Protein 2XWL (pdb70)

B-factor: mean 23.05, std 12.05, range [9.1, 86.95]

CATH classification: 3.90.550.10

Radius of gyration: 23.46 Å; Cα contacts (8 Å, |Δi|>4): 1027; chains: 2; bounding box: 56×47×67 Å

Sequence (443 aa):
ATVAVVPAAGSGERLRAGRPKAFVTLGGTPLLEHALSSGLRASGVIDRIVIAVPPALTDESKLVFGGEDSVIVSSGGVVDRTESVALALEAAGDAEFVLVHDAARALTPPALIARVVAALKEGHSAVVPGLAPADTIKAVDANGAVLGTPERAGLRAVQTPQGFHADVLRRAYARATAGGVTDDASLVEQLGTPVQIVDGDPLAFKITTPLDLVLAEAVLAHHHATVAVVPAAGSGERLRAGRPKAFVTLGGTPLLEHALSGLRASGVIDRIVIAVPPALTDESKLVFGGEDSVIVSGGVVDRTESVALALEAAGDAEFVLVHDAARALTPPALIARVVAALKEGHSAVVPGLAPADTIKAVDANGAVLGTPERAGLRAVQTPQGFHADVLRRAYARATAGGVTDDASLVEQLGTPVQIVDGDPLAFKITTPLDLVLAEAVLAHHHH

Organism: Mycolicibacterium smegmatis (strain ATCC 700084 / mc(2)155) (NCBI:txid246196)

Foldseek 3Di:
DEEEEEEQAAALVQAPPRGRQQQDDAVHHGLLVLQVVQQVVLVPHQAYEYAYAQVCQVVCCVVQNDDRYHYDHADPDSLRRSVRSLVVRPDDQKYWYAYSQLRQFHSVQVNVQVVVVVVPAFKEWEWDQDPDFDFDADPVGHTPGGPDSVPDTDTFDRIMGRSVLLNVLSVPDDPDPDPDSVVSSVVVVRDHHYDHGDPSSDGQRHNVSSVVSSVVVVVVD/DEEEEEEQADQQVQQVPRGRQQQDDFPRGGLLVLQVVLQVVLVLHQAYEYEYAPVCQVVCCVVPNDPRYHYDHADPASLRRRVRSLVVRPDHQKYWYAYSQLRQFHSVQVNQQSVVVVVPQFKEWEWDQDPDFDFDADPVRHGPDGPDSVPDTDTADRIMGRSVLLNVLSVPDDPPDDDDSVVSSCVVPRDYYYDHGDPSSDGQRYNVSSVVSNVVVVVVPD

Structure (mmCIF, N/CA/C/O backbone):
data_2XWL
#
_entry.id   2XWL
#
_cell.length_a   45.330
_cell.length_b   72.980
_cell.length_c   117.180
_cell.angle_alpha   90.00
_cell.angle_beta   90.00
_cell.angle_gamma   90.00
#
_symmetry.space_group_name_H-M   'P 21 21 21'
#
loop_
_entity.id
_entity.type
_entity.pdbx_description
1 polymer '2-C-METHYL-D-ERYTHRITOL 4-PHOSPHATE CYTIDYLYLTRANSFERASE'
2 non-polymer 'MAGNESIUM ION'
3 non-polymer "CYTIDINE-5'-TRIPHOSPHATE"
4 water water
#
loop_
_atom_site.group_PDB
_atom_site.id
_atom_site.type_symbol
_atom_site.label_atom_id
_atom_site.label_alt_id
_atom_site.label_comp_id
_atom_site.label_asym_id
_atom_site.label_entity_id
_atom_site.label_seq_id
_atom_site.pdbx_PDB_ins_code
_atom_site.Cartn_x
_atom_site.Cartn_y
_atom_site.Cartn_z
_atom_site.occupancy
_atom_site.B_iso_or_equiv
_atom_site.auth_seq_id
_atom_site.auth_comp_id
_atom_site.auth_asym_id
_atom_site.auth_atom_id
_atom_site.pdbx_PDB_model_num
ATOM 1 N N . ALA A 1 2 ? -0.746 20.775 -4.322 1.00 20.34 2 ALA A N 1
ATOM 2 C CA . ALA A 1 2 ? -0.524 19.350 -3.979 1.00 16.49 2 ALA A CA 1
ATOM 3 C C . ALA A 1 2 ? -0.105 19.264 -2.528 1.00 15.82 2 ALA A C 1
ATOM 4 O O . ALA A 1 2 ? 0.370 20.241 -1.947 1.00 15.24 2 ALA A O 1
ATOM 6 N N . THR A 1 3 ? -0.265 18.072 -1.971 1.00 14.78 3 THR A N 1
ATOM 7 C CA . THR A 1 3 ? -0.014 17.828 -0.562 1.00 13.83 3 THR A CA 1
ATOM 8 C C . THR A 1 3 ? 0.802 16.579 -0.411 1.00 12.51 3 THR A C 1
ATOM 9 O O . THR A 1 3 ? 0.463 15.551 -0.972 1.00 13.01 3 THR A O 1
ATOM 13 N N . VAL A 1 4 ? 1.874 16.685 0.372 1.00 10.78 4 VAL A N 1
ATOM 14 C CA . VAL A 1 4 ? 2.667 15.510 0.757 1.00 10.53 4 VAL A CA 1
ATOM 15 C C . VAL A 1 4 ? 2.440 15.222 2.244 1.00 10.04 4 VAL A C 1
ATOM 16 O O . VAL A 1 4 ? 2.430 16.140 3.065 1.00 9.94 4 VAL A O 1
ATOM 20 N N . ALA A 1 5 ? 2.246 13.949 2.580 1.00 9.95 5 ALA A N 1
ATOM 21 C CA . ALA A 1 5 ? 2.154 13.545 3.975 1.00 10.44 5 ALA A CA 1
ATOM 22 C C . ALA A 1 5 ? 3.479 12.957 4.405 1.00 10.62 5 ALA A C 1
ATOM 23 O O . ALA A 1 5 ? 3.997 12.055 3.750 1.00 12.65 5 ALA A O 1
ATOM 25 N N . VAL A 1 6 ? 4.015 13.462 5.511 1.00 11.11 6 VAL A N 1
ATOM 26 C CA . VAL A 1 6 ? 5.180 12.874 6.180 1.00 11.40 6 VAL A CA 1
ATOM 27 C C . VAL A 1 6 ? 4.653 12.077 7.358 1.00 11.20 6 VAL A C 1
ATOM 28 O O . VAL A 1 6 ? 3.915 12.608 8.193 1.00 11.60 6 VAL A O 1
ATOM 32 N N . VAL A 1 7 ? 5.015 10.801 7.404 1.00 10.84 7 VAL A N 1
ATOM 33 C CA . VAL A 1 7 ? 4.520 9.863 8.426 1.00 11.20 7 VAL A CA 1
ATOM 34 C C . VAL A 1 7 ? 5.680 9.349 9.272 1.00 11.14 7 VAL A C 1
ATOM 35 O O . VAL A 1 7 ? 6.433 8.459 8.839 1.00 10.81 7 VAL A O 1
ATOM 39 N N . PRO A 1 8 ? 5.856 9.918 10.476 1.00 11.11 8 PRO A N 1
ATOM 40 C CA . PRO A 1 8 ? 6.866 9.380 11.382 1.00 11.97 8 PRO A CA 1
ATOM 41 C C . PRO A 1 8 ? 6.393 8.019 11.896 1.00 12.12 8 PRO A C 1
ATOM 42 O O . PRO A 1 8 ? 5.323 7.917 12.528 1.00 12.43 8 PRO A O 1
ATOM 46 N N . ALA A 1 9 ? 7.139 6.978 11.549 1.00 11.54 9 ALA A N 1
ATOM 47 C CA . ALA A 1 9 ? 6.771 5.615 11.947 1.00 11.65 9 ALA A CA 1
ATOM 48 C C . ALA A 1 9 ? 8.020 4.894 12.435 1.00 11.59 9 ALA A C 1
ATOM 49 O O . ALA A 1 9 ? 8.097 3.670 12.374 1.00 12.30 9 ALA A O 1
ATOM 51 N N . ALA A 1 10 ? 9.009 5.658 12.910 1.00 11.40 10 ALA A N 1
ATOM 52 C CA . ALA A 1 10 ? 10.328 5.103 13.218 1.00 11.93 10 ALA A CA 1
ATOM 53 C C . ALA A 1 10 ? 10.621 4.861 14.690 1.00 12.60 10 ALA A C 1
ATOM 54 O O . ALA A 1 10 ? 11.752 4.519 15.052 1.00 13.56 10 ALA A O 1
ATOM 56 N N . GLY A 1 11 ? 9.615 5.016 15.542 1.00 12.54 11 GLY A N 1
ATOM 57 C CA . GLY A 1 11 ? 9.799 4.799 16.968 1.00 14.11 11 GLY A CA 1
ATOM 58 C C . GLY A 1 11 ? 9.821 3.333 17.350 1.00 14.71 11 GLY A C 1
ATOM 59 O O . GLY A 1 11 ? 9.426 2.443 16.581 1.00 14.47 11 GLY A O 1
ATOM 60 N N . SER A 1 12 ? 10.271 3.081 18.573 1.00 15.08 12 SER A N 1
ATOM 61 C CA . SER A 1 12 ? 10.451 1.709 19.013 1.00 15.96 12 SER A CA 1
ATOM 62 C C . SER A 1 12 ? 9.230 1.100 19.707 1.00 15.54 12 SER A C 1
ATOM 63 O O . SER A 1 12 ? 9.236 -0.087 19.991 1.00 16.32 12 SER A O 1
ATOM 66 N N . GLY A 1 13 ? 8.200 1.904 19.977 1.00 14.33 13 GLY A N 1
ATOM 67 C CA . GLY A 1 13 ? 6.986 1.396 20.629 1.00 14.58 13 GLY A CA 1
ATOM 68 C C . GLY A 1 13 ? 7.222 0.821 22.017 1.00 14.62 13 GLY A C 1
ATOM 69 O O . GLY A 1 13 ? 6.607 -0.175 22.382 1.00 15.14 13 GLY A O 1
ATOM 70 N N . GLU A 1 14 ? 8.099 1.454 22.796 1.00 15.61 14 GLU A N 1
ATOM 71 C CA . GLU A 1 14 ? 8.430 0.954 24.142 1.00 17.73 14 GLU A CA 1
ATOM 72 C C . GLU A 1 14 ? 7.173 0.774 25.000 1.00 16.99 14 GLU A C 1
ATOM 73 O O . GLU A 1 14 ? 6.982 -0.259 25.660 1.00 18.98 14 GLU A O 1
ATOM 79 N N . ARG A 1 15 ? 6.313 1.783 24.987 1.00 14.65 15 ARG A N 1
ATOM 80 C CA . ARG A 1 15 ? 5.136 1.770 25.849 1.00 14.61 15 ARG A CA 1
ATOM 81 C C . ARG A 1 15 ? 4.055 0.812 25.370 1.00 14.30 15 ARG A C 1
ATOM 82 O O . ARG A 1 15 ? 3.141 0.476 26.138 1.00 13.88 15 ARG A O 1
ATOM 90 N N . LEU A 1 16 ? 4.136 0.354 24.122 1.00 13.34 16 LEU A N 1
ATOM 91 C CA . LEU A 1 16 ? 3.151 -0.596 23.616 1.00 14.05 16 LEU A CA 1
ATOM 92 C C . LEU A 1 16 ? 3.459 -2.040 24.017 1.00 14.97 16 LEU A C 1
ATOM 93 O O . LEU A 1 16 ? 2.576 -2.908 23.953 1.00 14.81 16 LEU A O 1
ATOM 98 N N . ARG A 1 17 ? 4.715 -2.292 24.381 1.00 15.32 17 ARG A N 1
ATOM 99 C CA . ARG A 1 17 ? 5.112 -3.537 25.064 1.00 16.74 17 ARG A CA 1
ATOM 100 C C . ARG A 1 17 ? 4.993 -4.799 24.215 1.00 17.11 17 ARG A C 1
ATOM 101 O O . ARG A 1 17 ? 4.923 -5.904 24.756 1.00 19.97 17 ARG A O 1
ATOM 109 N N . ALA A 1 18 ? 5.015 -4.641 22.892 1.00 14.29 18 ALA A N 1
ATOM 110 C CA . ALA A 1 18 ? 4.794 -5.753 21.967 1.00 13.82 18 ALA A CA 1
ATOM 111 C C . ALA A 1 18 ? 6.076 -6.366 21.395 1.00 13.50 18 ALA A C 1
ATOM 112 O O . ALA A 1 18 ? 6.022 -7.303 20.600 1.00 13.50 18 ALA A O 1
ATOM 114 N N . GLY A 1 19 ? 7.227 -5.812 21.773 1.00 12.65 19 GLY A N 1
ATOM 115 C CA . GLY A 1 19 ? 8.508 -6.387 21.371 1.00 13.27 19 GLY A CA 1
ATOM 116 C C . GLY A 1 19 ? 8.861 -6.143 19.918 1.00 13.13 19 GLY A C 1
ATOM 117 O O . GLY A 1 19 ? 9.678 -6.865 19.341 1.00 14.20 19 GLY A O 1
ATOM 118 N N . ARG A 1 20 ? 8.224 -5.137 19.322 1.00 12.59 20 ARG A N 1
ATOM 119 C CA . ARG A 1 20 ? 8.539 -4.728 17.958 1.00 13.02 20 ARG A CA 1
ATOM 120 C C . ARG A 1 20 ? 8.193 -3.237 17.834 1.00 12.61 20 ARG A C 1
ATOM 121 O O . ARG A 1 20 ? 7.497 -2.697 18.675 1.00 12.62 20 ARG A O 1
ATOM 129 N N . PRO A 1 21 ? 8.702 -2.563 16.789 1.00 12.79 21 PRO A N 1
ATOM 130 C CA . PRO A 1 21 ? 8.344 -1.152 16.634 1.00 12.77 21 PRO A CA 1
ATOM 131 C C . PRO A 1 21 ? 6.840 -1.005 16.460 1.00 12.21 21 PRO A C 1
ATOM 132 O O . PRO A 1 21 ? 6.199 -1.823 15.787 1.00 12.96 21 PRO A O 1
ATOM 136 N N . LYS A 1 22 ? 6.277 0.026 17.091 1.00 13.34 22 LYS A N 1
ATOM 137 C CA . LYS A 1 22 ? 4.821 0.144 17.174 1.00 13.08 22 LYS A CA 1
ATOM 138 C C . LYS A 1 22 ? 4.112 0.216 15.820 1.00 12.71 22 LYS A C 1
ATOM 139 O O . LYS A 1 22 ? 2.996 -0.262 15.674 1.00 13.65 22 LYS A O 1
ATOM 145 N N . ALA A 1 23 ? 4.770 0.783 14.809 1.00 12.45 23 ALA A N 1
ATOM 146 C CA . ALA A 1 23 ? 4.151 0.894 13.499 1.00 13.16 23 ALA A CA 1
ATOM 147 C C . ALA A 1 23 ? 3.787 -0.467 12.887 1.00 12.91 23 ALA A C 1
ATOM 148 O O . ALA A 1 23 ? 2.960 -0.567 11.979 1.00 12.45 23 ALA A O 1
ATOM 150 N N . PHE A 1 24 ? 4.414 -1.529 13.399 1.00 12.99 24 PHE A N 1
ATOM 151 C CA . PHE A 1 24 ? 4.261 -2.858 12.822 1.00 14.09 24 PHE A CA 1
ATOM 152 C C . PHE A 1 24 ? 3.477 -3.810 13.719 1.00 13.23 24 PHE A C 1
ATOM 153 O O . PHE A 1 24 ? 3.331 -4.975 13.400 1.00 14.13 24 PHE A O 1
ATOM 161 N N . VAL A 1 25 ? 2.946 -3.277 14.819 1.00 13.58 25 VAL A N 1
ATOM 162 C CA . VAL A 1 25 ? 1.925 -3.989 15.609 1.00 13.97 25 VAL A CA 1
ATOM 163 C C . VAL A 1 25 ? 0.605 -3.942 14.849 1.00 14.85 25 VAL A C 1
ATOM 164 O O . VAL A 1 25 ? 0.289 -2.924 14.220 1.00 15.83 25 VAL A O 1
ATOM 168 N N . THR A 1 26 ? -0.170 -5.026 14.903 1.00 14.11 26 THR A N 1
ATOM 169 C CA . THR A 1 26 ? -1.406 -5.103 14.133 1.00 15.01 26 THR A CA 1
ATOM 170 C C . THR A 1 26 ? -2.641 -4.647 14.878 1.00 13.94 26 THR A C 1
ATOM 171 O O . THR A 1 26 ? -2.721 -4.705 16.106 1.00 15.12 26 THR A O 1
ATOM 175 N N . LEU A 1 27 ? -3.601 -4.184 14.089 1.00 15.22 27 LEU A N 1
ATOM 176 C CA . LEU A 1 27 ? -4.901 -3.771 14.563 1.00 16.28 27 LEU A CA 1
ATOM 177 C C . LEU A 1 27 ? -5.855 -4.436 13.590 1.00 17.07 27 LEU A C 1
ATOM 178 O O . LEU A 1 27 ? -5.791 -4.200 12.382 1.00 16.07 27 LEU A O 1
ATOM 183 N N . GLY A 1 28 ? -6.711 -5.310 14.110 1.00 17.90 28 GLY A N 1
ATOM 184 C CA . GLY A 1 28 ? -7.561 -6.122 13.247 1.00 18.59 28 GLY A CA 1
ATOM 185 C C . GLY A 1 28 ? -6.766 -6.899 12.209 1.00 18.30 28 GLY A C 1
ATOM 186 O O . GLY A 1 28 ? -7.243 -7.110 11.091 1.00 21.50 28 GLY A O 1
ATOM 187 N N . GLY A 1 29 ? -5.538 -7.281 12.565 1.00 17.49 29 GLY A N 1
ATOM 188 C CA . GLY A 1 29 ? -4.682 -8.092 11.703 1.00 18.42 29 GLY A CA 1
ATOM 189 C C . GLY A 1 29 ? -3.825 -7.336 10.702 1.00 19.81 29 GLY A C 1
ATOM 190 O O . GLY A 1 29 ? -3.082 -7.950 9.946 1.00 20.85 29 GLY A O 1
ATOM 191 N N . THR A 1 30 ? -3.922 -6.005 10.712 1.00 18.57 30 THR A N 1
ATOM 192 C CA . THR A 1 30 ? -3.232 -5.133 9.747 1.00 19.08 30 THR A CA 1
ATOM 193 C C . THR A 1 30 ? -2.316 -4.176 10.525 1.00 16.72 30 THR A C 1
ATOM 194 O O . THR A 1 30 ? -2.762 -3.605 11.507 1.00 15.53 30 THR A O 1
ATOM 198 N N . PRO A 1 31 ? -1.030 -4.007 10.113 1.00 16.06 31 PRO A N 1
ATOM 199 C CA . PRO A 1 31 ? -0.143 -3.152 10.917 1.00 16.23 31 PRO A CA 1
ATOM 200 C C . PRO A 1 31 ? -0.663 -1.731 11.026 1.00 14.50 31 PRO A C 1
ATOM 201 O O . PRO A 1 31 ? -1.304 -1.224 10.075 1.00 14.57 31 PRO A O 1
ATOM 205 N N . LEU A 1 32 ? -0.365 -1.082 12.148 1.00 14.24 32 LEU A N 1
ATOM 206 C CA . LEU A 1 32 ? -0.800 0.297 12.373 1.00 14.85 32 LEU A CA 1
ATOM 207 C C . LEU A 1 32 ? -0.397 1.176 11.214 1.00 13.99 32 LEU A C 1
ATOM 208 O O . LEU A 1 32 ? -1.195 1.995 10.765 1.00 13.09 32 LEU A O 1
ATOM 213 N N . LEU A 1 33 ? 0.823 1.009 10.713 1.00 13.27 33 LEU A N 1
ATOM 214 C CA . LEU A 1 33 ? 1.283 1.827 9.593 1.00 12.93 33 LEU A CA 1
ATOM 215 C C . LEU A 1 33 ? 0.343 1.710 8.407 1.00 12.81 33 LEU A C 1
ATOM 216 O O . LEU A 1 33 ? 0.000 2.713 7.787 1.00 12.92 33 LEU A O 1
ATOM 221 N N . GLU A 1 34 ? -0.087 0.497 8.085 1.00 13.30 34 GLU A N 1
ATOM 222 C CA . GLU A 1 34 ? -0.969 0.319 6.935 1.00 14.48 34 GLU A CA 1
ATOM 223 C C . GLU A 1 34 ? -2.314 1.009 7.150 1.00 13.63 34 GLU A C 1
ATOM 224 O O . GLU A 1 34 ? -2.874 1.568 6.214 1.00 13.79 34 GLU A O 1
ATOM 230 N N . HIS A 1 35 ? -2.832 0.982 8.374 1.00 12.60 35 HIS A N 1
ATOM 231 C CA . HIS A 1 35 ? -4.047 1.734 8.698 1.00 12.39 35 HIS A CA 1
ATOM 232 C C . HIS A 1 35 ? -3.859 3.226 8.460 1.00 12.39 35 HIS A C 1
ATOM 233 O O . HIS A 1 35 ? -4.720 3.887 7.862 1.00 13.42 35 HIS A O 1
ATOM 240 N N . ALA A 1 36 ? -2.732 3.765 8.925 1.00 12.74 36 ALA A N 1
ATOM 241 C CA . ALA A 1 36 ? -2.471 5.193 8.769 1.00 11.94 36 ALA A CA 1
ATOM 242 C C . ALA A 1 36 ? -2.346 5.555 7.293 1.00 12.18 36 ALA A C 1
ATOM 243 O O . ALA A 1 36 ? -2.861 6.588 6.850 1.00 12.59 36 ALA A O 1
ATOM 245 N N . LEU A 1 37 ? -1.664 4.701 6.534 1.00 12.04 37 LEU A N 1
ATOM 246 C CA . LEU A 1 37 ? -1.512 4.937 5.099 1.00 12.98 37 LEU A CA 1
ATOM 247 C C . LEU A 1 37 ? -2.855 4.869 4.394 1.00 13.83 37 LEU A C 1
ATOM 248 O O . LEU A 1 37 ? -3.137 5.694 3.514 1.00 13.52 37 LEU A O 1
ATOM 253 N N A SER A 1 38 ? -3.684 3.901 4.784 0.50 13.64 38 SER A N 1
ATOM 254 N N B SER A 1 38 ? -3.689 3.902 4.782 0.50 13.94 38 SER A N 1
ATOM 255 C CA A SER A 1 38 ? -4.997 3.740 4.173 0.50 14.32 38 SER A CA 1
ATOM 256 C CA B SER A 1 38 ? -4.999 3.738 4.152 0.50 14.76 38 SER A CA 1
ATOM 257 C C A SER A 1 38 ? -5.860 4.972 4.390 0.50 14.37 38 SER A C 1
ATOM 258 C C B SER A 1 38 ? -5.885 4.956 4.398 0.50 14.71 38 SER A C 1
ATOM 259 O O A SER A 1 38 ? -6.537 5.422 3.465 0.50 14.83 38 SER A O 1
ATOM 260 O O B SER A 1 38 ? -6.614 5.376 3.499 0.50 15.42 38 SER A O 1
ATOM 265 N N . GLY A 1 39 ? -5.801 5.549 5.592 1.00 13.84 39 GLY A N 1
ATOM 266 C CA . GLY A 1 39 ? -6.583 6.751 5.905 1.00 13.53 39 GLY A CA 1
ATOM 267 C C . GLY A 1 39 ? -6.141 7.906 5.012 1.00 13.28 39 GLY A C 1
ATOM 268 O O . GLY A 1 39 ? -6.957 8.644 4.444 1.00 13.44 39 GLY A O 1
ATOM 269 N N . LEU A 1 40 ? -4.831 8.048 4.865 1.00 11.99 40 LEU A N 1
ATOM 270 C CA . LEU A 1 40 ? -4.278 9.076 3.996 1.00 12.60 40 LEU A CA 1
ATOM 271 C C . LEU A 1 40 ? -4.715 8.899 2.540 1.00 12.50 40 LEU A C 1
ATOM 272 O O . LEU A 1 40 ? -5.160 9.857 1.905 1.00 12.64 40 LEU A O 1
ATOM 277 N N . ARG A 1 41 ? -4.614 7.677 2.028 1.00 13.79 41 ARG A N 1
ATOM 278 C CA . ARG A 1 41 ? -5.015 7.410 0.639 1.00 14.54 41 ARG A CA 1
ATOM 279 C C . ARG A 1 41 ? -6.531 7.610 0.469 1.00 14.19 41 ARG A C 1
ATOM 280 O O . ARG A 1 41 ? -6.968 8.203 -0.533 1.00 16.18 41 ARG A O 1
ATOM 288 N N . ALA A 1 42 ? -7.324 7.169 1.450 1.00 13.54 42 ALA A N 1
ATOM 289 C CA . ALA A 1 42 ? -8.786 7.283 1.363 1.00 14.22 42 ALA A CA 1
ATOM 290 C C . ALA A 1 42 ? -9.273 8.713 1.409 1.00 14.26 42 ALA A C 1
ATOM 291 O O . ALA A 1 42 ? -10.370 9.008 0.928 1.00 16.29 42 ALA A O 1
ATOM 293 N N . SER A 1 43 ? -8.476 9.619 1.973 1.00 14.11 43 SER A N 1
ATOM 294 C CA . SER A 1 43 ? -8.885 11.005 2.051 1.00 14.01 43 SER A CA 1
ATOM 295 C C . SER A 1 43 ? -9.004 11.634 0.674 1.00 13.79 43 SER A C 1
ATOM 296 O O . SER A 1 43 ? -9.759 12.594 0.502 1.00 15.25 43 SER A O 1
ATOM 299 N N . GLY A 1 44 ? -8.237 11.117 -0.280 1.00 13.37 44 GLY A N 1
ATOM 300 C CA . GLY A 1 44 ? -8.259 11.653 -1.631 1.00 14.18 44 GLY A CA 1
ATOM 301 C C . GLY A 1 44 ? -7.553 12.974 -1.839 1.00 14.23 44 GLY A C 1
ATOM 302 O O . GLY A 1 44 ? -7.605 13.511 -2.948 1.00 16.69 44 GLY A O 1
ATOM 303 N N . VAL A 1 45 ? -6.888 13.498 -0.800 1.00 13.31 45 VAL A N 1
ATOM 304 C CA . VAL A 1 45 ? -6.225 14.819 -0.875 1.00 13.40 45 VAL A CA 1
ATOM 305 C C . VAL A 1 45 ? -4.710 14.760 -0.744 1.00 12.45 45 VAL A C 1
ATOM 306 O O . VAL A 1 45 ? -4.060 15.812 -0.685 1.00 14.66 45 VAL A O 1
ATOM 310 N N . ILE A 1 46 ? -4.165 13.547 -0.713 1.00 11.75 46 ILE A N 1
ATOM 311 C CA . ILE A 1 46 ? -2.722 13.343 -0.529 1.00 12.84 46 ILE A CA 1
ATOM 312 C C . ILE A 1 46 ? -2.087 12.845 -1.813 1.00 13.21 46 ILE A C 1
ATOM 313 O O . ILE A 1 46 ? -2.437 11.789 -2.329 1.00 14.19 46 ILE A O 1
ATOM 318 N N . ASP A 1 47 ? -1.107 13.598 -2.300 1.00 12.87 47 ASP A N 1
ATOM 319 C CA . ASP A 1 47 ? -0.457 13.281 -3.571 1.00 13.46 47 ASP A CA 1
ATOM 320 C C . ASP A 1 47 ? 0.764 12.386 -3.427 1.00 13.91 47 ASP A C 1
ATOM 321 O O . ASP A 1 47 ? 1.148 11.695 -4.367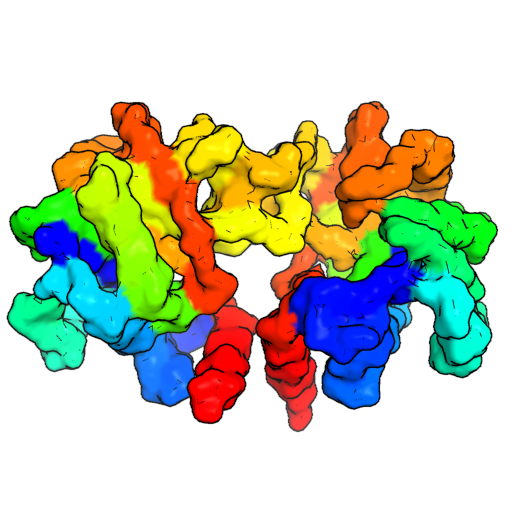 1.00 16.35 47 ASP A O 1
ATOM 326 N N . ARG A 1 48 ? 1.391 12.435 -2.255 1.00 12.94 48 ARG A N 1
ATOM 327 C CA . ARG A 1 48 ? 2.666 11.762 -2.018 1.00 12.85 48 ARG A CA 1
ATOM 328 C C . ARG A 1 48 ? 2.761 11.489 -0.528 1.00 11.19 48 ARG A C 1
ATOM 329 O O . ARG A 1 48 ? 2.330 12.315 0.288 1.00 11.11 48 ARG A O 1
ATOM 337 N N . ILE A 1 49 ? 3.349 10.345 -0.180 1.00 11.09 49 ILE A N 1
ATOM 338 C CA . ILE A 1 49 ? 3.614 10.013 1.217 1.00 11.80 49 ILE A CA 1
ATOM 339 C C . ILE A 1 49 ? 5.092 9.700 1.390 1.00 11.51 49 ILE A C 1
ATOM 340 O O . ILE A 1 49 ? 5.684 9.000 0.566 1.00 11.87 49 ILE A O 1
ATOM 345 N N . VAL A 1 50 ? 5.688 10.228 2.458 1.00 10.83 50 VAL A N 1
ATOM 346 C CA . VAL A 1 50 ? 7.041 9.846 2.894 1.00 10.22 50 VAL A CA 1
ATOM 347 C C . VAL A 1 50 ? 6.951 9.246 4.294 1.00 10.20 50 VAL A C 1
ATOM 348 O O . VAL A 1 50 ? 6.396 9.876 5.210 1.00 10.19 50 VAL A O 1
ATOM 352 N N . ILE A 1 51 ? 7.463 8.027 4.448 1.00 9.91 51 ILE A N 1
ATOM 353 C CA . ILE A 1 51 ? 7.367 7.301 5.710 1.00 10.69 51 ILE A CA 1
ATOM 354 C C . ILE A 1 51 ? 8.764 7.152 6.283 1.00 10.72 51 ILE A C 1
ATOM 355 O O . ILE A 1 51 ? 9.651 6.607 5.599 1.00 11.13 51 ILE A O 1
ATOM 360 N N . ALA A 1 52 ? 8.973 7.604 7.518 1.00 10.33 52 ALA A N 1
ATOM 361 C CA . ALA A 1 52 ? 10.240 7.334 8.219 1.00 10.53 52 ALA A CA 1
ATOM 362 C C . ALA A 1 52 ? 10.079 6.059 9.025 1.00 11.20 52 ALA A C 1
ATOM 363 O O . ALA A 1 52 ? 9.126 5.938 9.805 1.00 11.07 52 ALA A O 1
ATOM 365 N N . VAL A 1 53 ? 10.962 5.093 8.808 1.00 12.26 53 VAL A N 1
ATOM 366 C CA . VAL A 1 53 ? 10.896 3.802 9.520 1.00 12.17 53 VAL A CA 1
ATOM 367 C C . VAL A 1 53 ? 12.155 3.560 10.361 1.00 12.67 53 VAL A C 1
ATOM 368 O O . VAL A 1 53 ? 13.170 4.231 10.164 1.00 12.04 53 VAL A O 1
ATOM 372 N N . PRO A 1 54 ? 12.106 2.617 11.319 1.00 12.29 54 PRO A N 1
ATOM 373 C CA . PRO A 1 54 ? 13.356 2.367 12.049 1.00 13.29 54 PRO A CA 1
ATOM 374 C C . PRO A 1 54 ? 14.468 1.994 11.059 1.00 13.95 54 PRO A C 1
ATOM 375 O O . PRO A 1 54 ? 14.221 1.249 10.115 1.00 13.98 54 PRO A O 1
ATOM 379 N N . PRO A 1 55 ? 15.678 2.545 11.254 1.00 15.04 55 PRO A N 1
ATOM 380 C CA . PRO A 1 55 ? 16.754 2.405 10.268 1.00 15.82 55 PRO A CA 1
ATOM 381 C C . PRO A 1 55 ? 17.053 0.983 9.823 1.00 16.24 55 PRO A C 1
ATOM 382 O O . PRO A 1 55 ? 17.256 0.764 8.626 1.00 16.47 55 PRO A O 1
ATOM 386 N N . ALA A 1 56 ? 17.055 0.028 10.753 1.00 17.10 56 ALA A N 1
ATOM 387 C CA . ALA A 1 56 ? 17.350 -1.355 10.383 1.00 16.63 56 ALA A CA 1
ATOM 388 C C . ALA A 1 56 ? 16.307 -1.943 9.432 1.00 17.69 56 ALA A C 1
ATOM 389 O O . ALA A 1 56 ? 16.582 -2.903 8.717 1.00 17.98 56 ALA A O 1
ATOM 391 N N . LEU A 1 57 ? 15.109 -1.356 9.427 1.00 15.28 57 LEU A N 1
ATOM 392 C CA . LEU A 1 57 ? 13.996 -1.867 8.646 1.00 14.83 57 LEU A CA 1
ATOM 393 C C . LEU A 1 57 ? 13.774 -1.157 7.327 1.00 14.08 57 LEU A C 1
ATOM 394 O O . LEU A 1 57 ? 12.813 -1.453 6.624 1.00 13.98 57 LEU A O 1
ATOM 399 N N . THR A 1 58 ? 14.682 -0.256 6.965 1.00 14.55 58 THR A N 1
ATOM 400 C CA . THR A 1 58 ? 14.514 0.543 5.773 1.00 14.98 58 THR A CA 1
ATOM 401 C C . THR A 1 58 ? 14.421 -0.312 4.513 1.00 15.59 58 THR A C 1
ATOM 402 O O . THR A 1 58 ? 13.497 -0.139 3.731 1.00 15.70 58 THR A O 1
ATOM 406 N N . ASP A 1 59 ? 15.365 -1.230 4.327 1.00 17.23 59 ASP A N 1
ATOM 407 C CA . ASP A 1 59 ? 15.395 -2.024 3.097 1.00 18.80 59 ASP A CA 1
ATOM 408 C C . ASP A 1 59 ? 14.165 -2.919 2.943 1.00 17.69 59 ASP A C 1
ATOM 409 O O . ASP A 1 59 ? 13.542 -2.959 1.874 1.00 19.11 59 ASP A O 1
ATOM 414 N N . GLU A 1 60 ? 13.806 -3.613 4.016 1.00 18.26 60 GLU A N 1
ATOM 415 C CA . GLU A 1 60 ? 12.606 -4.439 4.027 1.00 18.45 60 GLU A CA 1
ATOM 416 C C . GLU A 1 60 ? 11.351 -3.589 3.829 1.00 18.78 60 GLU A C 1
ATOM 417 O O . GLU A 1 60 ? 10.412 -4.013 3.152 1.00 19.82 60 GLU A O 1
ATOM 423 N N . SER A 1 61 ? 11.341 -2.396 4.424 1.00 17.56 61 SER A N 1
ATOM 424 C CA . SER A 1 61 ? 10.174 -1.519 4.318 1.00 17.90 61 SER A CA 1
ATOM 425 C C . SER A 1 61 ? 9.979 -0.981 2.913 1.00 18.46 61 SER A C 1
ATOM 426 O O . SER A 1 61 ? 8.839 -0.801 2.485 1.00 19.45 61 SER A O 1
ATOM 429 N N . LYS A 1 62 ? 11.079 -0.708 2.214 1.00 19.03 62 LYS A N 1
ATOM 430 C CA . LYS A 1 62 ? 11.022 -0.282 0.809 1.00 21.27 62 LYS A CA 1
ATOM 431 C C . LYS A 1 62 ? 10.322 -1.336 -0.040 1.00 24.66 62 LYS A C 1
ATOM 432 O O . LYS A 1 62 ? 9.577 -1.000 -0.962 1.00 25.65 62 LYS A O 1
ATOM 438 N N . LEU A 1 63 ? 10.535 -2.607 0.296 1.00 27.09 63 LEU A N 1
ATOM 439 C CA . LEU A 1 63 ? 9.898 -3.720 -0.421 1.00 29.72 63 LEU A CA 1
ATOM 440 C C . LEU A 1 63 ? 8.413 -3.901 -0.094 1.00 30.86 63 LEU A C 1
ATOM 441 O O . LEU A 1 63 ? 7.616 -4.187 -0.992 1.00 34.48 63 LEU A O 1
ATOM 446 N N . VAL A 1 64 ? 8.045 -3.732 1.176 1.00 29.47 64 VAL A N 1
ATOM 447 C CA . VAL A 1 64 ? 6.675 -3.982 1.648 1.00 29.48 64 VAL A CA 1
ATOM 448 C C . VAL A 1 64 ? 5.737 -2.782 1.439 1.00 30.89 64 VAL A C 1
ATOM 449 O O . VAL A 1 64 ? 4.627 -2.938 0.917 1.00 31.48 64 VAL A O 1
ATOM 453 N N . PHE A 1 65 ? 6.194 -1.593 1.833 1.00 28.64 65 PHE A N 1
ATOM 454 C CA . PHE A 1 65 ? 5.356 -0.384 1.818 1.00 29.13 65 PHE A CA 1
ATOM 455 C C . PHE A 1 65 ? 5.730 0.599 0.706 1.00 27.64 65 PHE A C 1
ATOM 456 O O . PHE A 1 65 ? 5.002 1.562 0.453 1.00 31.53 65 PHE A O 1
ATOM 464 N N . GLY A 1 66 ? 6.864 0.361 0.053 1.00 29.85 66 GLY A N 1
ATOM 465 C CA . GLY A 1 66 ? 7.436 1.313 -0.899 1.00 27.53 66 GLY A CA 1
ATOM 466 C C . GLY A 1 66 ? 6.775 1.360 -2.262 1.00 30.13 66 GLY A C 1
ATOM 467 O O . GLY A 1 66 ? 6.213 0.367 -2.718 1.00 30.48 66 GLY A O 1
ATOM 468 N N . GLY A 1 67 ? 6.859 2.517 -2.912 1.00 29.21 67 GLY A N 1
ATOM 469 C CA . GLY A 1 67 ? 6.273 2.725 -4.231 1.00 29.88 67 GLY A CA 1
ATOM 470 C C . GLY A 1 67 ? 6.506 4.120 -4.770 1.00 30.15 67 GLY A C 1
ATOM 471 O O . GLY A 1 67 ? 7.082 4.974 -4.082 1.00 28.01 67 GLY A O 1
ATOM 472 N N . GLU A 1 68 ? 6.053 4.353 -5.999 1.00 30.22 68 GLU A N 1
ATOM 473 C CA . GLU A 1 68 ? 6.244 5.630 -6.683 1.00 34.07 68 GLU A CA 1
ATOM 474 C C . GLU A 1 68 ? 5.871 6.824 -5.812 1.00 33.13 68 GLU A C 1
ATOM 475 O O . GLU A 1 68 ? 6.703 7.686 -5.550 1.00 34.32 68 GLU A O 1
ATOM 481 N N . ASP A 1 69 ? 4.624 6.880 -5.363 1.00 29.77 69 ASP A N 1
ATOM 482 C CA . ASP A 1 69 ? 4.201 8.022 -4.555 1.00 28.46 69 ASP A CA 1
ATOM 483 C C . ASP A 1 69 ? 4.330 7.757 -3.048 1.00 23.54 69 ASP A C 1
ATOM 484 O O . ASP A 1 69 ? 3.710 8.440 -2.233 1.00 21.28 69 ASP A O 1
ATOM 489 N N . SER A 1 70 ? 5.145 6.765 -2.689 1.00 21.27 70 SER A N 1
ATOM 490 C CA . SER A 1 70 ? 5.182 6.226 -1.334 1.00 19.94 70 SER A CA 1
ATOM 491 C C . SER A 1 70 ? 6.621 5.912 -0.911 1.00 19.67 70 SER A C 1
ATOM 492 O O . SER A 1 70 ? 7.096 4.771 -1.041 1.00 23.41 70 SER A O 1
ATOM 495 N N . VAL A 1 71 ? 7.317 6.921 -0.399 1.00 14.98 71 VAL A N 1
ATOM 496 C CA . VAL A 1 71 ? 8.767 6.851 -0.258 1.00 14.69 71 VAL A CA 1
ATOM 497 C C . VAL A 1 71 ? 9.169 6.514 1.177 1.00 13.51 71 VAL A C 1
ATOM 498 O O . VAL A 1 71 ? 8.680 7.123 2.112 1.00 14.26 71 VAL A O 1
ATOM 502 N N . ILE A 1 72 ? 10.062 5.540 1.331 1.00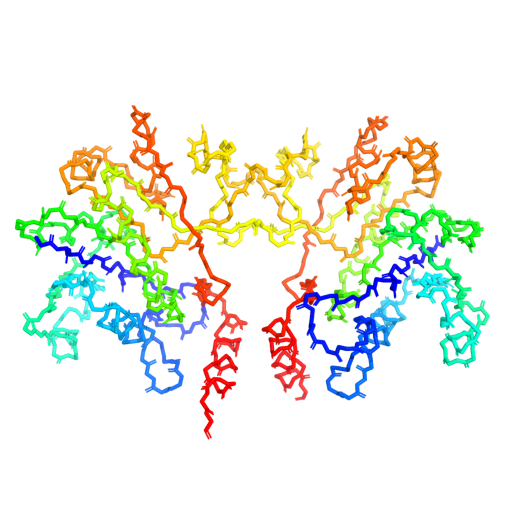 13.08 72 ILE A N 1
ATOM 503 C CA . ILE A 1 72 ? 10.566 5.140 2.639 1.00 13.36 72 ILE A CA 1
ATOM 504 C C . ILE A 1 72 ? 11.903 5.795 2.894 1.00 12.54 72 ILE A C 1
ATOM 505 O O . ILE A 1 72 ? 12.796 5.772 2.018 1.00 13.90 72 ILE A O 1
ATOM 510 N N . VAL A 1 73 ? 12.053 6.388 4.070 1.00 11.83 73 VAL A N 1
ATOM 511 C CA . VAL A 1 73 ? 13.358 6.857 4.529 1.00 12.54 73 VAL A CA 1
ATOM 512 C C . VAL A 1 73 ? 13.688 6.258 5.884 1.00 12.72 73 VAL A C 1
ATOM 513 O O . VAL A 1 73 ? 12.798 5.900 6.664 1.00 11.78 73 VAL A O 1
ATOM 517 N N A SER A 1 74 ? 14.979 6.138 6.165 0.50 12.55 74 SER A N 1
ATOM 518 N N B SER A 1 74 ? 14.979 6.152 6.169 0.50 12.93 74 SER A N 1
ATOM 519 C CA A SER A 1 74 ? 15.431 5.804 7.502 0.50 13.03 74 SER A CA 1
ATOM 520 C CA B SER A 1 74 ? 15.490 5.728 7.467 0.50 13.71 74 SER A CA 1
ATOM 521 C C A SER A 1 74 ? 15.066 6.932 8.430 0.50 13.26 74 SER A C 1
ATOM 522 C C B SER A 1 74 ? 15.258 6.862 8.486 0.50 13.86 74 SER A C 1
ATOM 523 O O A SER A 1 74 ? 15.210 8.113 8.104 0.50 13.05 74 SER A O 1
ATOM 524 O O B SER A 1 74 ? 15.670 7.997 8.256 0.50 14.45 74 SER A O 1
ATOM 529 N N . GLY A 1 75 ? 14.578 6.555 9.596 1.00 14.90 75 GLY A N 1
ATOM 530 C CA . GLY A 1 75 ? 14.212 7.545 10.594 1.00 14.91 75 GLY A CA 1
ATOM 531 C C . GLY A 1 75 ? 15.358 7.926 11.500 1.00 14.25 75 GLY A C 1
ATOM 532 O O . GLY A 1 75 ? 16.500 7.482 11.313 1.00 15.00 75 GLY A O 1
ATOM 533 N N . GLY A 1 76 ? 15.051 8.743 12.495 1.00 14.79 76 GLY A N 1
ATOM 534 C CA . GLY A 1 76 ? 16.084 9.301 13.361 1.00 16.79 76 GLY A CA 1
ATOM 535 C C . GLY A 1 76 ? 15.994 8.854 14.800 1.00 16.69 76 GLY A C 1
ATOM 536 O O . GLY A 1 76 ? 15.173 8.016 15.137 1.00 15.96 76 GLY A O 1
ATOM 537 N N A VAL A 1 77 ? 16.857 9.422 15.638 0.50 17.25 77 VAL A N 1
ATOM 538 N N B VAL A 1 77 ? 16.837 9.426 15.663 0.50 17.46 77 VAL A N 1
ATOM 539 C CA A VAL A 1 77 ? 16.922 9.018 17.038 0.50 18.23 77 VAL A CA 1
ATOM 540 C CA B VAL A 1 77 ? 16.908 9.005 17.077 0.50 18.37 77 VAL A CA 1
ATOM 541 C C A VAL A 1 77 ? 15.631 9.365 17.782 0.50 17.33 77 VAL A C 1
ATOM 542 C C B VAL A 1 77 ? 15.751 9.529 17.940 0.50 17.59 77 VAL A C 1
ATOM 543 O O A VAL A 1 77 ? 15.197 8.609 18.659 0.50 1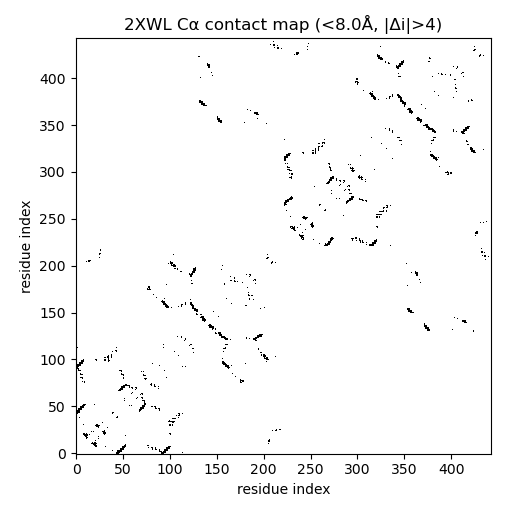7.81 77 VAL A O 1
ATOM 544 O O B VAL A 1 77 ? 15.547 9.095 19.079 0.50 18.21 77 VAL A O 1
ATOM 551 N N . ASP A 1 78 ? 15.009 10.482 17.396 1.00 16.89 78 ASP A N 1
ATOM 552 C CA . ASP A 1 78 ? 13.756 10.930 17.994 1.00 15.76 78 ASP A CA 1
ATOM 553 C C . ASP A 1 78 ? 12.816 11.364 16.877 1.00 15.06 78 ASP A C 1
ATOM 554 O O . ASP A 1 78 ? 13.219 11.390 15.705 1.00 13.94 78 ASP A O 1
ATOM 559 N N . ARG A 1 79 ? 11.580 11.688 17.237 1.00 13.57 79 ARG A N 1
ATOM 560 C CA . ARG A 1 79 ? 10.549 12.028 16.252 1.00 13.11 79 ARG A CA 1
ATOM 561 C C . ARG A 1 79 ? 10.964 13.233 15.423 1.00 13.53 79 ARG A C 1
ATOM 562 O O . ARG A 1 79 ? 10.744 13.245 14.211 1.00 13.08 79 ARG A O 1
ATOM 570 N N . THR A 1 80 ? 11.569 14.227 16.068 1.00 14.04 80 THR A N 1
ATOM 571 C CA . THR A 1 80 ? 11.974 15.443 15.377 1.00 15.14 80 THR A CA 1
ATOM 572 C C . THR A 1 80 ? 12.988 15.134 14.264 1.00 14.10 80 THR A C 1
ATOM 573 O O . THR A 1 80 ? 12.864 15.633 13.124 1.00 14.21 80 THR A O 1
ATOM 577 N N . GLU A 1 81 ? 13.971 14.289 14.572 1.00 13.51 81 GLU A N 1
ATOM 578 C CA . GLU A 1 81 ? 14.924 13.877 13.560 1.00 14.31 81 GLU A CA 1
ATOM 579 C C . GLU A 1 81 ? 14.248 13.079 12.441 1.00 13.04 81 GLU A C 1
ATOM 580 O O . GLU A 1 81 ? 14.554 13.283 11.270 1.00 13.86 81 GLU A O 1
ATOM 586 N N . SER A 1 82 ? 13.332 12.182 12.798 1.00 12.83 82 SER A N 1
ATOM 587 C CA . SER A 1 82 ? 12.607 11.424 11.771 1.00 11.38 82 SER A CA 1
ATOM 588 C C . SER A 1 82 ? 11.841 12.330 10.817 1.00 11.67 82 SER A C 1
ATOM 589 O O . SER A 1 82 ? 11.882 12.112 9.595 1.00 12.02 82 SER A O 1
ATOM 592 N N . VAL A 1 83 ? 11.179 13.354 11.361 1.00 11.81 83 VAL A N 1
ATOM 593 C CA . VAL A 1 83 ? 10.444 14.298 10.506 1.00 11.96 83 VAL A CA 1
ATOM 594 C C . VAL A 1 83 ? 11.421 15.079 9.616 1.00 12.41 83 VAL A C 1
ATOM 595 O O . VAL A 1 83 ? 11.163 15.227 8.423 1.00 13.07 83 VAL A O 1
ATOM 599 N N . ALA A 1 84 ? 12.534 15.553 10.194 1.00 13.22 84 ALA A N 1
ATOM 600 C CA . ALA A 1 84 ? 13.560 16.272 9.416 1.00 13.05 84 ALA A CA 1
ATOM 601 C C . ALA A 1 84 ? 14.087 15.443 8.250 1.00 13.22 84 ALA A C 1
ATOM 602 O O . ALA A 1 84 ? 14.222 15.943 7.129 1.00 14.85 84 ALA A O 1
ATOM 604 N N . LEU A 1 85 ? 14.381 14.169 8.500 1.00 13.03 85 LEU A N 1
ATOM 605 C CA . LEU A 1 85 ? 14.871 13.286 7.440 1.00 12.96 85 LEU A CA 1
ATOM 606 C C . LEU A 1 85 ? 13.825 13.067 6.351 1.00 12.81 85 LEU A C 1
ATOM 607 O O . LEU A 1 85 ? 14.146 13.051 5.165 1.00 13.11 85 LEU A O 1
ATOM 612 N N . ALA A 1 86 ? 12.581 12.860 6.768 1.00 12.46 86 ALA A N 1
ATOM 613 C CA . ALA A 1 86 ? 11.487 12.651 5.844 1.00 11.99 86 ALA A CA 1
ATOM 614 C C . ALA A 1 86 ? 11.243 13.905 4.988 1.00 12.01 86 ALA A C 1
ATOM 615 O O . ALA A 1 86 ? 10.940 13.779 3.801 1.00 11.09 86 ALA A O 1
ATOM 617 N N . LEU A 1 87 ? 11.423 15.091 5.568 1.00 11.64 87 LEU A N 1
ATOM 618 C CA . LEU A 1 87 ? 11.256 16.336 4.806 1.00 12.83 87 LEU A CA 1
ATOM 619 C C . LEU A 1 87 ? 12.214 16.446 3.616 1.00 12.52 87 LEU A C 1
ATOM 620 O O . LEU A 1 87 ? 11.863 17.074 2.606 1.00 14.32 87 LEU A O 1
ATOM 625 N N . GLU A 1 88 ? 13.405 15.843 3.719 1.00 13.59 88 GLU A N 1
ATOM 626 C CA . GLU A 1 88 ? 14.342 15.807 2.581 1.00 14.48 88 GLU A CA 1
ATOM 627 C C . GLU A 1 88 ? 13.717 15.152 1.352 1.00 13.81 88 GLU A C 1
ATOM 628 O O . GLU A 1 88 ? 14.077 15.477 0.213 1.00 14.12 88 GLU A O 1
ATOM 634 N N . ALA A 1 89 ? 12.775 14.230 1.573 1.00 12.60 89 ALA A N 1
ATOM 635 C CA . ALA A 1 89 ? 12.102 13.509 0.483 1.00 12.28 89 ALA A CA 1
ATOM 636 C C . ALA A 1 89 ? 10.731 14.071 0.133 1.00 11.59 89 ALA A C 1
ATOM 637 O O . ALA A 1 89 ? 10.042 13.506 -0.710 1.00 12.56 89 ALA A O 1
ATOM 639 N N . ALA A 1 90 ? 10.345 15.184 0.757 1.00 12.92 90 ALA A N 1
ATOM 640 C CA . ALA A 1 90 ? 8.977 15.698 0.576 1.00 13.44 90 ALA A CA 1
ATOM 641 C C . ALA A 1 90 ? 8.677 16.171 -0.826 1.00 14.57 90 ALA A C 1
ATOM 642 O O . ALA A 1 90 ? 7.524 16.098 -1.262 1.00 15.11 90 ALA A O 1
ATOM 644 N N . GLY A 1 91 ? 9.696 16.639 -1.530 1.00 12.94 91 GLY A N 1
ATOM 645 C CA . GLY A 1 91 ? 9.499 17.127 -2.893 1.00 13.39 91 GLY A CA 1
ATOM 646 C C . GLY A 1 91 ? 8.894 18.521 -2.945 1.00 13.06 91 GLY A C 1
ATOM 647 O O . GLY A 1 91 ? 9.100 19.332 -2.039 1.00 12.79 91 GLY A O 1
ATOM 648 N N . ASP A 1 92 ? 8.163 18.806 -4.026 1.00 14.53 92 ASP A N 1
ATOM 649 C CA . ASP A 1 92 ? 7.696 20.168 -4.294 1.00 15.61 92 ASP A CA 1
ATOM 650 C C . ASP A 1 92 ? 6.261 20.526 -3.865 1.00 15.82 92 ASP A C 1
ATOM 651 O O . ASP A 1 92 ? 5.774 21.609 -4.196 1.00 17.56 92 ASP A O 1
ATOM 656 N N . ALA A 1 93 ? 5.570 19.645 -3.138 1.00 15.84 93 ALA A N 1
ATOM 657 C CA . ALA A 1 93 ? 4.186 19.947 -2.733 1.00 15.30 93 ALA A CA 1
ATOM 658 C C . ALA A 1 93 ? 4.120 21.234 -1.937 1.00 15.24 93 ALA A C 1
ATOM 659 O O . ALA A 1 93 ? 4.992 21.518 -1.120 1.00 16.65 93 ALA A O 1
ATOM 661 N N . GLU A 1 94 ? 3.087 22.022 -2.185 1.00 15.00 94 GLU A N 1
ATOM 662 C CA . GLU A 1 94 ? 2.951 23.288 -1.495 1.00 14.81 94 GLU A CA 1
ATOM 663 C C . GLU A 1 94 ? 2.543 23.102 -0.036 1.00 13.04 94 GLU A C 1
ATOM 664 O O . GLU A 1 94 ? 2.801 23.970 0.786 1.00 13.65 94 GLU A O 1
ATOM 670 N N . PHE A 1 95 ? 1.916 21.963 0.269 1.00 12.35 95 PHE A N 1
ATOM 671 C CA . PHE A 1 95 ? 1.463 21.683 1.630 1.00 12.06 95 PHE A CA 1
ATOM 672 C C . PHE A 1 95 ? 2.087 20.386 2.120 1.00 11.06 95 PHE A C 1
ATOM 673 O O . PHE A 1 95 ? 2.207 19.435 1.359 1.00 11.10 95 PHE A O 1
ATOM 681 N N . VAL A 1 96 ? 2.450 20.375 3.408 1.00 10.70 96 VAL A N 1
ATOM 682 C CA . VAL A 1 96 ? 2.957 19.173 4.062 1.00 11.28 96 VAL A CA 1
ATOM 683 C C . VAL A 1 96 ? 2.098 18.895 5.277 1.00 11.41 96 VAL A C 1
ATOM 684 O O . VAL A 1 96 ? 1.855 19.792 6.083 1.00 11.61 96 VAL A O 1
ATOM 688 N N . LEU A 1 97 ? 1.628 17.655 5.389 1.00 11.50 97 LEU A N 1
ATOM 689 C CA . LEU A 1 97 ? 0.933 17.183 6.583 1.00 11.44 97 LEU A CA 1
ATOM 690 C C . LEU A 1 97 ? 1.846 16.226 7.301 1.00 12.49 97 LEU A C 1
ATOM 691 O O . LEU A 1 97 ? 2.379 15.312 6.679 1.00 14.19 97 LEU A O 1
ATOM 696 N N . VAL A 1 98 ? 2.046 16.438 8.592 1.00 10.56 98 VAL A N 1
ATOM 697 C CA . VAL A 1 98 ? 2.862 15.517 9.401 1.00 10.30 98 VAL A CA 1
ATOM 698 C C . VAL A 1 98 ? 1.887 14.700 10.238 1.00 10.26 98 VAL A C 1
ATOM 699 O O . VAL A 1 98 ? 1.103 15.256 11.012 1.00 11.18 98 VAL A O 1
ATOM 703 N N . HIS A 1 99 ? 1.916 13.392 10.044 1.00 10.22 99 HIS A N 1
ATOM 704 C CA . HIS A 1 99 ? 0.893 12.529 10.604 1.00 10.89 99 HIS A CA 1
ATOM 705 C C . HIS A 1 99 ? 1.507 11.322 11.283 1.00 11.57 99 HIS A C 1
ATOM 706 O O . HIS A 1 99 ? 2.163 10.507 10.640 1.00 11.92 99 HIS A O 1
ATOM 713 N N . ASP A 1 100 ? 1.256 11.189 12.578 1.00 12.32 100 ASP A N 1
ATOM 714 C CA . ASP A 1 100 ? 1.792 10.059 13.327 1.00 13.05 100 ASP A CA 1
ATOM 715 C C . ASP A 1 100 ? 1.180 8.734 12.892 1.00 13.00 100 ASP A C 1
ATOM 716 O O . ASP A 1 100 ? -0.051 8.598 12.886 1.00 13.80 100 ASP A O 1
ATOM 721 N N . ALA A 1 101 ? 2.014 7.745 12.561 1.00 12.06 101 ALA A N 1
ATOM 722 C CA . ALA A 1 101 ? 1.487 6.405 12.256 1.00 12.68 101 ALA A CA 1
ATOM 723 C C . ALA A 1 101 ? 0.648 5.848 13.413 1.00 13.02 101 ALA A C 1
ATOM 724 O O . ALA A 1 101 ? -0.281 5.069 13.186 1.00 14.17 101 ALA A O 1
ATOM 726 N N . ALA A 1 102 ? 0.971 6.266 14.642 1.00 12.77 102 ALA A N 1
ATOM 727 C CA . ALA A 1 102 ? 0.289 5.802 15.838 1.00 13.81 102 ALA A CA 1
ATOM 728 C C . ALA A 1 102 ? -1.175 6.218 15.943 1.00 13.64 102 ALA A C 1
ATOM 729 O O . ALA A 1 102 ? -1.929 5.616 16.698 1.00 13.95 102 ALA A O 1
ATOM 731 N N . ARG A 1 103 ? -1.561 7.257 15.198 1.00 13.16 103 ARG A N 1
ATOM 732 C CA . ARG A 1 103 ? -2.960 7.696 15.166 1.00 12.87 103 ARG A CA 1
ATOM 733 C C . ARG A 1 103 ? -3.643 6.959 14.013 1.00 13.14 103 ARG A C 1
ATOM 734 O O . ARG A 1 103 ? -4.128 7.546 13.040 1.00 13.51 103 ARG A O 1
ATOM 742 N N . ALA A 1 104 ? -3.679 5.638 14.145 1.00 12.76 104 ALA A N 1
ATOM 743 C CA . ALA A 1 104 ? -3.979 4.747 13.032 1.00 13.99 104 ALA A CA 1
ATOM 744 C C . ALA A 1 104 ? -5.416 4.808 12.545 1.00 14.52 104 ALA A C 1
ATOM 745 O O . ALA A 1 104 ? -5.664 4.525 11.367 1.00 15.35 104 ALA A O 1
ATOM 747 N N . LEU A 1 105 ? -6.348 5.188 13.426 1.00 12.84 105 LEU A N 1
ATOM 748 C CA . LEU A 1 105 ? -7.773 5.224 13.090 1.00 14.13 105 LEU A CA 1
ATOM 749 C C . LEU A 1 105 ? -8.257 6.622 12.737 1.00 13.22 105 LEU A C 1
ATOM 750 O O . LEU A 1 105 ? -9.461 6.863 12.641 1.00 13.95 105 LEU A O 1
ATOM 755 N N . THR A 1 106 ? -7.321 7.540 12.511 1.00 11.75 106 THR A N 1
ATOM 756 C CA . THR A 1 106 ? -7.689 8.895 12.069 1.00 12.01 106 THR A CA 1
ATOM 757 C C . THR A 1 106 ? -8.638 8.821 10.863 1.00 12.11 106 THR A C 1
ATOM 758 O O . THR A 1 106 ? -8.301 8.216 9.852 1.00 12.21 106 THR A O 1
ATOM 762 N N . PRO A 1 107 ? -9.827 9.441 10.963 1.00 11.34 107 PRO A N 1
ATOM 763 C CA . PRO A 1 107 ? -10.727 9.380 9.806 1.00 11.98 107 PRO A CA 1
ATOM 764 C C . PRO A 1 107 ? -10.188 10.167 8.613 1.00 11.18 107 PRO A C 1
ATOM 765 O O . PRO A 1 107 ? -9.589 11.238 8.782 1.00 10.97 107 PRO A O 1
ATOM 769 N N . PRO A 1 108 ? -10.376 9.631 7.398 1.00 11.31 108 PRO A N 1
ATOM 770 C CA . PRO A 1 108 ? -10.038 10.404 6.205 1.00 11.16 108 PRO A CA 1
ATOM 771 C C . PRO A 1 108 ? -10.679 11.795 6.212 1.00 11.47 108 PRO A C 1
ATOM 772 O O . PRO A 1 108 ? -10.060 12.753 5.705 1.00 12.09 108 PRO A O 1
ATOM 776 N N . ALA A 1 109 ? -11.868 11.932 6.812 1.00 11.37 109 ALA A N 1
ATOM 777 C CA . ALA A 1 109 ? -12.540 13.236 6.912 1.00 11.46 109 ALA A CA 1
ATOM 778 C C . ALA A 1 109 ? -11.639 14.279 7.569 1.00 11.27 109 ALA A C 1
ATOM 779 O O . ALA A 1 109 ? -11.593 15.441 7.138 1.00 12.42 109 ALA A O 1
ATOM 781 N N . LEU A 1 110 ? -10.905 13.878 8.613 1.00 11.28 110 LEU A N 1
ATOM 782 C CA . LEU A 1 110 ? -10.093 14.853 9.336 1.00 10.98 110 LEU A CA 1
ATOM 783 C C . LEU A 1 110 ? -8.946 15.319 8.459 1.00 10.38 110 LEU A C 1
ATOM 784 O O . LEU A 1 110 ? -8.631 16.521 8.416 1.00 10.11 110 LEU A O 1
ATOM 789 N N . ILE A 1 111 ? -8.334 14.375 7.749 1.00 10.58 111 ILE A N 1
ATOM 790 C CA . ILE A 1 111 ? -7.256 14.692 6.827 1.00 9.82 111 ILE A CA 1
ATOM 791 C C . ILE A 1 111 ? -7.732 15.697 5.767 1.00 9.85 111 ILE A C 1
ATOM 792 O O . ILE A 1 111 ? -7.058 16.705 5.475 1.00 10.83 111 ILE A O 1
ATOM 797 N N . ALA A 1 112 ? -8.928 15.444 5.238 1.00 10.69 112 ALA A N 1
ATOM 798 C CA . ALA A 1 112 ? -9.503 16.337 4.235 1.00 10.73 112 ALA A CA 1
ATOM 799 C C . ALA A 1 112 ? -9.759 17.740 4.774 1.00 10.87 112 ALA A C 1
ATOM 800 O O . ALA A 1 112 ? -9.597 18.729 4.053 1.00 11.18 112 ALA A O 1
ATOM 802 N N . ARG A 1 113 ? -10.180 17.831 6.029 1.00 11.03 113 ARG A N 1
ATOM 803 C CA . ARG A 1 113 ? -10.460 19.124 6.629 1.00 11.30 113 ARG A CA 1
ATOM 804 C C . ARG A 1 113 ? -9.178 19.918 6.851 1.00 10.84 113 ARG A C 1
ATOM 805 O O . ARG A 1 113 ? -9.158 21.136 6.670 1.00 12.38 113 ARG A O 1
ATOM 813 N N . VAL A 1 114 ? -8.101 19.231 7.227 1.00 9.94 114 VAL A N 1
ATOM 814 C CA . VAL A 1 114 ? -6.818 19.919 7.448 1.00 9.93 114 VAL A CA 1
ATOM 815 C C . VAL A 1 114 ? -6.296 20.494 6.122 1.00 10.25 114 VAL A C 1
ATOM 816 O O . VAL A 1 114 ? -5.913 21.652 6.050 1.00 10.06 114 VAL A O 1
ATOM 820 N N . VAL A 1 115 ? -6.325 19.695 5.061 1.00 9.87 115 VAL A N 1
ATOM 821 C CA . VAL A 1 115 ? -5.911 20.210 3.754 1.00 10.72 115 VAL A CA 1
ATOM 822 C C . VAL A 1 115 ? -6.807 21.371 3.306 1.00 10.96 115 VAL A C 1
ATOM 823 O O . VAL A 1 115 ? -6.299 22.370 2.789 1.00 10.98 115 VAL A O 1
ATOM 827 N N . ALA A 1 116 ? -8.114 21.268 3.530 1.00 10.96 116 ALA A N 1
ATOM 828 C CA . ALA A 1 116 ? -9.021 22.337 3.105 1.00 11.68 116 ALA A CA 1
ATOM 829 C C . ALA A 1 116 ? -8.689 23.650 3.772 1.00 11.45 116 ALA A C 1
ATOM 830 O O . ALA A 1 116 ? -8.766 24.695 3.131 1.00 11.82 116 ALA A O 1
ATOM 832 N N . ALA A 1 117 ? -8.299 23.611 5.047 1.00 11.35 117 ALA A N 1
ATOM 833 C CA . ALA A 1 117 ? -7.985 24.831 5.773 1.00 11.18 117 ALA A CA 1
ATOM 834 C C . ALA A 1 117 ? -6.675 25.448 5.278 1.00 10.74 117 ALA A C 1
ATOM 835 O O . ALA A 1 117 ? -6.565 26.670 5.211 1.00 11.70 117 ALA A O 1
ATOM 837 N N . LEU A 1 118 ? -5.712 24.612 4.895 1.00 10.78 118 LEU A N 1
ATOM 838 C CA . LEU A 1 118 ? -4.507 25.127 4.244 1.00 11.25 118 LEU A CA 1
ATOM 839 C C . LEU A 1 118 ? -4.831 25.781 2.918 1.00 12.58 118 LEU A C 1
ATOM 840 O O . LEU A 1 118 ? -4.355 26.883 2.625 1.00 12.79 118 LEU A O 1
ATOM 845 N N . LYS A 1 119 ? -5.674 25.127 2.124 1.00 11.94 119 LYS A N 1
ATOM 846 C CA . LYS A 1 119 ? -5.970 25.642 0.788 1.00 13.22 119 LYS A CA 1
ATOM 847 C C . LYS A 1 119 ? -6.718 26.974 0.887 1.00 14.28 119 LYS A C 1
ATOM 848 O O . LYS A 1 119 ? -6.507 27.859 0.058 1.00 14.99 119 LYS A O 1
ATOM 854 N N . GLU A 1 120 ? -7.540 27.122 1.922 1.00 14.23 120 GLU A N 1
ATOM 855 C CA . GLU A 1 120 ? -8.262 28.360 2.237 1.00 16.17 120 GLU A CA 1
ATOM 856 C C . GLU A 1 120 ? -7.315 29.536 2.489 1.00 16.37 120 GLU A C 1
ATOM 857 O O . GLU A 1 120 ? -7.652 30.693 2.231 1.00 19.12 120 GLU A O 1
ATOM 863 N N . GLY A 1 121 ? -6.124 29.243 2.992 1.00 14.99 121 GLY A N 1
ATOM 864 C CA . GLY A 1 121 ? -5.115 30.275 3.186 1.00 15.06 121 GLY A CA 1
ATOM 865 C C . GLY A 1 121 ? -4.359 30.245 4.497 1.00 14.84 121 GLY A C 1
ATOM 866 O O . GLY A 1 121 ? -3.442 31.038 4.674 1.00 17.03 121 GLY A O 1
ATOM 867 N N . HIS A 1 122 ? -4.747 29.376 5.426 1.00 14.98 122 HIS A N 1
ATOM 868 C CA . HIS A 1 122 ? -3.983 29.235 6.675 1.00 14.40 122 HIS A CA 1
ATOM 869 C C . HIS A 1 122 ? -2.634 28.597 6.403 1.00 14.62 122 HIS A C 1
ATOM 870 O O . HIS A 1 122 ? -2.539 27.679 5.571 1.00 16.56 122 HIS A O 1
ATOM 877 N N . SER A 1 123 ? -1.595 29.084 7.085 1.00 13.99 123 SER A N 1
ATOM 878 C CA . SER A 1 123 ? -0.228 28.596 6.904 1.00 13.86 123 SER A CA 1
ATOM 879 C C . SER A 1 123 ? 0.089 27.385 7.773 1.00 12.14 123 SER A C 1
ATOM 880 O O . SER A 1 123 ? 1.027 26.646 7.497 1.00 11.93 123 SER A O 1
ATOM 883 N N . ALA A 1 124 ? -0.696 27.201 8.826 1.00 11.91 124 ALA A N 1
ATOM 884 C CA . ALA A 1 124 ? -0.450 26.134 9.791 1.00 12.03 124 ALA A CA 1
ATOM 885 C C . ALA A 1 124 ? -1.788 25.794 10.417 1.00 11.90 124 ALA A C 1
ATOM 886 O O . ALA A 1 124 ? -2.517 26.673 10.910 1.00 11.84 124 ALA A O 1
ATOM 888 N N . VAL A 1 125 ? -2.111 24.499 10.379 1.00 11.43 125 VAL A N 1
ATOM 889 C CA . VAL A 1 125 ? -3.430 24.010 10.739 1.00 10.87 125 VAL A CA 1
ATOM 890 C C . VAL A 1 125 ? -3.283 22.771 11.586 1.00 10.66 125 VAL A C 1
ATOM 891 O O . VAL A 1 125 ? -2.615 21.822 11.188 1.00 10.76 125 VAL A O 1
ATOM 895 N N . VAL A 1 126 ? -3.891 22.787 12.763 1.00 11.56 126 VAL A N 1
ATOM 896 C CA . VAL A 1 126 ? -3.750 21.674 13.695 1.00 11.71 126 VAL A CA 1
ATOM 897 C C . VAL A 1 126 ? -5.133 21.249 14.180 1.00 11.72 126 VAL A C 1
ATOM 898 O O . VAL A 1 126 ? -5.916 22.097 14.614 1.00 12.90 126 VAL A O 1
ATOM 902 N N . PRO A 1 127 ? -5.448 19.939 14.131 1.00 11.45 127 PRO A N 1
ATOM 903 C CA . PRO A 1 127 ? -6.725 19.476 14.691 1.00 11.91 127 PRO A CA 1
ATOM 904 C C . PRO A 1 127 ? -6.688 19.487 16.212 1.00 11.60 127 PRO A C 1
ATOM 905 O O . PRO A 1 127 ? -5.651 19.168 16.809 1.00 12.16 127 PRO A O 1
ATOM 909 N N . GLY A 1 128 ? -7.796 19.875 16.831 1.00 11.84 128 GLY A N 1
ATOM 910 C CA . GLY A 1 128 ? -7.858 19.904 18.281 1.00 12.82 128 GLY A CA 1
ATOM 911 C C . GLY A 1 128 ? -9.255 19.712 18.797 1.00 13.60 128 GLY A C 1
ATOM 912 O O . GLY A 1 128 ? -10.242 20.012 18.113 1.00 13.34 128 GLY A O 1
ATOM 913 N N . LEU A 1 129 ? -9.329 19.228 20.028 1.00 13.12 129 LEU A N 1
ATOM 914 C CA . LEU A 1 129 ? -10.602 18.997 20.701 1.00 15.01 129 LEU A CA 1
ATOM 915 C C . LEU A 1 129 ? -10.530 19.564 22.108 1.00 15.38 129 LEU A C 1
ATOM 916 O O . LEU A 1 129 ? -9.455 19.681 22.685 1.00 14.29 129 LEU A O 1
ATOM 921 N N . ALA A 1 130 ? -11.687 19.868 22.679 1.00 15.69 130 ALA A N 1
ATOM 922 C CA . ALA A 1 130 ? -11.743 20.226 24.094 1.00 17.30 130 ALA A CA 1
ATOM 923 C C . ALA A 1 130 ? -11.118 19.085 24.903 1.00 16.37 130 ALA A C 1
ATOM 924 O O . ALA A 1 130 ? -11.427 17.928 24.638 1.00 17.23 130 ALA A O 1
ATOM 926 N N . PRO A 1 131 ? -10.246 19.402 25.892 1.00 15.78 131 PRO A N 1
ATOM 927 C CA . PRO A 1 131 ? -9.732 18.316 26.738 1.00 15.90 131 PRO A CA 1
ATOM 928 C C . PRO A 1 131 ? -10.863 17.602 27.477 1.00 16.42 131 PRO A C 1
ATOM 929 O O . PRO A 1 131 ? -11.775 18.255 27.995 1.00 18.01 131 PRO A O 1
ATOM 933 N N . ALA A 1 132 ? -10.809 16.273 27.483 1.00 17.34 132 ALA A N 1
ATOM 934 C CA . ALA A 1 132 ? -11.858 15.473 28.114 1.00 18.32 132 ALA A CA 1
ATOM 935 C C . ALA A 1 132 ? -11.806 15.622 29.626 1.00 18.34 132 ALA A C 1
ATOM 936 O O . ALA A 1 132 ? -12.839 15.560 30.292 1.00 20.81 132 ALA A O 1
ATOM 938 N N . ASP A 1 133 ? -10.598 15.800 30.157 1.00 17.95 133 ASP A N 1
ATOM 939 C CA . ASP A 1 133 ? -10.387 16.003 31.588 1.00 17.20 133 ASP A CA 1
ATOM 940 C C . ASP A 1 133 ? -9.980 17.448 31.831 1.00 16.65 133 ASP A C 1
ATOM 941 O O . ASP A 1 133 ? -9.377 18.094 30.967 1.00 19.11 133 ASP A O 1
ATOM 946 N N . THR A 1 134 ? -10.291 17.944 33.017 1.00 14.63 134 THR A N 1
ATOM 947 C CA . THR A 1 134 ? -9.800 19.237 33.467 1.00 13.94 134 THR A CA 1
ATOM 948 C C . THR A 1 134 ? -8.273 19.238 33.475 1.00 13.84 134 THR A C 1
ATOM 949 O O . THR A 1 134 ? -7.640 18.323 33.998 1.00 13.26 134 THR A O 1
ATOM 953 N N . ILE A 1 135 ? -7.691 20.263 32.873 1.00 12.51 135 ILE A N 1
ATOM 954 C CA . ILE A 1 135 ? -6.245 20.438 32.856 1.00 12.56 135 ILE A CA 1
ATOM 955 C C . ILE A 1 135 ? -5.836 21.386 33.969 1.00 12.35 135 ILE A C 1
ATOM 956 O O . ILE A 1 135 ? -6.438 22.463 34.135 1.00 12.97 135 ILE A O 1
ATOM 961 N N . LYS A 1 136 ? -4.815 20.996 34.731 1.00 11.20 136 LYS A N 1
ATOM 962 C CA . LYS A 1 136 ? -4.233 21.846 35.767 1.00 11.38 136 LYS A CA 1
ATO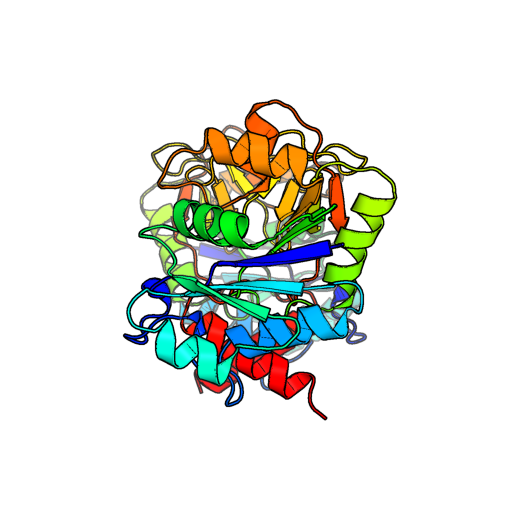M 963 C C . LYS A 1 136 ? -2.745 21.988 35.502 1.00 11.28 136 LYS A C 1
ATOM 964 O O . LYS A 1 136 ? -2.085 21.045 35.041 1.00 12.32 136 LYS A O 1
ATOM 970 N N . ALA A 1 137 ? -2.220 23.177 35.789 1.00 11.46 137 ALA A N 1
ATOM 971 C CA . ALA A 1 137 ? -0.775 23.403 35.792 1.00 11.58 137 ALA A CA 1
ATOM 972 C C . ALA A 1 137 ? -0.238 23.036 37.152 1.00 12.02 137 ALA A C 1
ATOM 973 O O . ALA A 1 137 ? -0.853 23.377 38.178 1.00 12.21 137 ALA A O 1
ATOM 975 N N . VAL A 1 138 ? 0.903 22.353 37.152 1.00 12.21 138 VAL A N 1
ATOM 976 C CA . VAL A 1 138 ? 1.512 21.867 38.382 1.00 13.20 138 VAL A CA 1
ATOM 977 C C . VAL A 1 138 ? 2.990 22.218 38.464 1.00 14.30 138 VAL A C 1
ATOM 978 O O . VAL A 1 138 ? 3.635 22.456 37.436 1.00 15.73 138 VAL A O 1
ATOM 982 N N . ASP A 1 139 ? 3.519 22.255 39.686 1.00 14.71 139 ASP A N 1
ATOM 983 C CA . ASP A 1 139 ? 4.947 22.459 39.867 1.00 15.86 139 ASP A CA 1
ATOM 984 C C . ASP A 1 139 ? 5.661 21.104 39.859 1.00 16.51 139 ASP A C 1
ATOM 985 O O . ASP A 1 139 ? 5.031 20.060 39.682 1.00 16.51 139 ASP A O 1
ATOM 990 N N . ALA A 1 140 ? 6.974 21.116 40.048 1.00 18.02 140 ALA A N 1
ATOM 991 C CA . ALA A 1 140 ? 7.768 19.898 39.918 1.00 20.21 140 ALA A CA 1
ATOM 992 C C . ALA A 1 140 ? 7.462 18.819 40.961 1.00 21.00 140 ALA A C 1
ATOM 993 O O . ALA A 1 140 ? 7.773 17.643 40.755 1.00 22.50 140 ALA A O 1
ATOM 995 N N . ASN A 1 141 ? 6.835 19.217 42.062 1.00 20.02 141 ASN A N 1
ATOM 996 C CA . ASN A 1 141 ? 6.502 18.292 43.133 1.00 22.38 141 ASN A CA 1
ATOM 997 C C . ASN A 1 141 ? 5.038 17.897 43.104 1.00 19.90 141 ASN A C 1
ATOM 998 O O . ASN A 1 141 ? 4.551 17.216 44.013 1.00 21.16 141 ASN A O 1
ATOM 1003 N N . GLY A 1 142 ? 4.338 18.317 42.055 1.00 18.00 142 GLY A N 1
ATOM 1004 C CA . GLY A 1 142 ? 2.942 17.907 41.883 1.00 17.22 142 GLY A CA 1
ATOM 1005 C C . GLY A 1 142 ? 1.899 18.782 42.560 1.00 17.10 142 GLY A C 1
ATOM 1006 O O . GLY A 1 142 ? 0.749 18.385 42.666 1.00 17.17 142 GLY A O 1
ATOM 1007 N N . ALA A 1 143 ? 2.299 19.954 43.038 1.00 15.37 143 ALA A N 1
ATOM 1008 C CA . ALA A 1 143 ? 1.347 20.913 43.603 1.00 14.01 143 ALA A CA 1
ATOM 1009 C C . ALA A 1 143 ? 0.701 21.730 42.496 1.00 12.77 143 ALA A C 1
ATOM 1010 O O . ALA A 1 143 ? 1.384 22.202 41.583 1.00 12.76 143 ALA A O 1
ATOM 1012 N N . VAL A 1 144 ? -0.610 21.925 42.590 1.00 12.19 144 VAL A N 1
ATOM 1013 C CA . VAL A 1 144 ? -1.338 22.692 41.590 1.00 12.70 144 VAL A CA 1
ATOM 1014 C C . VAL A 1 144 ? -0.958 24.175 41.644 1.00 13.25 144 VAL A C 1
ATOM 1015 O O . VAL A 1 144 ? -0.952 24.764 42.719 1.00 13.69 144 VAL A O 1
ATOM 1019 N N . LEU A 1 145 ? -0.617 24.736 40.484 1.00 12.88 145 LEU A N 1
ATOM 1020 C CA . LEU A 1 145 ? -0.361 26.179 40.346 1.00 13.95 145 LEU A CA 1
ATOM 1021 C C . LEU A 1 145 ? -1.545 26.949 39.775 1.00 14.24 145 LEU A C 1
ATOM 1022 O O . LEU A 1 145 ? -1.709 28.149 40.028 1.00 15.12 145 LEU A O 1
ATOM 1027 N N . GLY A 1 146 ? -2.373 26.280 38.982 1.00 13.31 146 GLY A N 1
ATOM 1028 C CA . GLY A 1 146 ? -3.525 26.947 38.401 1.00 13.90 146 GLY A CA 1
ATOM 1029 C C . GLY A 1 146 ? -4.364 25.982 37.618 1.00 14.22 146 GLY A C 1
ATOM 1030 O O . GLY A 1 146 ? -3.921 24.861 37.322 1.00 13.54 146 GLY A O 1
ATOM 1031 N N . THR A 1 147 ? -5.564 26.434 37.275 1.00 13.94 147 THR A N 1
ATOM 1032 C CA . THR A 1 147 ? -6.481 25.678 36.434 1.00 14.31 147 THR A CA 1
ATOM 1033 C C . THR A 1 147 ? -6.861 26.603 35.287 1.00 15.20 147 THR A C 1
ATOM 1034 O O . THR A 1 147 ? -7.741 27.464 35.444 1.00 15.62 147 THR A O 1
ATOM 1038 N N . PRO A 1 148 ? -6.183 26.469 34.138 1.00 16.17 148 PRO A N 1
ATOM 1039 C CA . PRO A 1 148 ? -6.507 27.366 33.022 1.00 16.35 148 PRO A CA 1
ATOM 1040 C C . PRO A 1 148 ? -7.952 27.220 32.553 1.00 16.99 148 PRO A C 1
ATOM 1041 O O . PRO A 1 148 ? -8.549 26.152 32.731 1.00 18.63 148 PRO A O 1
ATOM 1045 N N . GLU A 1 149 ? -8.501 28.283 31.957 1.00 17.76 149 GLU A N 1
ATOM 1046 C CA . GLU A 1 149 ? -9.887 28.270 31.487 1.00 19.66 149 GLU A CA 1
ATOM 1047 C C . GLU A 1 149 ? -10.057 27.185 30.434 1.00 18.50 149 GLU A C 1
ATOM 1048 O O . GLU A 1 149 ? -9.417 27.232 29.393 1.00 17.36 149 GLU A O 1
ATOM 1054 N N . ARG A 1 150 ? -10.909 26.207 30.717 1.00 20.37 150 ARG A N 1
ATOM 1055 C CA . ARG A 1 150 ? -11.059 25.048 29.846 1.00 22.24 150 ARG A CA 1
ATOM 1056 C C . ARG A 1 150 ? -11.467 25.427 28.424 1.00 20.61 150 ARG A C 1
ATOM 1057 O O . ARG A 1 150 ? -10.937 24.860 27.456 1.00 20.14 150 ARG A O 1
ATOM 1065 N N . ALA A 1 151 ? -12.366 26.404 28.297 1.00 21.08 151 ALA A N 1
ATOM 1066 C CA . ALA A 1 151 ? -12.849 26.824 26.980 1.00 22.05 151 ALA A CA 1
ATOM 1067 C C . ALA A 1 151 ? -11.720 27.267 26.052 1.00 20.60 151 ALA A C 1
ATOM 1068 O O . ALA A 1 151 ? -11.851 27.186 24.833 1.00 22.64 151 ALA A O 1
ATOM 1070 N N . GLY A 1 152 ? -10.602 27.709 26.618 1.00 18.89 152 GLY A N 1
ATOM 1071 C CA . GLY A 1 152 ? -9.501 28.207 25.819 1.00 18.93 152 GLY A CA 1
ATOM 1072 C C . GLY A 1 152 ? -8.374 27.216 25.615 1.00 17.27 152 GLY A C 1
ATOM 1073 O O . GLY A 1 152 ? -7.290 27.601 25.178 1.00 19.95 152 GLY A O 1
ATOM 1074 N N . LEU A 1 153 ? -8.617 25.945 25.941 1.00 14.69 153 LEU A N 1
ATOM 1075 C CA . LEU A 1 153 ? -7.604 24.904 25.714 1.00 14.23 153 LEU A CA 1
ATOM 1076 C C . LEU A 1 153 ? -8.035 23.936 24.634 1.00 13.58 153 LEU A C 1
ATOM 1077 O O . LEU A 1 153 ? -9.224 23.640 24.474 1.00 14.46 153 LEU A O 1
ATOM 1082 N N . ARG A 1 154 ? -7.048 23.416 23.909 1.00 13.24 154 ARG A N 1
ATOM 1083 C CA . ARG A 1 154 ? -7.304 22.350 22.951 1.00 13.20 154 ARG A CA 1
ATOM 1084 C C . ARG A 1 154 ? -6.273 21.263 23.118 1.00 12.43 154 ARG A C 1
ATOM 1085 O O . ARG A 1 154 ? -5.080 21.558 23.247 1.00 12.99 154 ARG A O 1
ATOM 1093 N N . ALA A 1 155 ? -6.739 20.014 23.138 1.00 11.90 155 ALA A N 1
ATOM 1094 C CA . ALA A 1 155 ? -5.856 18.850 23.037 1.00 11.27 155 ALA A CA 1
ATOM 1095 C C . ALA A 1 155 ? -5.669 18.554 21.566 1.00 11.41 155 ALA A C 1
ATOM 1096 O O . ALA A 1 155 ? -6.638 18.269 20.855 1.00 11.82 155 ALA A O 1
ATOM 1098 N N . VAL A 1 156 ? -4.436 18.644 21.084 1.00 10.62 156 VAL A N 1
ATOM 1099 C CA . VAL A 1 156 ? -4.217 18.602 19.637 1.00 11.61 156 VAL A CA 1
ATOM 1100 C C . VAL A 1 156 ? -3.830 17.233 19.140 1.00 11.32 156 VAL A C 1
ATOM 1101 O O . VAL A 1 156 ? -3.347 16.394 19.896 1.00 12.10 156 VAL A O 1
ATOM 1105 N N . GLN A 1 157 ? -4.040 17.021 17.846 1.00 10.76 157 GLN A N 1
ATOM 1106 C CA . GLN A 1 157 ? -3.816 15.719 17.238 1.00 10.53 157 GLN A CA 1
ATOM 1107 C C . GLN A 1 157 ? -2.949 15.874 15.993 1.00 10.83 157 GLN A C 1
ATOM 1108 O O . GLN A 1 157 ? -2.290 16.890 15.816 1.00 11.86 157 GLN A O 1
ATOM 1114 N N . THR A 1 158 ? -2.944 14.853 15.143 1.00 11.64 158 THR A N 1
ATOM 1115 C CA . THR A 1 158 ? -2.369 14.948 13.792 1.00 11.78 158 THR A CA 1
ATOM 1116 C C . THR A 1 158 ? -3.424 14.409 12.812 1.00 11.91 158 THR A C 1
ATOM 1117 O O . THR A 1 158 ? -4.363 13.734 13.248 1.00 13.52 158 THR A O 1
ATOM 1121 N N . PRO A 1 159 ? -3.304 14.705 11.508 1.00 11.40 159 PRO A N 1
ATOM 1122 C CA . PRO A 1 159 ? -2.236 15.401 10.805 1.00 11.01 159 PRO A CA 1
ATOM 1123 C C . PRO A 1 159 ? -2.189 16.874 11.170 1.00 10.77 159 PRO A C 1
ATOM 1124 O O . PRO A 1 159 ? -3.226 17.532 11.286 1.00 10.88 159 PRO A O 1
ATOM 1128 N N . GLN A 1 160 ? -0.980 17.385 11.350 1.00 10.29 160 GLN A N 1
ATOM 1129 C CA . GLN A 1 160 ? -0.745 18.820 11.449 1.00 10.44 160 GLN A CA 1
ATOM 1130 C C . GLN A 1 160 ? -0.278 19.277 10.089 1.00 10.02 160 GLN A C 1
ATOM 1131 O O . GLN A 1 160 ? 0.619 18.671 9.505 1.00 11.13 160 GLN A O 1
ATOM 1137 N N . GLY A 1 161 ? -0.955 20.292 9.548 1.00 9.81 161 GLY A N 1
ATOM 1138 C CA . GLY A 1 161 ? -0.713 20.717 8.171 1.00 10.30 161 GLY A CA 1
ATOM 1139 C C . GLY A 1 161 ? -0.079 22.094 8.075 1.00 9.76 161 GLY A C 1
ATOM 1140 O O . GLY A 1 161 ? -0.357 22.974 8.873 1.00 10.20 161 GLY A O 1
ATOM 1141 N N . PHE A 1 162 ? 0.789 22.254 7.087 1.00 10.10 162 PHE A N 1
ATOM 1142 C CA . PHE A 1 162 ? 1.594 23.479 6.955 1.00 10.90 162 PHE A CA 1
ATOM 1143 C C . PHE A 1 162 ? 1.853 23.812 5.517 1.00 12.51 162 PHE A C 1
ATOM 1144 O O . PHE A 1 162 ? 2.019 22.928 4.694 1.00 12.45 162 PHE A O 1
ATOM 1152 N N . HIS A 1 163 ? 1.966 25.111 5.245 1.00 14.15 163 HIS A N 1
ATOM 1153 C CA . HIS A 1 163 ? 2.619 25.513 4.017 1.00 15.40 163 HIS A CA 1
ATOM 1154 C C . HIS A 1 163 ? 4.055 24.985 4.096 1.00 14.35 163 HIS A C 1
ATOM 1155 O O . HIS A 1 163 ? 4.737 25.099 5.131 1.00 14.58 163 HIS A O 1
ATOM 1162 N N . ALA A 1 164 ? 4.497 24.315 3.033 1.00 14.47 164 ALA A N 1
ATOM 1163 C CA . ALA A 1 164 ? 5.783 23.618 3.040 1.00 15.14 164 ALA A CA 1
ATOM 1164 C C . ALA A 1 164 ? 6.963 24.504 3.419 1.00 16.26 164 ALA A C 1
ATOM 1165 O O . ALA A 1 164 ? 7.850 24.050 4.138 1.00 16.76 164 ALA A O 1
ATOM 1167 N N . ASP A 1 165 ? 6.969 25.750 2.940 1.00 18.42 165 ASP A N 1
ATOM 1168 C CA . ASP A 1 165 ? 8.112 26.629 3.185 1.00 20.37 165 ASP A CA 1
ATOM 1169 C C . ASP A 1 165 ? 8.213 26.986 4.660 1.00 18.97 165 ASP A C 1
ATOM 1170 O O . ASP A 1 165 ? 9.302 27.077 5.209 1.00 19.86 165 ASP A O 1
ATOM 1175 N N . VAL A 1 166 ? 7.059 27.178 5.286 1.00 17.20 166 VAL A N 1
ATOM 1176 C CA . VAL A 1 166 ? 6.962 27.452 6.716 1.00 16.75 166 VAL A CA 1
ATOM 1177 C C . VAL A 1 166 ? 7.508 26.267 7.537 1.00 16.27 166 VAL A C 1
ATOM 1178 O O . VAL A 1 166 ? 8.324 26.444 8.437 1.00 16.04 166 VAL A O 1
ATOM 1182 N N . LEU A 1 167 ? 7.092 25.050 7.206 1.00 14.05 167 LEU A N 1
ATOM 1183 C CA . LEU A 1 167 ? 7.564 23.902 7.956 1.00 13.48 167 LEU A CA 1
ATOM 1184 C C . LEU A 1 167 ? 9.054 23.662 7.787 1.00 14.39 167 LEU A C 1
ATOM 1185 O O . LEU A 1 167 ? 9.744 23.358 8.760 1.00 14.19 167 LEU A O 1
ATOM 1190 N N . ARG A 1 168 ? 9.549 23.824 6.558 1.00 15.14 168 ARG A N 1
ATOM 1191 C CA . ARG A 1 168 ? 10.987 23.686 6.332 1.00 16.87 168 ARG A CA 1
ATOM 1192 C C . ARG A 1 168 ? 11.793 24.714 7.152 1.00 17.09 168 ARG A C 1
ATOM 1193 O O . ARG A 1 168 ? 12.779 24.353 7.800 1.00 20.08 168 ARG A O 1
ATOM 1201 N N . ARG A 1 169 ? 11.337 25.965 7.156 1.00 18.24 169 ARG A N 1
ATOM 1202 C CA . ARG A 1 169 ? 11.987 27.038 7.935 1.00 20.38 169 ARG A CA 1
ATOM 1203 C C . ARG A 1 169 ? 12.010 26.672 9.416 1.00 20.57 169 ARG A C 1
ATOM 1204 O O . ARG A 1 169 ? 13.033 26.825 10.099 1.00 21.05 169 ARG A O 1
ATOM 1212 N N . ALA A 1 170 ? 10.886 26.154 9.902 1.00 17.52 170 ALA A N 1
ATOM 1213 C CA . ALA A 1 170 ? 10.747 25.805 11.302 1.00 17.48 170 ALA A CA 1
ATOM 1214 C C . ALA A 1 170 ? 11.693 24.670 11.690 1.00 18.12 170 ALA A C 1
ATOM 1215 O O . ALA A 1 170 ? 12.314 24.712 12.761 1.00 17.41 170 ALA A O 1
ATOM 1217 N N . TYR A 1 171 ? 11.809 23.657 10.830 1.00 17.08 171 TYR A N 1
ATOM 1218 C CA . TYR A 1 171 ? 12.676 22.513 11.104 1.00 18.19 171 TYR A CA 1
ATOM 1219 C C . TYR A 1 171 ? 14.155 22.850 10.967 1.00 21.03 171 TYR A C 1
ATOM 1220 O O . TYR A 1 171 ? 14.990 22.235 11.632 1.00 22.71 171 TYR A O 1
ATOM 1229 N N . ALA A 1 172 ? 14.466 23.839 10.137 1.00 22.12 172 ALA A N 1
ATOM 1230 C CA . ALA A 1 172 ? 15.855 24.288 10.002 1.00 25.94 172 ALA A CA 1
ATOM 1231 C C . ALA A 1 172 ? 16.363 24.976 11.277 1.00 29.60 172 ALA A C 1
ATOM 1232 O O . ALA A 1 172 ? 17.568 25.175 11.437 1.00 31.56 172 ALA A O 1
ATOM 1234 N N . ARG A 1 173 ? 15.444 25.311 12.182 1.00 30.89 173 ARG A N 1
ATOM 1235 C CA . ARG A 1 173 ? 15.774 25.957 13.457 1.00 34.38 173 ARG A CA 1
ATOM 1236 C C . ARG A 1 173 ? 15.656 25.017 14.657 1.00 36.38 173 ARG A C 1
ATOM 1237 O O . ARG A 1 173 ? 15.914 25.426 15.795 1.00 38.82 173 ARG A O 1
ATOM 1245 N N . ALA A 1 174 ? 15.267 23.767 14.405 1.00 36.91 174 ALA A N 1
ATOM 1246 C CA . ALA A 1 174 ? 15.089 22.773 15.467 1.00 41.83 174 ALA A CA 1
ATOM 1247 C C . ALA A 1 174 ? 16.405 22.498 16.192 1.00 45.34 174 ALA A C 1
ATOM 1248 O O . ALA A 1 174 ? 17.469 22.482 15.570 1.00 44.02 174 ALA A O 1
ATOM 1250 N N . THR A 1 175 ? 16.320 22.294 17.505 1.00 51.46 175 THR A N 1
ATOM 1251 C CA . THR A 1 175 ? 17.496 22.063 18.342 1.00 59.40 175 THR A CA 1
ATOM 1252 C C . THR A 1 175 ? 17.238 20.967 19.378 1.00 64.26 175 THR A C 1
ATOM 1253 O O . THR A 1 175 ? 16.241 21.014 20.105 1.00 67.20 175 THR A O 1
ATOM 1257 N N . ALA A 1 176 ? 18.138 19.982 19.421 1.00 69.74 176 ALA A N 1
ATOM 1258 C CA . ALA A 1 176 ? 18.165 18.920 20.449 1.00 73.26 176 ALA A CA 1
ATOM 1259 C C . ALA A 1 176 ? 16.996 17.924 20.434 1.00 77.32 176 ALA A C 1
ATOM 1260 O O . ALA A 1 176 ? 17.145 16.786 20.889 1.00 77.05 176 ALA A O 1
ATOM 1262 N N . GLY A 1 177 ? 15.846 18.351 19.917 1.00 81.09 177 GLY A N 1
ATOM 1263 C CA . GLY A 1 177 ? 14.652 17.510 19.885 1.00 80.64 177 GLY A CA 1
ATOM 1264 C C . GLY A 1 177 ? 13.810 17.654 21.139 1.00 82.28 177 GLY A C 1
ATOM 1265 O O . GLY A 1 177 ? 13.651 18.758 21.668 1.00 83.57 177 GLY A O 1
ATOM 1266 N N . GLY A 1 178 ? 13.270 16.533 21.614 1.00 79.17 178 GLY A N 1
ATOM 1267 C CA . GLY A 1 178 ? 12.363 16.530 22.762 1.00 71.93 178 GLY A CA 1
ATOM 1268 C C . GLY A 1 178 ? 10.952 16.942 22.374 1.00 67.77 178 GLY A C 1
ATOM 1269 O O . GLY A 1 178 ? 9.974 16.476 22.963 1.00 66.62 178 GLY A O 1
ATOM 1270 N N . VAL A 1 179 ? 10.858 17.821 21.379 1.00 64.02 179 VAL A N 1
ATOM 1271 C CA . VAL A 1 179 ? 9.584 18.308 20.856 1.00 59.89 179 VAL A CA 1
ATOM 1272 C C . VAL A 1 179 ? 8.982 17.265 19.916 1.00 56.13 179 VAL A C 1
ATOM 1273 O O . VAL A 1 179 ? 9.650 16.794 18.995 1.00 61.18 179 VAL A O 1
ATOM 1277 N N . THR A 1 180 ? 7.730 16.890 20.157 1.00 47.63 180 THR A N 1
ATOM 1278 C CA . THR A 1 180 ? 7.045 15.930 19.285 1.00 42.17 180 THR A CA 1
ATOM 1279 C C . THR A 1 180 ? 5.726 16.518 18.761 1.00 35.97 180 THR A C 1
ATOM 1280 O O . THR A 1 180 ? 4.825 15.800 18.270 1.00 31.35 180 THR A O 1
ATOM 1284 N N . ASP A 1 181 ? 5.659 17.846 18.867 1.00 29.92 181 ASP A N 1
ATOM 1285 C CA . ASP A 1 181 ? 4.600 18.671 18.311 1.00 23.36 181 ASP A CA 1
ATOM 1286 C C . ASP A 1 181 ? 5.179 19.636 17.253 1.00 21.18 181 ASP A C 1
ATOM 1287 O O . ASP A 1 181 ? 5.927 20.570 17.552 1.00 20.85 181 ASP A O 1
ATOM 1292 N N . ASP A 1 182 ? 4.829 19.385 15.995 1.00 17.16 182 ASP A N 1
ATOM 1293 C CA . ASP A 1 182 ? 5.387 20.136 14.876 1.00 15.04 182 ASP A CA 1
ATOM 1294 C C . ASP A 1 182 ? 4.988 21.603 14.918 1.00 14.09 182 ASP A C 1
ATOM 1295 O O . ASP A 1 182 ? 5.787 22.486 14.573 1.00 14.82 182 ASP A O 1
ATOM 1300 N N . ALA A 1 183 ? 3.760 21.859 15.348 1.00 13.82 183 ALA A N 1
ATOM 1301 C CA . ALA A 1 183 ? 3.239 23.220 15.427 1.00 13.21 183 ALA A CA 1
ATOM 1302 C C . ALA A 1 183 ? 4.079 24.099 16.355 1.00 14.28 183 ALA A C 1
ATOM 1303 O O . ALA A 1 183 ? 4.263 25.280 16.070 1.00 14.18 183 ALA A O 1
ATOM 1305 N N . SER A 1 184 ? 4.616 23.512 17.419 1.00 14.64 184 SER A N 1
ATOM 1306 C CA . SER A 1 184 ? 5.482 24.256 18.337 1.00 16.20 184 SER A CA 1
ATOM 1307 C C . SER A 1 184 ? 6.689 24.858 17.633 1.00 15.98 184 SER A C 1
ATOM 1308 O O . SER A 1 184 ? 7.051 25.999 17.912 1.00 16.91 184 SER A O 1
ATOM 1311 N N . LEU A 1 185 ? 7.283 24.121 16.699 1.00 15.87 185 LEU A N 1
ATOM 1312 C CA . LEU A 1 185 ? 8.413 24.643 15.923 1.00 15.64 185 LEU A CA 1
ATOM 1313 C C . LEU A 1 185 ? 8.015 25.813 15.030 1.00 16.23 185 LEU A C 1
ATOM 1314 O O . LEU A 1 185 ? 8.763 26.781 14.856 1.00 17.63 185 LEU A O 1
ATOM 1319 N N . VAL A 1 186 ? 6.822 25.733 14.457 1.00 14.10 186 VAL A N 1
ATOM 1320 C CA . VAL A 1 186 ? 6.298 26.780 13.599 1.00 14.81 186 VAL A CA 1
ATOM 1321 C C . VAL A 1 186 ? 5.913 28.024 14.409 1.00 15.83 186 VAL A C 1
ATOM 1322 O O . VAL A 1 186 ? 6.078 29.169 13.949 1.00 16.58 186 VAL A O 1
ATOM 1326 N N . GLU A 1 187 ? 5.402 27.799 15.615 1.00 15.90 187 GLU A N 1
ATOM 1327 C CA . GLU A 1 187 ? 5.037 28.887 16.517 1.00 17.63 187 GLU A CA 1
ATOM 1328 C C . GLU A 1 187 ? 6.277 29.707 16.842 1.00 18.16 187 GLU A C 1
ATOM 1329 O O . GLU A 1 187 ? 6.195 30.933 16.988 1.00 19.14 187 GLU A O 1
ATOM 1335 N N . GLN A 1 188 ? 7.423 29.040 16.930 1.00 18.58 188 GLN A N 1
ATOM 1336 C CA . GLN A 1 188 ? 8.662 29.760 17.232 1.00 21.34 188 GLN A CA 1
ATOM 1337 C C . GLN A 1 188 ? 9.105 30.732 16.119 1.00 21.74 188 GLN A C 1
ATOM 1338 O O . GLN A 1 188 ? 9.952 31.605 16.365 1.00 23.32 188 GLN A O 1
ATOM 1344 N N . LEU A 1 189 ? 8.535 30.603 14.914 1.00 21.11 189 LEU A N 1
ATOM 1345 C CA . LEU A 1 189 ? 8.716 31.585 13.825 1.00 19.98 189 LEU A CA 1
ATOM 1346 C C . LEU A 1 189 ? 7.731 32.748 13.856 1.00 21.41 189 LEU A C 1
ATOM 1347 O O . LEU A 1 189 ? 7.810 33.666 13.023 1.00 22.70 189 LEU A O 1
ATOM 1352 N N . GLY A 1 190 ? 6.772 32.692 14.762 1.00 19.56 190 GLY A N 1
ATOM 1353 C CA . GLY A 1 190 ? 5.709 33.686 14.803 1.00 20.29 190 GLY A CA 1
ATOM 1354 C C . GLY A 1 190 ? 4.646 33.493 13.747 1.00 20.86 190 GLY A C 1
ATOM 1355 O O . GLY A 1 190 ? 3.822 34.369 13.542 1.00 22.48 190 GLY A O 1
ATOM 1356 N N . THR A 1 191 ? 4.650 32.332 13.097 1.00 20.61 191 THR A N 1
ATOM 1357 C CA . THR A 1 191 ? 3.598 32.005 12.146 1.00 20.59 191 THR A CA 1
ATOM 1358 C C . THR A 1 191 ? 2.321 31.675 12.931 1.00 17.31 191 THR A C 1
ATOM 1359 O O . THR A 1 191 ? 2.380 30.902 13.894 1.00 17.79 191 THR A O 1
ATOM 1363 N N . PRO A 1 192 ? 1.167 32.263 12.544 1.00 17.16 192 PRO A N 1
ATOM 1364 C CA . PRO A 1 192 ? -0.099 31.909 13.179 1.00 16.82 192 PRO A CA 1
ATOM 1365 C C . PRO A 1 192 ? -0.419 30.432 12.971 1.00 15.36 192 PRO A C 1
ATOM 1366 O O . PRO A 1 192 ? -0.182 29.882 11.890 1.00 16.21 192 PRO A O 1
ATOM 1370 N N . VAL A 1 193 ? -0.945 29.799 14.008 1.00 14.63 193 VAL A N 1
ATOM 1371 C CA . VAL A 1 193 ? -1.352 28.398 13.915 1.00 14.95 193 VAL A CA 1
ATOM 1372 C C . VAL A 1 193 ? -2.829 28.332 14.222 1.00 14.75 193 VAL A C 1
ATOM 1373 O O . VAL A 1 193 ? -3.273 28.763 15.283 1.00 16.31 193 VAL A O 1
ATOM 1377 N N . GLN A 1 194 ? -3.591 27.779 13.285 1.00 14.57 194 GLN A N 1
ATOM 1378 C CA . GLN A 1 194 ? -5.034 27.715 13.406 1.00 14.60 194 GLN A CA 1
ATOM 1379 C C . GLN A 1 194 ? -5.480 26.338 13.853 1.00 15.08 194 GLN A C 1
ATOM 1380 O O . GLN A 1 194 ? -5.105 25.347 13.244 1.00 14.93 194 GLN A O 1
ATOM 1386 N N . ILE A 1 195 ? -6.246 26.268 14.932 1.00 15.30 195 ILE A N 1
ATOM 1387 C CA . ILE A 1 195 ? -6.833 24.996 15.346 1.00 16.75 195 ILE A CA 1
ATOM 1388 C C . ILE A 1 195 ? -8.137 24.797 14.578 1.00 16.75 195 ILE A C 1
ATOM 1389 O O . ILE A 1 195 ? -8.940 25.738 14.440 1.00 19.43 195 ILE A O 1
ATOM 1394 N N . VAL A 1 196 ? -8.323 23.592 14.037 1.00 14.65 196 VAL A N 1
ATOM 1395 C CA . VAL A 1 196 ? -9.585 23.135 13.442 1.00 14.61 196 VAL A CA 1
ATOM 1396 C C . VAL A 1 196 ? -10.139 21.960 14.257 1.00 15.44 196 VAL A C 1
ATOM 1397 O O . VAL A 1 196 ? -9.400 21.339 15.021 1.00 14.94 196 VAL A O 1
ATOM 1401 N N . ASP A 1 197 ? -11.425 21.655 14.115 1.00 16.25 197 ASP A N 1
ATOM 1402 C CA . ASP A 1 197 ? -12.026 20.590 14.916 1.00 17.01 197 ASP A CA 1
ATOM 1403 C C . ASP A 1 197 ? -11.323 19.277 14.616 1.00 14.87 197 ASP A C 1
ATOM 1404 O O . ASP A 1 197 ? -11.111 18.927 13.461 1.00 14.92 197 ASP A O 1
ATOM 1409 N N . GLY A 1 198 ? -10.961 18.554 15.671 1.00 13.80 198 GLY A N 1
ATOM 1410 C CA . GLY A 1 198 ? -10.321 17.255 15.513 1.00 13.55 198 GLY A CA 1
ATOM 1411 C C . GLY A 1 198 ? -11.346 16.144 15.458 1.00 14.01 198 GLY A C 1
ATOM 1412 O O . GLY A 1 198 ? -12.496 16.351 15.046 1.00 14.86 198 GLY A O 1
ATOM 1413 N N . ASP A 1 199 ? -10.936 14.948 15.860 1.00 13.91 199 ASP A N 1
ATOM 1414 C CA . ASP A 1 199 ? -11.840 13.814 15.809 1.00 14.90 199 ASP A CA 1
ATOM 1415 C C . ASP A 1 199 ? -11.437 12.853 16.907 1.00 14.78 199 ASP A C 1
ATOM 1416 O O . ASP A 1 199 ? -10.273 12.491 16.998 1.00 13.16 199 ASP A O 1
ATOM 1421 N N . PRO A 1 200 ? -12.387 12.431 17.746 1.00 15.46 200 PRO A N 1
ATOM 1422 C CA . PRO A 1 200 ? -12.011 11.529 18.839 1.00 16.11 200 PRO A CA 1
ATOM 1423 C C . PRO A 1 200 ? -11.333 10.242 18.351 1.00 14.83 200 PRO A C 1
ATOM 1424 O O . PRO A 1 200 ? -10.556 9.638 19.101 1.00 15.78 200 PRO A O 1
ATOM 1428 N N . LEU A 1 201 ? -11.576 9.835 17.107 1.00 15.12 201 LEU A N 1
ATOM 1429 C CA . LEU A 1 201 ? -10.964 8.605 16.574 1.00 14.68 201 LEU A CA 1
ATOM 1430 C C . LEU A 1 201 ? -9.518 8.763 16.134 1.00 14.62 201 LEU A C 1
ATOM 1431 O O . LEU A 1 201 ? -8.865 7.780 15.776 1.00 15.74 201 LEU A O 1
ATOM 1436 N N . ALA A 1 202 ? -9.005 9.994 16.170 1.00 12.53 202 ALA A N 1
ATOM 1437 C CA . ALA A 1 202 ? -7.596 10.247 15.826 1.00 12.46 202 ALA A CA 1
ATOM 1438 C C . ALA A 1 202 ? -6.677 10.145 17.048 1.00 12.92 202 ALA A C 1
ATOM 1439 O O . ALA A 1 202 ? -5.598 10.704 17.037 1.00 14.16 202 ALA A O 1
ATOM 1441 N N . PHE A 1 203 ? -7.102 9.409 18.074 1.00 13.22 203 PHE A N 1
ATOM 1442 C CA . PHE A 1 203 ? -6.264 9.235 19.265 1.00 13.11 203 PHE A CA 1
ATOM 1443 C C . PHE A 1 203 ? -4.972 8.483 18.951 1.00 12.70 203 PHE A C 1
ATOM 1444 O O . PHE A 1 203 ? -4.916 7.659 18.026 1.00 12.96 203 PHE A O 1
ATOM 1452 N N . LYS A 1 204 ? -3.934 8.767 19.730 1.00 12.59 204 LYS A N 1
ATOM 1453 C CA . LYS A 1 204 ? -2.658 8.124 19.506 1.00 13.64 204 LYS A CA 1
ATOM 1454 C C . LYS A 1 204 ? -2.608 6.815 20.281 1.00 14.06 204 LYS A C 1
ATOM 1455 O O . LYS A 1 204 ? -2.785 6.800 21.511 1.00 16.65 204 LYS A O 1
ATOM 1461 N N . ILE A 1 205 ? -2.354 5.725 19.568 1.00 12.77 205 ILE A N 1
ATOM 1462 C CA . ILE A 1 205 ? -2.192 4.427 20.234 1.00 12.84 205 ILE A CA 1
ATOM 1463 C C . ILE A 1 205 ? -0.801 4.401 20.849 1.00 13.26 205 ILE A C 1
ATOM 1464 O O . ILE A 1 205 ? 0.194 4.526 20.140 1.00 13.14 205 ILE A O 1
ATOM 1469 N N . THR A 1 206 ? -0.733 4.258 22.164 1.00 12.80 206 THR A N 1
ATOM 1470 C CA . THR A 1 206 ? 0.539 4.338 22.880 1.00 13.72 206 THR A CA 1
ATOM 1471 C C . THR A 1 206 ? 0.766 3.109 23.775 1.00 13.54 206 THR A C 1
ATOM 1472 O O . THR A 1 206 ? 1.873 2.568 23.827 1.00 14.28 206 THR A O 1
ATOM 1476 N N . THR A 1 207 ? -0.288 2.662 24.448 1.00 13.01 207 THR A N 1
ATOM 1477 C CA . THR A 1 207 ? -0.177 1.573 25.434 1.00 13.12 207 THR A CA 1
ATOM 1478 C C . THR A 1 207 ? -0.998 0.359 25.000 1.00 13.01 207 THR A C 1
ATOM 1479 O O . THR A 1 207 ? -1.822 0.466 24.091 1.00 12.33 207 THR A O 1
ATOM 1483 N N . PRO A 1 208 ? -0.823 -0.801 25.684 1.00 13.03 208 PRO A N 1
ATOM 1484 C CA . PRO A 1 208 ? -1.692 -1.927 25.389 1.00 13.99 208 PRO A CA 1
ATOM 1485 C C . PRO A 1 208 ? -3.181 -1.591 25.554 1.00 13.31 208 PRO A C 1
ATOM 1486 O O . PRO A 1 208 ? -3.994 -2.078 24.757 1.00 14.60 208 PRO A O 1
ATOM 1490 N N . LEU A 1 209 ? -3.546 -0.764 26.543 1.00 13.22 209 LEU A N 1
ATOM 1491 C CA . LEU A 1 209 ? -4.947 -0.352 26.689 1.00 13.74 209 LEU A CA 1
ATOM 1492 C C . LEU A 1 209 ? -5.448 0.380 25.448 1.00 13.43 209 LEU A C 1
ATOM 1493 O O . LEU A 1 209 ? -6.552 0.113 24.972 1.00 14.18 209 LEU A O 1
ATOM 1498 N N . ASP A 1 210 ? -4.621 1.266 24.894 1.00 13.33 210 ASP A N 1
ATOM 1499 C CA . ASP A 1 210 ? -5.035 1.991 23.695 1.00 13.82 210 ASP A CA 1
ATOM 1500 C C . ASP A 1 210 ? -5.293 1.052 22.533 1.00 14.15 210 ASP A C 1
ATOM 1501 O O . ASP A 1 210 ? -6.176 1.294 21.723 1.00 14.65 210 ASP A O 1
ATOM 1506 N N . LEU A 1 211 ? -4.508 -0.014 22.434 1.00 15.17 211 LEU A N 1
ATOM 1507 C CA . LEU A 1 211 ? -4.724 -1.003 21.386 1.00 15.94 211 LEU A CA 1
ATOM 1508 C C . LEU A 1 211 ? -6.028 -1.774 21.618 1.00 15.63 211 LEU A C 1
ATOM 1509 O O . LEU A 1 211 ? -6.764 -2.056 20.673 1.00 15.35 211 LEU A O 1
ATOM 1514 N N . VAL A 1 212 ? -6.336 -2.078 22.877 1.00 15.02 212 VAL A N 1
ATOM 1515 C CA . VAL A 1 212 ? -7.626 -2.691 23.202 1.00 16.54 212 VAL A CA 1
ATOM 1516 C C . VAL A 1 212 ? -8.757 -1.772 22.739 1.00 16.11 212 VAL A C 1
ATOM 1517 O O . VAL A 1 212 ? -9.735 -2.218 22.120 1.00 16.43 212 VAL A O 1
ATOM 1521 N N . LEU A 1 213 ? -8.598 -0.473 22.988 1.00 15.94 213 LEU A N 1
ATOM 1522 C CA . LEU A 1 213 ? -9.591 0.511 22.583 1.00 16.99 213 LEU A CA 1
ATOM 1523 C C . LEU A 1 213 ? -9.716 0.557 21.070 1.00 17.75 213 LEU A C 1
ATOM 1524 O O . LEU A 1 213 ? -10.829 0.545 20.535 1.00 17.62 213 LEU A O 1
ATOM 1529 N N . ALA A 1 214 ? -8.581 0.589 20.379 1.00 15.29 214 ALA A N 1
ATOM 1530 C CA . ALA A 1 214 ? -8.604 0.653 18.917 1.00 15.38 214 ALA A CA 1
ATOM 1531 C C . ALA A 1 214 ? -9.242 -0.584 18.309 1.00 15.34 214 ALA A C 1
ATOM 1532 O O . ALA A 1 214 ? -10.004 -0.476 17.343 1.00 16.23 214 ALA A O 1
ATOM 1534 N N . GLU A 1 215 ? -8.932 -1.760 18.858 1.00 14.95 215 GLU A N 1
ATOM 1535 C CA . GLU A 1 215 ? -9.571 -3.005 18.389 1.00 16.34 215 GLU A CA 1
ATOM 1536 C C . GLU A 1 215 ? -11.077 -2.925 18.560 1.00 18.42 215 GLU A C 1
ATOM 1537 O O . GLU A 1 215 ? -11.838 -3.356 17.684 1.00 18.83 215 GLU A O 1
ATOM 1543 N N . ALA A 1 216 ? -11.509 -2.333 19.667 1.00 17.90 216 ALA A N 1
ATOM 1544 C CA . ALA A 1 216 ? -12.931 -2.168 19.942 1.00 20.19 216 ALA A CA 1
ATOM 1545 C C . ALA A 1 216 ? -13.597 -1.266 18.911 1.00 20.56 216 ALA A C 1
ATOM 1546 O O . ALA A 1 216 ? -14.679 -1.583 18.421 1.00 21.43 216 ALA A O 1
ATOM 1548 N N . VAL A 1 217 ? -12.935 -0.168 18.562 1.00 20.24 217 VAL A N 1
ATOM 1549 C CA . VAL A 1 217 ? -13.456 0.773 17.577 1.00 21.76 217 VAL A CA 1
ATOM 1550 C C . VAL A 1 217 ? -13.622 0.061 16.239 1.00 22.75 217 VAL A C 1
ATOM 1551 O O . VAL A 1 217 ? -14.686 0.126 15.624 1.00 23.45 217 VAL A O 1
ATOM 1555 N N . LEU A 1 218 ? -12.581 -0.649 15.820 1.00 23.12 218 LEU A N 1
ATOM 1556 C CA . LEU A 1 218 ? -12.574 -1.335 14.537 1.00 26.67 218 LEU A CA 1
ATOM 1557 C C . LEU A 1 218 ? -13.680 -2.379 14.450 1.00 28.17 218 LEU A C 1
ATOM 1558 O O . LEU A 1 218 ? -14.347 -2.489 13.416 1.00 31.69 218 LEU A O 1
ATOM 1563 N N . ALA A 1 219 ? -13.877 -3.122 15.542 1.00 27.38 219 ALA A N 1
ATOM 1564 C CA . ALA A 1 219 ? -14.903 -4.167 15.620 1.00 31.75 219 ALA A CA 1
ATOM 1565 C C . ALA A 1 219 ? -16.313 -3.576 15.600 1.00 35.45 219 ALA A C 1
ATOM 1566 O O . ALA A 1 219 ? -17.224 -4.147 14.997 1.00 36.99 219 ALA A O 1
ATOM 1568 N N . HIS A 1 220 ? -16.479 -2.428 16.252 1.00 39.86 220 HIS A N 1
ATOM 1569 C CA . HIS A 1 220 ? -17.772 -1.747 16.322 1.00 45.72 220 HIS A CA 1
ATOM 1570 C C . HIS A 1 220 ? -18.159 -1.101 14.990 1.00 49.94 220 HIS A C 1
ATOM 1571 O O . HIS A 1 220 ? -19.345 -0.954 14.690 1.00 50.78 220 HIS A O 1
ATOM 1578 N N . HIS A 1 221 ? -17.156 -0.719 14.202 1.00 55.49 221 HIS A N 1
ATOM 1579 C CA . HIS A 1 221 ? -17.382 -0.138 12.876 1.00 62.44 221 HIS A CA 1
ATOM 1580 C C . HIS A 1 221 ? -17.207 -1.166 11.748 1.00 65.60 221 HIS A C 1
ATOM 1581 O O . HIS A 1 221 ? -17.044 -0.802 10.580 1.00 66.96 221 HIS A O 1
ATOM 1588 N N . HIS A 1 222 ? -17.255 -2.448 12.108 1.00 68.45 222 HIS A N 1
ATOM 1589 C CA . HIS A 1 222 ? -17.141 -3.543 11.146 1.00 72.83 222 HIS A CA 1
ATOM 1590 C C . HIS A 1 222 ? -18.522 -4.026 10.708 1.00 73.54 222 HIS A C 1
ATOM 1591 O O . HIS A 1 222 ? -19.436 -4.154 11.525 1.00 74.04 222 HIS A O 1
ATOM 1598 N N . ALA B 1 2 ? -13.558 9.170 59.846 1.00 27.20 2 ALA B N 1
ATOM 1599 C CA . ALA B 1 2 ? -14.278 8.492 58.734 1.00 25.60 2 ALA B CA 1
ATOM 1600 C C . ALA B 1 2 ? -14.023 9.172 57.394 1.00 22.97 2 ALA B C 1
ATOM 1601 O O . ALA B 1 2 ? -14.007 10.406 57.296 1.00 23.34 2 ALA B O 1
ATOM 1603 N N . THR B 1 3 ? -13.833 8.340 56.377 1.00 20.97 3 THR B N 1
ATOM 1604 C CA . THR B 1 3 ? -13.693 8.797 55.001 1.00 20.23 3 THR B CA 1
ATOM 1605 C C . THR B 1 3 ? -14.996 8.510 54.265 1.00 18.77 3 THR B C 1
ATOM 1606 O O . THR B 1 3 ? -15.422 7.357 54.154 1.00 19.43 3 THR B O 1
ATOM 1610 N N . VAL B 1 4 ? -15.635 9.575 53.773 1.00 17.56 4 VAL B N 1
ATOM 1611 C CA . VAL B 1 4 ? -16.915 9.480 53.090 1.00 17.27 4 VAL B CA 1
ATOM 1612 C C . VAL B 1 4 ? -16.761 9.845 51.619 1.00 16.17 4 VAL B C 1
ATOM 1613 O O . VAL B 1 4 ? -16.133 10.857 51.303 1.00 17.82 4 VAL B O 1
ATOM 1617 N N . ALA B 1 5 ? -17.295 9.007 50.738 1.00 14.88 5 ALA B N 1
ATOM 1618 C CA . ALA B 1 5 ? -17.350 9.333 49.315 1.00 14.81 5 ALA B CA 1
ATOM 1619 C C . ALA B 1 5 ? -18.701 9.942 48.990 1.00 16.30 5 ALA B C 1
ATOM 1620 O O . ALA B 1 5 ? -19.737 9.432 49.403 1.00 17.81 5 ALA B O 1
ATOM 1622 N N . VAL B 1 6 ? -18.675 11.043 48.256 1.00 15.05 6 VAL B N 1
ATOM 1623 C CA . VAL B 1 6 ? -19.867 11.687 47.723 1.00 15.49 6 VAL B CA 1
ATOM 1624 C C . VAL B 1 6 ? -19.874 11.430 46.232 1.00 15.83 6 VAL B C 1
ATOM 1625 O O . VAL B 1 6 ? -18.884 11.683 45.530 1.00 14.77 6 VAL B O 1
ATOM 1629 N N . VAL B 1 7 ? -20.975 10.889 45.740 1.00 16.04 7 VAL B N 1
ATOM 1630 C CA . VAL B 1 7 ? -21.077 10.533 44.341 1.00 17.33 7 VAL B CA 1
ATOM 1631 C C . VAL B 1 7 ? -22.227 11.314 43.699 1.00 18.79 7 VAL B C 1
ATOM 1632 O O . VAL B 1 7 ? -23.396 10.939 43.860 1.00 18.23 7 VAL B O 1
ATOM 1636 N N . PRO B 1 8 ? -21.915 12.415 42.985 1.00 18.91 8 PRO B N 1
ATOM 1637 C CA . PRO B 1 8 ? -23.004 13.077 42.267 1.00 22.34 8 PRO B CA 1
ATOM 1638 C C . PRO B 1 8 ? -23.408 12.214 41.063 1.00 25.65 8 PRO B C 1
ATOM 1639 O O . PRO B 1 8 ? -22.565 11.835 40.235 1.00 25.90 8 PRO B O 1
ATOM 1643 N N . ALA B 1 9 ? -24.682 11.832 41.023 1.00 25.76 9 ALA B N 1
ATOM 1644 C CA . ALA B 1 9 ? -25.184 10.939 39.989 1.00 26.67 9 ALA B CA 1
ATOM 1645 C C . ALA B 1 9 ? -26.556 11.406 39.536 1.00 27.04 9 ALA B C 1
ATOM 1646 O O . ALA B 1 9 ? -27.388 10.608 39.095 1.00 28.32 9 ALA B O 1
ATOM 1648 N N . ALA B 1 10 ? -26.783 12.709 39.648 1.00 27.59 10 ALA B N 1
ATOM 1649 C CA . ALA B 1 10 ? -28.097 13.285 39.397 1.00 27.77 10 ALA B CA 1
ATOM 1650 C C . ALA B 1 10 ? -28.239 13.902 38.003 1.00 28.51 10 ALA B C 1
ATOM 1651 O O . ALA B 1 10 ? -29.241 14.550 37.713 1.00 29.26 10 ALA B O 1
ATOM 1653 N N . GLY B 1 11 ? -27.244 13.689 37.141 1.00 29.11 11 GLY B N 1
ATOM 1654 C CA . GLY B 1 11 ? -27.267 14.222 35.776 1.00 31.38 11 GLY B CA 1
ATOM 1655 C C . GLY B 1 11 ? -28.091 13.424 34.777 1.00 33.64 11 GLY B C 1
ATOM 1656 O O . GLY B 1 11 ? -28.378 12.241 34.989 1.00 34.93 11 GLY B O 1
ATOM 1657 N N . SER B 1 12 ? -28.454 14.076 33.675 1.00 34.20 12 SER B N 1
ATOM 1658 C CA . SER B 1 12 ? -29.337 13.473 32.673 1.00 34.74 12 SER B CA 1
ATOM 1659 C C . SER B 1 12 ? -28.594 12.736 31.555 1.00 37.06 12 SER B C 1
ATOM 1660 O O . SER B 1 12 ? -29.208 11.969 30.804 1.00 36.54 12 SER B O 1
ATOM 1663 N N . GLY B 1 13 ? -27.287 12.979 31.440 1.00 35.28 13 GLY B N 1
ATOM 1664 C CA . GLY B 1 13 ? -26.469 12.364 30.393 1.00 36.50 13 GLY B CA 1
ATOM 1665 C C . GLY B 1 13 ? -26.877 12.756 28.984 1.00 38.86 13 GLY B C 1
ATOM 1666 O O . GLY B 1 13 ? -27.066 11.889 28.126 1.00 37.79 13 GLY B O 1
ATOM 1667 N N . GLU B 1 14 ? -27.018 14.061 28.753 1.00 38.44 14 GLU B N 1
ATOM 1668 C CA . GLU B 1 14 ? -27.372 14.612 27.439 1.00 41.94 14 GLU B CA 1
ATOM 1669 C C . GLU B 1 14 ? -26.413 14.197 26.318 1.00 41.31 14 GLU B C 1
ATOM 1670 O O . GLU B 1 14 ? -26.847 13.936 25.194 1.00 40.08 14 GLU B O 1
ATOM 1676 N N . ARG B 1 15 ? -25.116 14.144 26.619 1.00 39.68 15 ARG B N 1
ATOM 1677 C CA . ARG B 1 15 ? -24.112 13.829 25.599 1.00 38.87 15 ARG B CA 1
ATOM 1678 C C . ARG B 1 15 ? -23.945 12.330 25.348 1.00 41.70 15 ARG B C 1
ATOM 1679 O O . ARG B 1 15 ? -23.302 11.930 24.370 1.00 39.52 15 ARG B O 1
ATOM 1687 N N . LEU B 1 16 ? -24.523 11.509 26.226 1.00 43.34 16 LEU B N 1
ATOM 1688 C CA . LEU B 1 16 ? -24.552 10.056 26.028 1.00 47.41 16 LEU B CA 1
ATOM 1689 C C . LEU B 1 16 ? -25.669 9.666 25.058 1.00 51.90 16 LEU B C 1
ATOM 1690 O O . LEU B 1 16 ? -25.616 8.600 24.436 1.00 52.64 16 LEU B O 1
ATOM 1695 N N . ARG B 1 17 ? -26.672 10.542 24.948 1.00 54.80 17 ARG B N 1
ATOM 1696 C CA . ARG B 1 17 ? -27.771 10.428 23.976 1.00 59.45 17 ARG B CA 1
ATOM 1697 C C . ARG B 1 17 ? -28.522 9.091 24.062 1.00 60.17 17 ARG B C 1
ATOM 1698 O O . ARG B 1 17 ? -28.858 8.480 23.042 1.00 61.68 17 ARG B O 1
ATOM 1706 N N . ALA B 1 18 ? -28.780 8.650 25.291 1.00 60.91 18 ALA B N 1
ATOM 1707 C CA . ALA B 1 18 ? -29.517 7.412 25.538 1.00 62.42 18 ALA B CA 1
ATOM 1708 C C . ALA B 1 18 ? -30.980 7.686 25.892 1.00 64.74 18 ALA B C 1
ATOM 1709 O O . ALA B 1 18 ? -31.818 6.782 25.836 1.00 66.93 18 ALA B O 1
ATOM 1711 N N . GLY B 1 19 ? -31.275 8.936 26.253 1.00 66.25 19 GLY B N 1
ATOM 1712 C CA . GLY B 1 19 ? -32.629 9.354 26.627 1.00 65.52 19 GLY B CA 1
ATOM 1713 C C . GLY B 1 19 ? -32.987 9.096 28.082 1.00 66.57 19 GLY B C 1
ATOM 1714 O O . GLY B 1 19 ? -34.142 9.262 28.483 1.00 67.38 19 GLY B O 1
ATOM 1715 N N . ARG B 1 20 ? -31.994 8.684 28.871 1.00 62.72 20 ARG B N 1
ATOM 1716 C CA . ARG B 1 20 ? -32.177 8.361 30.292 1.00 59.52 20 ARG B CA 1
ATOM 1717 C C . ARG B 1 20 ? -30.891 8.640 31.088 1.00 55.00 20 ARG B C 1
ATOM 1718 O O . ARG B 1 20 ? -29.795 8.538 30.527 1.00 53.12 20 ARG B O 1
ATOM 1726 N N . PRO B 1 21 ? -31.022 9.004 32.388 1.00 50.37 21 PRO B N 1
ATOM 1727 C CA . PRO B 1 21 ? -29.876 9.448 33.201 1.00 45.14 21 PRO B CA 1
ATOM 1728 C C . PRO B 1 21 ? -28.669 8.510 33.112 1.00 40.69 21 PRO B C 1
ATOM 1729 O O . PRO B 1 21 ? -28.814 7.291 33.255 1.00 36.92 21 PRO B O 1
ATOM 1733 N N . LYS B 1 22 ? -27.497 9.099 32.878 1.00 36.22 22 LYS B N 1
ATOM 1734 C CA . LYS B 1 22 ? -26.280 8.359 32.530 1.00 34.69 22 LYS B CA 1
ATOM 1735 C C . LYS B 1 22 ? -25.802 7.348 33.575 1.00 34.01 22 LYS B C 1
ATOM 1736 O O . LYS B 1 22 ? -25.328 6.271 33.218 1.00 33.20 22 LYS B O 1
ATOM 1742 N N . ALA B 1 23 ? -25.923 7.693 34.854 1.00 33.69 23 ALA B N 1
ATOM 1743 C CA . ALA B 1 23 ? -25.418 6.832 35.925 1.00 32.45 23 ALA B CA 1
ATOM 1744 C C . ALA B 1 23 ? -26.198 5.523 36.031 1.00 33.82 23 ALA B C 1
ATOM 1745 O O . ALA B 1 23 ? -25.770 4.590 36.711 1.00 31.27 23 ALA B O 1
ATOM 1747 N N . PHE B 1 24 ? -27.331 5.457 35.332 1.00 31.85 24 PHE B N 1
ATOM 1748 C CA . PHE B 1 24 ? -28.229 4.311 35.401 1.00 34.61 24 PHE B CA 1
ATOM 1749 C C . PHE B 1 24 ? -28.231 3.520 34.097 1.00 33.41 24 PHE B C 1
ATOM 1750 O O . PHE B 1 24 ? -28.868 2.469 33.995 1.00 36.45 24 PHE B O 1
ATOM 1758 N N . VAL B 1 25 ? -27.500 4.040 33.114 1.00 34.89 25 VAL B N 1
ATOM 1759 C CA . VAL B 1 25 ? -27.242 3.344 31.862 1.00 35.74 25 VAL B CA 1
ATOM 1760 C C . VAL B 1 25 ? -26.303 2.185 32.173 1.00 35.19 25 VAL B C 1
ATOM 1761 O O . VAL B 1 25 ? -25.336 2.348 32.930 1.00 34.49 25 VAL B O 1
ATOM 1765 N N . THR B 1 26 ? -26.604 1.018 31.606 1.00 35.81 26 THR B N 1
ATOM 1766 C CA . THR B 1 26 ? -25.861 -0.195 31.933 1.00 34.00 26 THR B CA 1
ATOM 1767 C C . THR B 1 26 ? -24.530 -0.302 31.197 1.00 30.79 26 THR B C 1
ATOM 1768 O O . THR B 1 26 ? -24.385 0.112 30.041 1.00 30.21 26 THR B O 1
ATOM 1772 N N . LEU B 1 27 ? -23.565 -0.854 31.915 1.00 29.00 27 LEU B N 1
ATOM 1773 C CA . LEU B 1 27 ? -22.275 -1.219 31.387 1.00 26.20 27 LEU B CA 1
ATOM 1774 C C . LEU B 1 27 ? -22.053 -2.652 31.837 1.00 25.05 27 LEU B C 1
ATOM 1775 O O . LEU B 1 27 ? -22.087 -2.941 33.030 1.00 25.24 27 LEU B O 1
ATOM 1780 N N . GLY B 1 28 ? -21.845 -3.554 30.881 1.00 25.68 28 GLY B N 1
ATOM 1781 C CA . GLY B 1 28 ? -21.706 -4.981 31.194 1.00 27.13 28 GLY B CA 1
ATOM 1782 C C . GLY B 1 28 ? -22.858 -5.504 32.041 1.00 28.65 28 GLY B C 1
ATOM 1783 O O . GLY B 1 28 ? -22.645 -6.256 32.987 1.00 29.80 28 GLY B O 1
ATOM 1784 N N . GLY B 1 29 ? -24.070 -5.064 31.710 1.00 29.90 29 GLY B N 1
ATOM 1785 C CA . GLY B 1 29 ? -25.295 -5.480 32.403 1.00 33.48 29 GLY B CA 1
ATOM 1786 C C . GLY B 1 29 ? -25.553 -4.854 33.767 1.00 37.18 29 GLY B C 1
ATOM 1787 O O . GLY B 1 29 ? -26.409 -5.329 34.518 1.00 37.75 29 GLY B O 1
ATOM 1788 N N . THR B 1 30 ? -24.828 -3.778 34.076 1.00 37.21 30 THR B N 1
ATOM 1789 C CA . THR B 1 30 ? -24.832 -3.158 35.401 1.00 37.37 30 THR B CA 1
ATOM 1790 C C . THR B 1 30 ? -24.694 -1.630 35.244 1.00 35.75 30 THR B C 1
ATOM 1791 O O . THR B 1 30 ? -23.862 -1.171 34.462 1.00 37.55 30 THR B O 1
ATOM 1795 N N . PRO B 1 31 ? -25.506 -0.838 35.979 1.00 32.98 31 PRO B N 1
ATOM 1796 C CA . PRO B 1 31 ? -25.418 0.629 35.884 1.00 29.58 31 PRO B CA 1
ATOM 1797 C C . PRO B 1 31 ? -24.031 1.168 36.244 1.00 25.73 31 PRO B C 1
ATOM 1798 O O . PRO B 1 31 ? -23.385 0.635 37.158 1.00 25.68 31 PRO B O 1
ATOM 1802 N N . LEU B 1 32 ? -23.589 2.218 35.544 1.00 25.32 32 LEU B N 1
ATOM 1803 C CA . LEU B 1 32 ? -22.306 2.872 35.850 1.00 24.27 32 LEU B CA 1
ATOM 1804 C C . LEU B 1 32 ? -22.162 3.114 37.337 1.00 23.85 32 LEU B C 1
ATOM 1805 O O . LEU B 1 32 ? -21.087 2.925 37.912 1.00 25.81 32 LEU B O 1
ATOM 1810 N N . LEU B 1 33 ? -23.252 3.539 37.972 1.00 22.07 33 LEU B N 1
ATOM 1811 C CA . LEU B 1 33 ? -23.224 3.800 39.393 1.00 22.63 33 LEU B CA 1
ATOM 1812 C C . LEU B 1 33 ? -22.740 2.594 40.188 1.00 21.15 33 LEU B C 1
ATOM 1813 O O . LEU B 1 33 ? -21.927 2.738 41.090 1.00 21.54 33 LEU B O 1
ATOM 1818 N N . GLU B 1 34 ? -23.236 1.406 39.852 1.00 21.17 34 GLU B N 1
ATOM 1819 C CA . GLU B 1 34 ? -22.824 0.209 40.572 1.00 21.16 34 GLU B CA 1
ATOM 1820 C C . GLU B 1 34 ? -21.335 -0.108 40.383 1.00 18.46 34 GLU B C 1
ATOM 1821 O O . GLU B 1 34 ? -20.697 -0.579 41.318 1.00 19.24 34 GLU B O 1
ATOM 1827 N N . HIS B 1 35 ? -20.800 0.162 39.191 1.00 18.19 35 HIS B N 1
ATOM 1828 C CA . HIS B 1 35 ? -19.362 0.022 38.941 1.00 17.81 35 HIS B CA 1
ATOM 1829 C C . HIS B 1 35 ? -18.576 0.981 39.808 1.00 17.48 35 HIS B C 1
ATOM 1830 O O . HIS B 1 35 ? -17.579 0.606 40.416 1.00 18.34 35 HIS B O 1
ATOM 1837 N N . ALA B 1 36 ? -19.042 2.227 39.886 1.00 16.61 36 ALA B N 1
ATOM 1838 C CA . ALA B 1 36 ? -18.350 3.229 40.679 1.00 17.22 36 ALA B CA 1
ATOM 1839 C C . ALA B 1 36 ? -18.372 2.871 42.166 1.00 17.11 36 ALA B C 1
ATOM 1840 O O . ALA B 1 36 ? -17.372 3.028 42.877 1.00 17.86 36 ALA B O 1
ATOM 1842 N N . LEU B 1 37 ? -19.519 2.389 42.652 1.00 17.48 37 LEU B N 1
ATOM 1843 C CA . LEU B 1 37 ? -19.633 1.967 44.042 1.00 19.31 37 LEU B CA 1
ATOM 1844 C C . LEU B 1 37 ? -18.743 0.758 44.338 1.00 18.51 37 LEU B C 1
ATOM 1845 O O . LEU B 1 37 ? -18.144 0.675 45.409 1.00 20.61 37 LEU B O 1
ATOM 1850 N N . SER B 1 38 ? -18.665 -0.158 43.379 1.00 19.45 38 SER B N 1
ATOM 1851 C CA . SER B 1 38 ? -17.849 -1.365 43.524 1.00 18.98 38 SER B CA 1
ATOM 1852 C C . SER B 1 38 ? -16.377 -0.996 43.678 1.00 18.12 38 SER B C 1
ATOM 1853 O O . SER B 1 38 ? -15.686 -1.554 44.536 1.00 19.09 38 SER B O 1
ATOM 1856 N N . GLY B 1 39 ? -15.913 -0.037 42.872 1.00 17.41 39 GLY B N 1
ATOM 1857 C CA . GLY B 1 39 ? -14.526 0.452 42.977 1.00 16.91 39 GLY B CA 1
ATOM 1858 C C . GLY B 1 39 ? -14.241 1.078 44.328 1.00 17.10 39 GLY B C 1
ATOM 1859 O O . GLY B 1 39 ? -13.212 0.807 44.961 1.00 16.50 39 GLY B O 1
ATOM 1860 N N . LEU B 1 40 ? -15.166 1.916 44.794 1.00 17.02 40 LEU B N 1
ATOM 1861 C CA . LEU B 1 40 ? -15.029 2.543 46.100 1.00 16.88 40 LEU B CA 1
ATOM 1862 C C . LEU B 1 40 ? -14.940 1.512 47.214 1.00 17.05 40 LEU B C 1
ATOM 1863 O O . LEU B 1 40 ? -14.127 1.643 48.117 1.00 17.89 40 LEU B O 1
ATOM 1868 N N . ARG B 1 41 ? -15.775 0.482 47.134 1.00 18.59 41 ARG B N 1
ATOM 1869 C CA . ARG B 1 41 ? -15.773 -0.549 48.168 1.00 20.00 41 ARG B CA 1
ATOM 1870 C C . ARG B 1 41 ? -14.528 -1.434 48.105 1.00 19.21 41 ARG B C 1
ATOM 1871 O O . ARG B 1 41 ? -13.966 -1.791 49.146 1.00 20.76 41 ARG B O 1
ATOM 1879 N N . ALA B 1 42 ? -14.085 -1.745 46.888 1.00 20.30 42 ALA B N 1
ATOM 1880 C CA . ALA B 1 42 ? -12.886 -2.575 46.695 1.00 19.79 42 ALA B CA 1
ATOM 1881 C C . ALA B 1 42 ? -11.631 -1.917 47.266 1.00 21.29 42 ALA B C 1
ATOM 1882 O O . ALA B 1 42 ? -10.723 -2.606 47.745 1.00 22.40 42 ALA B O 1
ATOM 1884 N N . SER B 1 43 ? -11.573 -0.588 47.220 1.00 18.52 43 SER B N 1
ATOM 1885 C CA . SER B 1 43 ? -10.411 0.133 47.725 1.00 19.25 43 SER B CA 1
ATOM 1886 C C . SER B 1 43 ? -10.111 -0.173 49.194 1.00 20.13 43 SER B C 1
ATOM 1887 O O . SER B 1 43 ? -8.954 -0.109 49.624 1.00 22.24 43 SER B O 1
ATOM 1890 N N . GLY B 1 44 ? -11.167 -0.491 49.943 1.00 19.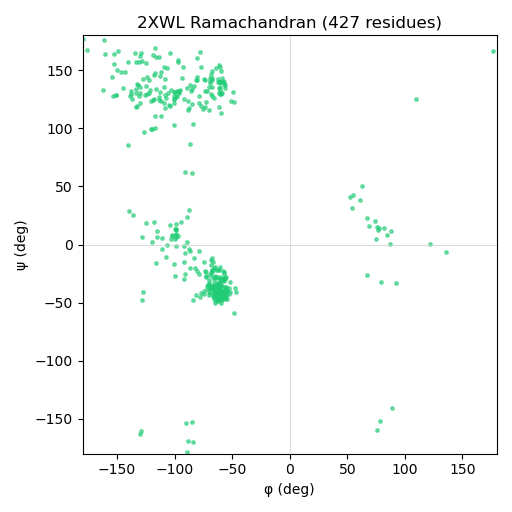61 44 GLY B N 1
ATOM 1891 C CA . GLY B 1 44 ? -11.076 -0.766 51.373 1.00 23.30 44 GLY B CA 1
ATOM 1892 C C . GLY B 1 44 ? -10.734 0.438 52.225 1.00 23.41 44 GLY B C 1
ATOM 1893 O O . GLY B 1 44 ? -10.360 0.286 53.388 1.00 25.89 44 GLY B O 1
ATOM 1894 N N . VAL B 1 45 ? -10.870 1.642 51.661 1.00 21.70 45 VAL B N 1
ATOM 1895 C CA . VAL B 1 45 ? -10.533 2.877 52.372 1.00 21.34 45 VAL B CA 1
ATOM 1896 C C . VAL B 1 45 ? -11.728 3.828 52.517 1.00 20.68 45 VAL B C 1
ATOM 1897 O O . VAL B 1 45 ? -11.593 4.917 53.068 1.00 21.16 45 VAL B O 1
ATOM 1901 N N . ILE B 1 46 ? -12.894 3.401 52.038 1.00 18.92 46 ILE B N 1
ATOM 1902 C CA . ILE B 1 46 ? -14.109 4.227 52.094 1.00 18.72 46 ILE B CA 1
ATOM 1903 C C . ILE B 1 46 ? -15.087 3.670 53.131 1.00 19.44 46 ILE B C 1
ATOM 1904 O O . ILE B 1 46 ? -15.577 2.549 52.982 1.00 22.23 46 ILE B O 1
ATOM 1909 N N . ASP B 1 47 ? -15.366 4.472 54.152 1.00 19.75 47 ASP B N 1
ATOM 1910 C CA . ASP B 1 47 ? -16.252 4.072 55.257 1.00 21.46 47 ASP B CA 1
ATOM 1911 C C . ASP B 1 47 ? -17.727 4.133 54.902 1.00 22.29 47 ASP B C 1
ATOM 1912 O O . ASP B 1 47 ? -18.480 3.203 55.205 1.00 22.69 47 ASP B O 1
ATOM 1917 N N . ARG B 1 48 ? -18.142 5.221 54.261 1.00 21.48 48 ARG B N 1
ATOM 1918 C CA . ARG B 1 48 ? -19.509 5.315 53.762 1.00 21.82 48 ARG B CA 1
ATOM 1919 C C . ARG B 1 48 ? -19.603 6.165 52.498 1.00 19.95 48 ARG B C 1
ATOM 1920 O O . ARG B 1 48 ? -18.651 6.868 52.134 1.00 18.82 48 ARG B O 1
ATOM 1928 N N . ILE B 1 49 ? -20.745 6.067 51.836 1.00 18.10 49 ILE B N 1
ATOM 1929 C CA . ILE B 1 49 ? -20.977 6.693 50.544 1.00 18.31 49 ILE B CA 1
ATOM 1930 C C . ILE B 1 49 ? -22.302 7.436 50.591 1.00 19.36 49 ILE B C 1
ATOM 1931 O O . ILE B 1 49 ? -23.280 6.937 51.149 1.00 20.75 49 ILE B O 1
ATOM 1936 N N . VAL B 1 50 ? -22.325 8.644 50.037 1.00 17.42 50 VAL B N 1
ATOM 1937 C CA . VAL B 1 50 ? -23.568 9.380 49.838 1.00 17.11 50 VAL B CA 1
ATOM 1938 C C . VAL B 1 50 ? -23.729 9.574 48.337 1.00 16.71 50 VAL B C 1
ATOM 1939 O O . VAL B 1 50 ? -22.816 10.084 47.679 1.00 17.38 50 VAL B O 1
ATOM 1943 N N . ILE B 1 51 ? -24.865 9.152 47.792 1.00 17.14 51 ILE B N 1
ATOM 1944 C CA . ILE B 1 51 ? -25.144 9.278 46.364 1.00 16.99 51 ILE B CA 1
ATOM 1945 C C . ILE B 1 51 ? -26.294 10.253 46.148 1.00 18.53 51 ILE B C 1
ATOM 1946 O O . ILE B 1 51 ? -27.362 10.093 46.738 1.00 18.84 51 ILE B O 1
ATOM 1951 N N . ALA B 1 52 ? -26.076 11.257 45.305 1.00 18.15 52 ALA B N 1
ATOM 1952 C CA . ALA B 1 52 ? -27.161 12.146 44.890 1.00 19.53 52 ALA B CA 1
ATOM 1953 C C . ALA B 1 52 ? -27.713 11.662 43.557 1.00 20.60 52 ALA B C 1
ATOM 1954 O O . ALA B 1 52 ? -26.952 11.397 42.620 1.00 19.20 52 ALA B O 1
ATOM 1956 N N . VAL B 1 53 ? -29.036 11.533 43.474 1.00 19.82 53 VAL B N 1
ATOM 1957 C CA . VAL B 1 53 ? -29.687 11.036 42.259 1.00 21.93 53 VAL B CA 1
ATOM 1958 C C . VAL B 1 53 ? -30.811 11.990 41.843 1.00 23.45 53 VAL B C 1
ATOM 1959 O O . VAL B 1 53 ? -31.213 12.834 42.645 1.00 24.57 53 VAL B O 1
ATOM 1963 N N . PRO B 1 54 ? -31.308 11.867 40.589 1.00 26.03 54 PRO B N 1
ATOM 1964 C CA . PRO B 1 54 ? -32.414 12.740 40.181 1.00 28.65 54 PRO B CA 1
ATOM 1965 C C . PRO B 1 54 ? -33.590 12.554 41.145 1.00 30.76 54 PRO B C 1
ATOM 1966 O O . PRO B 1 54 ? -33.866 11.422 41.538 1.00 31.87 54 PRO B O 1
ATOM 1970 N N . PRO B 1 55 ? -34.261 13.653 41.550 1.00 30.32 55 PRO B N 1
ATOM 1971 C CA . PRO B 1 55 ? -35.377 13.570 42.493 1.00 29.81 55 PRO B CA 1
ATOM 1972 C C . PRO B 1 55 ? -36.410 12.484 42.166 1.00 30.92 55 PRO B C 1
ATOM 1973 O O . PRO B 1 55 ? -36.904 11.834 43.085 1.00 32.73 55 PRO B O 1
ATOM 1977 N N . ALA B 1 56 ? -36.697 12.279 40.879 1.00 31.81 56 ALA B N 1
ATOM 1978 C CA . ALA B 1 56 ? -37.664 11.268 40.432 1.00 32.91 56 ALA B CA 1
ATOM 1979 C C . ALA B 1 56 ? -37.255 9.851 40.827 1.00 34.80 56 ALA B C 1
ATOM 1980 O O . ALA B 1 56 ? -38.111 9.024 41.165 1.00 36.23 56 ALA B O 1
ATOM 1982 N N . LEU B 1 57 ? -35.948 9.588 40.795 1.00 34.13 57 LEU B N 1
ATOM 1983 C CA . LEU B 1 57 ? -35.414 8.240 41.000 1.00 32.37 57 LEU B CA 1
ATOM 1984 C C . LEU B 1 57 ? -34.907 7.991 42.422 1.00 30.72 57 LEU B C 1
ATOM 1985 O O . LEU B 1 57 ? -34.313 6.946 42.694 1.00 29.69 57 LEU B O 1
ATOM 1990 N N . THR B 1 58 ? -35.155 8.938 43.326 1.00 29.38 58 THR B N 1
ATOM 1991 C CA . THR B 1 58 ? -34.707 8.836 44.717 1.00 30.90 58 THR B CA 1
ATOM 1992 C C . THR B 1 58 ? -35.248 7.599 45.444 1.00 31.63 58 THR B C 1
ATOM 1993 O O . THR B 1 58 ? -34.486 6.893 46.105 1.00 29.37 58 THR B O 1
ATOM 1997 N N . ASP B 1 59 ? -36.551 7.341 45.309 1.00 33.60 59 ASP B N 1
ATOM 1998 C CA . ASP B 1 59 ? -37.192 6.183 45.944 1.00 33.38 59 ASP B CA 1
ATOM 1999 C C . ASP B 1 59 ? -36.683 4.851 45.394 1.00 31.56 59 ASP B C 1
ATOM 2000 O O . ASP B 1 59 ? -36.303 3.958 46.162 1.00 31.10 59 ASP B O 1
ATOM 2005 N N . GLU B 1 60 ? -36.673 4.723 44.067 1.00 32.56 60 GLU B N 1
ATOM 2006 C CA . GLU B 1 60 ? -36.134 3.539 43.392 1.00 34.48 60 GLU B CA 1
ATOM 2007 C C . GLU B 1 60 ? -34.667 3.311 43.754 1.00 31.61 60 GLU B C 1
ATOM 2008 O O . GLU B 1 60 ? -34.244 2.170 43.972 1.00 29.39 60 GLU B O 1
ATOM 2014 N N . SER B 1 61 ? -33.904 4.402 43.826 1.00 29.68 61 SER B N 1
ATOM 2015 C CA . SER B 1 61 ? -32.461 4.341 44.081 1.00 28.99 61 SER B CA 1
ATOM 2016 C C . SER B 1 61 ? -32.126 3.873 45.490 1.00 29.47 61 SER B C 1
ATOM 2017 O O . SER B 1 61 ? -31.145 3.148 45.695 1.00 27.50 61 SER B O 1
ATOM 2020 N N . LYS B 1 62 ? -32.939 4.289 46.455 1.00 28.42 62 LYS B N 1
ATOM 2021 C CA . LYS B 1 62 ? -32.794 3.830 47.832 1.00 30.08 62 LYS B CA 1
ATOM 2022 C C . LYS B 1 62 ? -32.952 2.314 47.919 1.00 30.83 62 LYS B C 1
ATOM 2023 O O . LYS B 1 62 ? -32.263 1.659 48.702 1.00 31.14 62 LYS B O 1
ATOM 2029 N N . LEU B 1 63 ? -33.834 1.761 47.089 1.00 29.93 63 LEU B N 1
ATOM 2030 C CA . LEU B 1 63 ? -34.056 0.314 47.061 1.00 31.59 63 LEU B CA 1
ATOM 2031 C C . LEU B 1 63 ? -32.919 -0.444 46.374 1.00 32.19 63 LEU B C 1
ATOM 2032 O O . LEU B 1 63 ? -32.486 -1.493 46.863 1.00 32.65 63 LEU B O 1
ATOM 2037 N N . VAL B 1 64 ? -32.432 0.094 45.257 1.00 32.02 64 VAL B N 1
ATOM 2038 C CA . VAL B 1 64 ? -31.360 -0.540 44.488 1.00 32.22 64 VAL B CA 1
ATOM 2039 C C . VAL B 1 64 ? -29.969 -0.357 45.120 1.00 34.35 64 VAL B C 1
ATOM 2040 O O . VAL B 1 64 ? -29.166 -1.303 45.144 1.00 34.88 64 VAL B O 1
ATOM 2044 N N . PHE B 1 65 ? -29.689 0.846 45.628 1.00 33.34 65 PHE B N 1
ATOM 2045 C CA . PHE B 1 65 ? -28.333 1.207 46.081 1.00 33.07 65 PHE B CA 1
ATOM 2046 C C . PHE B 1 65 ? -28.200 1.504 47.568 1.00 34.74 65 PHE B C 1
ATOM 2047 O O . PHE B 1 65 ? -27.083 1.566 48.091 1.00 37.53 65 PHE B O 1
ATOM 2055 N N . GLY B 1 66 ? -29.326 1.725 48.237 1.00 34.50 66 GLY B N 1
ATOM 2056 C CA . GLY B 1 66 ? -29.330 1.987 49.669 1.00 36.15 66 GLY B CA 1
ATOM 2057 C C . GLY B 1 66 ? -28.699 0.836 50.418 1.00 37.27 66 GLY B C 1
ATOM 2058 O O . GLY B 1 66 ? -28.903 -0.335 50.073 1.00 40.15 66 GLY B O 1
ATOM 2059 N N . GLY B 1 67 ? -27.917 1.171 51.437 1.00 35.87 67 GLY B N 1
ATOM 2060 C CA . GLY B 1 67 ? -27.191 0.159 52.184 1.00 35.18 67 GLY B CA 1
ATOM 2061 C C . GLY B 1 67 ? -26.718 0.623 53.536 1.00 35.28 67 GLY B C 1
ATOM 2062 O O . GLY B 1 67 ? -26.886 1.787 53.907 1.00 35.69 67 GLY B O 1
ATOM 2063 N N . GLU B 1 68 ? -26.125 -0.307 54.280 1.00 34.02 68 GLU B N 1
ATOM 2064 C CA . GLU B 1 68 ? -25.560 -0.010 55.585 1.00 34.34 68 GLU B CA 1
ATOM 2065 C C . GLU B 1 68 ? -24.446 1.041 55.471 1.00 31.11 68 GLU B C 1
ATOM 2066 O O . GLU B 1 68 ? -24.219 1.813 56.403 1.00 32.55 68 GLU B O 1
ATOM 2072 N N . ASP B 1 69 ? -23.784 1.089 54.316 1.00 30.00 69 ASP B N 1
ATOM 2073 C CA . ASP B 1 69 ? -22.718 2.067 54.089 1.00 27.34 69 ASP B CA 1
ATOM 2074 C C . ASP B 1 69 ? -23.045 3.075 52.983 1.00 26.07 69 ASP B C 1
ATOM 2075 O O . ASP B 1 69 ? -22.160 3.795 52.533 1.00 23.03 69 ASP B O 1
ATOM 2080 N N . SER B 1 70 ? -24.297 3.122 52.536 1.00 26.06 70 SER B N 1
ATOM 2081 C CA . SER B 1 70 ? -24.673 4.039 51.458 1.00 25.54 70 SER B CA 1
ATOM 2082 C C . SER B 1 70 ? -26.011 4.723 51.700 1.00 27.29 70 SER B C 1
ATOM 2083 O O . SER B 1 70 ? -27.013 4.067 52.005 1.00 28.68 70 SER B O 1
ATOM 2086 N N . VAL B 1 71 ? -26.003 6.045 51.567 1.00 25.38 71 VAL B N 1
ATOM 2087 C CA . VAL B 1 71 ? -27.185 6.879 51.764 1.00 24.17 71 VAL B CA 1
ATOM 2088 C C . VAL B 1 71 ? -27.508 7.548 50.439 1.00 23.61 71 VAL B C 1
ATOM 2089 O O . VAL B 1 71 ? -26.607 8.066 49.771 1.00 20.64 71 VAL B O 1
ATOM 2093 N N . ILE B 1 72 ? -28.782 7.520 50.050 1.00 23.55 72 ILE B N 1
ATOM 2094 C CA . ILE B 1 72 ? -29.247 8.166 48.830 1.00 24.63 72 ILE B CA 1
ATOM 2095 C C . ILE B 1 72 ? -29.964 9.463 49.181 1.00 24.33 72 ILE B C 1
ATOM 2096 O O . ILE B 1 72 ? -30.805 9.494 50.087 1.00 25.20 72 ILE B O 1
ATOM 2101 N N . VAL B 1 73 ? -29.620 10.535 48.470 1.00 22.89 73 VAL B N 1
ATOM 2102 C CA . VAL B 1 73 ? -30.342 11.808 48.579 1.00 23.08 73 VAL B CA 1
ATOM 2103 C C . VAL B 1 73 ? -30.751 12.321 47.199 1.00 21.28 73 VAL B C 1
ATOM 2104 O O . VAL B 1 73 ? -30.169 11.952 46.177 1.00 22.64 73 VAL B O 1
ATOM 2108 N N . SER B 1 74 ? -31.766 13.184 47.177 1.00 23.90 74 SER B N 1
ATOM 2109 C CA . SER B 1 74 ? -32.167 13.863 45.958 1.00 25.40 74 SER B CA 1
ATOM 2110 C C . SER B 1 74 ? -31.109 14.906 45.601 1.00 22.63 74 SER B C 1
ATOM 2111 O O . SER B 1 74 ? -30.660 15.657 46.466 1.00 23.23 74 SER B O 1
ATOM 2114 N N . GLY B 1 75 ? -30.704 14.906 44.335 1.00 24.28 75 GLY B N 1
ATOM 2115 C CA . GLY B 1 75 ? -29.685 15.816 43.829 1.00 26.15 75 GLY B CA 1
ATOM 2116 C C . GLY B 1 75 ? -30.296 17.116 43.355 1.00 29.20 75 GLY B C 1
ATOM 2117 O O . GLY B 1 75 ? -31.474 17.384 43.609 1.00 29.54 75 GLY B O 1
ATOM 2118 N N . GLY B 1 76 ? -29.496 17.923 42.663 1.00 30.01 76 GLY B N 1
ATOM 2119 C CA . GLY B 1 76 ? -29.926 19.255 42.235 1.00 30.84 76 GLY B CA 1
ATOM 2120 C C . GLY B 1 76 ? -29.944 19.454 40.739 1.00 30.04 76 GLY B C 1
ATOM 2121 O O . GLY B 1 76 ? -29.739 18.505 39.976 1.00 32.58 76 GLY B O 1
ATOM 2122 N N A VAL B 1 77 ? -30.186 20.697 40.320 0.50 33.10 77 VAL B N 1
ATOM 2123 N N B VAL B 1 77 ? -30.190 20.693 40.317 0.50 32.98 77 VAL B N 1
ATOM 2124 C CA A VAL B 1 77 ? -30.266 21.051 38.899 0.50 33.88 77 VAL B CA 1
ATOM 2125 C CA B VAL B 1 77 ? -30.266 21.030 38.893 0.50 33.54 77 VAL B CA 1
ATOM 2126 C C A VAL B 1 77 ? -28.909 21.018 38.187 0.50 33.65 77 VAL B C 1
ATOM 2127 C C B VAL B 1 77 ? -28.905 20.977 38.189 0.50 33.49 77 VAL B C 1
ATOM 2128 O O A VAL B 1 77 ? -28.849 20.878 36.963 0.50 33.83 77 VAL B O 1
ATOM 2129 O O B VAL B 1 77 ? -28.839 20.781 36.973 0.50 33.60 77 VAL B O 1
ATOM 2136 N N . ASP B 1 78 ? -27.830 21.147 38.957 1.00 32.57 78 ASP B N 1
ATOM 2137 C CA . ASP B 1 78 ? -26.470 21.045 38.430 1.00 31.70 78 ASP B CA 1
ATOM 2138 C C . ASP B 1 78 ? -25.601 20.285 39.436 1.00 28.82 78 ASP B C 1
ATOM 2139 O O . ASP B 1 78 ? -26.023 20.062 40.571 1.00 26.91 78 ASP B O 1
ATOM 2144 N N . ARG B 1 79 ? -24.409 19.880 39.008 1.00 27.06 79 ARG B N 1
ATOM 2145 C CA . ARG B 1 79 ? -23.526 19.060 39.836 1.00 25.25 79 ARG B CA 1
ATOM 2146 C C . ARG B 1 79 ? -23.202 19.709 41.182 1.00 25.09 79 ARG B C 1
ATOM 2147 O O . ARG B 1 79 ? -23.209 19.038 42.224 1.00 23.48 79 ARG B O 1
ATOM 2155 N N . THR B 1 80 ? -22.929 21.012 41.161 1.00 25.72 80 THR B N 1
ATOM 2156 C CA . THR B 1 80 ? -22.585 21.754 42.370 1.00 25.78 80 THR B CA 1
ATOM 2157 C C . THR B 1 80 ? -23.665 21.641 43.452 1.00 24.81 80 THR B C 1
ATOM 2158 O O . THR B 1 80 ? -23.362 21.372 44.623 1.00 24.11 80 THR B O 1
ATOM 2162 N N . GLU B 1 81 ? -24.922 21.813 43.052 1.00 24.47 81 GLU B N 1
ATOM 2163 C CA . GLU B 1 81 ? -26.033 21.653 43.974 1.00 23.53 81 GLU B CA 1
ATOM 2164 C C . GLU B 1 81 ? -26.117 20.207 44.481 1.00 21.16 81 GLU B C 1
ATOM 2165 O O . GLU B 1 81 ? -26.323 19.988 45.673 1.00 22.78 81 GLU B O 1
ATOM 2171 N N . SER B 1 82 ? -25.930 19.248 43.573 1.00 21.73 82 SER B N 1
ATOM 2172 C CA . SER B 1 82 ? -25.948 17.811 43.916 1.00 19.92 82 SER B CA 1
ATOM 2173 C C . SER B 1 82 ? -24.896 17.486 44.995 1.00 20.40 82 SER B C 1
ATOM 2174 O O . SER B 1 82 ? -25.180 16.805 45.979 1.00 18.85 82 SER B O 1
ATOM 2177 N N . VAL B 1 83 ? -23.683 18.007 44.828 1.00 18.08 83 VAL B N 1
ATOM 2178 C CA . VAL B 1 83 ? -22.636 17.803 45.825 1.00 18.28 83 VAL B CA 1
ATOM 2179 C C . VAL B 1 83 ? -22.986 18.469 47.163 1.00 19.58 83 VAL B C 1
ATOM 2180 O O . VAL B 1 83 ? -22.822 17.872 48.226 1.00 19.35 83 VAL B O 1
ATOM 2184 N N . ALA B 1 84 ? -23.499 19.696 47.101 1.00 20.32 84 ALA B N 1
ATOM 2185 C CA . ALA B 1 84 ? -23.904 20.408 48.300 1.00 21.02 84 ALA B CA 1
ATOM 2186 C C . ALA B 1 84 ? -24.980 19.606 49.042 1.00 20.65 84 ALA B C 1
ATOM 2187 O O . ALA B 1 84 ? -24.902 19.429 50.249 1.00 22.89 84 ALA B O 1
ATOM 2189 N N . LEU 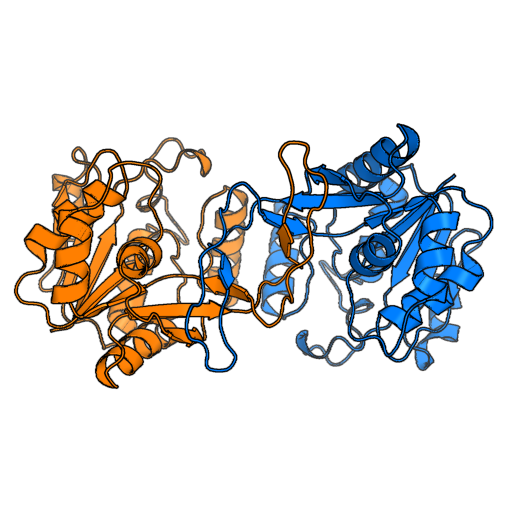B 1 85 ? -25.958 19.091 48.302 1.00 21.34 85 LEU B N 1
ATOM 2190 C CA . LEU B 1 85 ? -27.018 18.293 48.916 1.00 21.26 85 LEU B CA 1
ATOM 2191 C C . LEU B 1 85 ? -26.490 16.994 49.534 1.00 21.73 85 LEU B C 1
ATOM 2192 O O . LEU B 1 85 ? -26.932 16.587 50.604 1.00 23.18 85 LEU B O 1
ATOM 2197 N N . ALA B 1 86 ? -25.521 16.369 48.870 1.00 20.62 86 ALA B N 1
ATOM 2198 C CA . ALA B 1 86 ? -24.915 15.155 49.389 1.00 20.08 86 ALA B CA 1
ATOM 2199 C C . ALA B 1 86 ? -24.082 15.437 50.633 1.00 19.74 86 ALA B C 1
ATOM 2200 O O . ALA B 1 86 ? -24.055 14.641 51.555 1.00 19.19 86 ALA B O 1
ATOM 2202 N N . LEU B 1 87 ? -23.395 16.577 50.663 1.00 21.36 87 LEU B N 1
ATOM 2203 C CA . LEU B 1 87 ? -22.631 16.957 51.851 1.00 22.30 87 LEU B CA 1
ATOM 2204 C C . LEU B 1 87 ? -23.482 17.091 53.115 1.00 23.91 87 LEU B C 1
ATOM 2205 O O . LEU B 1 87 ? -22.982 16.872 54.217 1.00 24.39 87 LEU B O 1
ATOM 2210 N N . GLU B 1 88 ? -24.754 17.457 52.940 1.00 25.95 88 GLU B N 1
ATOM 2211 C CA . GLU B 1 88 ? -25.712 17.539 54.053 1.00 27.58 88 GLU B CA 1
ATOM 2212 C C . GLU B 1 88 ? -25.846 16.197 54.773 1.00 27.19 88 GLU B C 1
ATOM 2213 O O . GLU B 1 88 ? -26.109 16.156 55.984 1.00 27.24 88 GLU B O 1
ATOM 2219 N N . ALA B 1 89 ? -25.657 15.113 54.021 1.00 24.73 89 ALA B N 1
ATOM 2220 C CA . ALA B 1 89 ? -25.857 13.755 54.519 1.00 24.14 89 ALA B CA 1
ATOM 2221 C C . ALA B 1 89 ? -24.560 13.003 54.839 1.00 24.97 89 ALA B C 1
ATOM 2222 O O . ALA B 1 89 ? -24.598 11.822 55.176 1.00 25.20 89 ALA B O 1
ATOM 2224 N N . ALA B 1 90 ? -23.420 13.684 54.735 1.00 24.87 90 ALA B N 1
ATOM 2225 C CA . ALA B 1 90 ? -22.125 13.026 54.925 1.00 25.96 90 ALA B CA 1
ATOM 2226 C C . ALA B 1 90 ? -21.808 12.675 56.382 1.00 27.67 90 ALA B C 1
ATOM 2227 O O . ALA B 1 90 ? -21.008 11.780 56.640 1.00 27.49 90 ALA B O 1
ATOM 2229 N N . GLY B 1 91 ? -22.442 13.367 57.327 1.00 28.60 91 GLY B N 1
ATOM 2230 C CA . GLY B 1 91 ? -22.192 13.118 58.746 1.00 30.11 91 GLY B CA 1
ATOM 2231 C C . GLY B 1 91 ? -20.863 13.709 59.177 1.00 31.07 91 GLY B C 1
ATOM 2232 O O . GLY B 1 91 ? -20.331 14.604 58.518 1.00 31.38 91 GLY B O 1
ATOM 2233 N N . ASP B 1 92 ? -20.316 13.226 60.286 1.00 33.92 92 ASP B N 1
ATOM 2234 C CA . ASP B 1 92 ? -19.039 13.765 60.738 1.00 34.54 92 ASP B CA 1
ATOM 2235 C C . ASP B 1 92 ? -17.879 13.026 60.069 1.00 33.73 92 ASP B C 1
ATOM 2236 O O . ASP B 1 92 ? -17.344 12.038 60.573 1.00 37.66 92 ASP B O 1
ATOM 2241 N N . ALA B 1 93 ? -17.534 13.514 58.888 1.00 28.24 93 ALA B N 1
ATOM 2242 C CA . ALA B 1 93 ? -16.460 12.938 58.110 1.00 25.86 93 ALA B CA 1
ATOM 2243 C C . ALA B 1 93 ? -15.182 13.689 58.410 1.00 23.04 93 ALA B C 1
ATOM 2244 O O . ALA B 1 93 ? -15.202 14.905 58.601 1.00 24.89 93 ALA B O 1
ATOM 2246 N N . GLU B 1 94 ? -14.074 12.962 58.449 1.00 22.04 94 GLU B N 1
ATOM 2247 C CA . GLU B 1 94 ? -12.753 13.585 58.470 1.00 23.52 94 GLU B CA 1
ATOM 2248 C C . GLU B 1 94 ? -12.348 13.972 57.045 1.00 20.95 94 GLU B C 1
ATOM 2249 O O . GLU B 1 94 ? -11.825 15.064 56.810 1.00 19.36 94 GLU B O 1
ATOM 2255 N N . PHE B 1 95 ? -12.603 13.066 56.108 1.00 20.27 95 PHE B N 1
ATOM 2256 C CA . PHE B 1 95 ? -12.225 13.273 54.709 1.00 18.95 95 PHE B CA 1
ATOM 2257 C C . PHE B 1 95 ? -13.436 13.056 53.834 1.00 18.39 95 PHE B C 1
ATOM 2258 O O . PHE B 1 95 ? -14.249 12.168 54.104 1.00 18.65 95 PHE B O 1
ATOM 2266 N N . VAL B 1 96 ? -13.555 13.863 52.787 1.00 17.25 96 VAL B N 1
ATOM 2267 C CA . VAL B 1 96 ? -14.604 13.668 51.799 1.00 16.95 96 VAL B CA 1
ATOM 2268 C C . VAL B 1 96 ? -13.968 13.493 50.423 1.00 16.24 96 VAL B C 1
ATOM 2269 O O . VAL B 1 96 ? -13.109 14.294 50.022 1.00 16.19 96 VAL B O 1
ATOM 2273 N N . LEU B 1 97 ? -14.383 12.449 49.715 1.00 15.20 97 LEU B N 1
ATOM 2274 C CA . LEU B 1 97 ? -13.937 12.211 48.339 1.00 14.93 97 LEU B CA 1
ATOM 2275 C C . LEU B 1 97 ? -15.110 12.413 47.439 1.00 15.62 97 LEU B C 1
ATOM 2276 O O . LEU B 1 97 ? -16.146 11.776 47.633 1.00 17.77 97 LEU B O 1
ATOM 2281 N N . VAL B 1 98 ? -14.981 13.306 46.470 1.00 13.47 98 VAL B N 1
ATOM 2282 C CA . VAL B 1 98 ? -16.061 13.543 45.518 1.00 13.11 98 VAL B CA 1
ATOM 2283 C C . VAL B 1 98 ? -15.733 12.800 44.230 1.00 13.10 98 VAL B C 1
ATOM 2284 O O . VAL B 1 98 ? -14.677 13.026 43.635 1.00 13.48 98 VAL B O 1
ATOM 2288 N N . HIS B 1 99 ? -16.614 11.892 43.814 1.00 12.61 99 HIS B N 1
ATOM 2289 C CA . HIS B 1 99 ? -16.292 10.954 42.742 1.00 13.94 99 HIS B CA 1
ATOM 2290 C C . HIS B 1 99 ? -17.387 10.925 41.692 1.00 15.74 99 HIS B C 1
ATOM 2291 O O . HIS B 1 99 ? -18.565 10.748 42.019 1.00 17.79 99 HIS B O 1
ATOM 2298 N N . ASP B 1 100 ? -17.007 11.112 40.436 1.00 15.93 100 ASP B N 1
ATOM 2299 C CA . ASP B 1 100 ? -17.976 11.079 39.344 1.00 17.60 100 ASP B CA 1
ATOM 2300 C C . ASP B 1 100 ? -18.330 9.633 38.995 1.00 18.41 100 ASP B C 1
ATOM 2301 O O . ASP B 1 100 ? -17.444 8.840 38.667 1.00 18.77 100 ASP B O 1
ATOM 2306 N N . ALA B 1 101 ? -19.620 9.300 39.082 1.00 17.77 101 ALA B N 1
ATOM 2307 C CA . ALA B 1 101 ? -20.115 7.974 38.726 1.00 17.87 101 ALA B CA 1
ATOM 2308 C C . ALA B 1 101 ? -19.730 7.588 37.296 1.00 17.47 101 ALA B C 1
ATOM 2309 O O . ALA B 1 101 ? -19.562 6.406 37.001 1.00 18.35 101 ALA B O 1
ATOM 2311 N N . ALA B 1 102 ? -19.567 8.588 36.421 1.00 16.81 102 ALA B N 1
ATOM 2312 C CA . ALA B 1 102 ? -19.244 8.347 35.024 1.00 16.08 102 ALA B CA 1
ATOM 2313 C C . ALA B 1 102 ? -17.839 7.752 34.808 1.00 16.00 102 ALA B C 1
ATOM 2314 O O . ALA B 1 102 ? -17.575 7.174 33.767 1.00 16.90 102 ALA B O 1
ATOM 2316 N N . ARG B 1 103 ? -16.946 7.936 35.788 1.00 16.56 103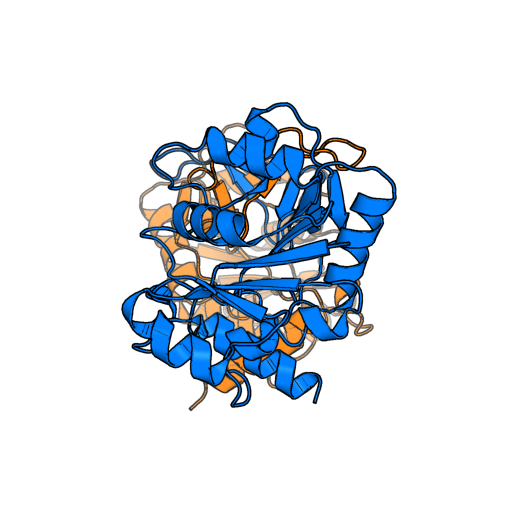 ARG B N 1
ATOM 2317 C CA . ARG B 1 103 ? -15.614 7.314 35.764 1.00 15.69 103 ARG B CA 1
ATOM 2318 C C . ARG B 1 103 ? -15.749 5.896 36.336 1.00 15.26 103 ARG B C 1
ATOM 2319 O O . ARG B 1 103 ? -15.164 5.549 37.363 1.00 16.30 103 ARG B O 1
ATOM 2327 N N . ALA B 1 104 ? -16.553 5.088 35.648 1.00 15.85 104 ALA B N 1
ATOM 2328 C CA . ALA B 1 104 ? -17.013 3.797 36.174 1.00 16.16 104 ALA B CA 1
ATOM 2329 C C . ALA B 1 104 ? -15.915 2.767 36.426 1.00 17.03 104 ALA B C 1
ATOM 2330 O O . ALA B 1 104 ? -16.062 1.918 37.315 1.00 17.78 104 ALA B O 1
ATOM 2332 N N . LEU B 1 105 ? -14.823 2.850 35.668 1.00 15.82 105 LEU B N 1
ATOM 2333 C CA . LEU B 1 105 ? -13.763 1.842 35.743 1.00 16.18 105 LEU B CA 1
ATOM 2334 C C . LEU B 1 105 ? -12.548 2.350 36.517 1.00 15.03 105 LEU B C 1
ATOM 2335 O O . LEU B 1 105 ? -11.456 1.773 36.439 1.00 16.38 105 LEU B O 1
ATOM 2340 N N . THR B 1 106 ? -12.746 3.423 37.279 1.00 13.15 106 THR B N 1
ATOM 2341 C CA . THR B 1 106 ? -11.706 3.931 38.178 1.00 13.07 106 THR B CA 1
ATOM 2342 C C . THR B 1 106 ? -11.121 2.776 39.026 1.00 13.77 106 THR B C 1
ATOM 2343 O O . THR B 1 106 ? -11.871 2.098 39.741 1.00 14.93 106 THR B O 1
ATOM 2347 N N . PRO B 1 107 ? -9.795 2.550 38.953 1.00 13.60 107 PRO B N 1
ATOM 2348 C CA . PRO B 1 107 ? -9.214 1.462 39.749 1.00 13.78 107 PRO B CA 1
ATOM 2349 C C . PRO B 1 107 ? -9.212 1.724 41.242 1.00 13.61 107 PRO B C 1
ATOM 2350 O O . PRO B 1 107 ? -8.968 2.845 41.689 1.00 13.75 107 PRO B O 1
ATOM 2354 N N . PRO B 1 108 ? -9.444 0.669 42.037 1.00 13.81 108 PRO B N 1
ATOM 2355 C CA . PRO B 1 108 ? -9.405 0.877 43.477 1.00 14.34 108 PRO B CA 1
ATOM 2356 C C . PRO B 1 108 ? -8.066 1.397 44.022 1.00 13.11 108 PRO B C 1
ATOM 2357 O O . PRO B 1 108 ? -8.076 2.143 44.997 1.00 14.39 108 PRO B O 1
ATOM 2361 N N . ALA B 1 109 ? -6.937 1.043 43.392 1.00 14.88 109 ALA B N 1
ATOM 2362 C CA . ALA B 1 109 ? -5.638 1.548 43.869 1.00 15.13 109 ALA B CA 1
ATOM 2363 C C . ALA B 1 109 ? -5.549 3.071 43.748 1.00 14.37 109 ALA B C 1
ATOM 2364 O O . ALA B 1 109 ? -4.904 3.720 44.559 1.00 15.11 109 ALA B O 1
ATOM 2366 N N . LEU B 1 110 ? -6.197 3.628 42.727 1.00 14.21 110 LEU B N 1
ATOM 2367 C CA . LEU B 1 110 ? -6.231 5.084 42.550 1.00 13.93 110 LEU B CA 1
ATOM 2368 C C . LEU B 1 110 ? -6.977 5.739 43.715 1.00 13.37 110 LEU B C 1
ATOM 2369 O O . LEU B 1 110 ? -6.497 6.708 44.300 1.00 13.31 110 LEU B O 1
ATOM 2374 N N . ILE B 1 111 ? -8.142 5.184 44.055 1.00 13.03 111 ILE B N 1
ATOM 2375 C CA . ILE B 1 111 ? -8.929 5.660 45.187 1.00 13.18 111 ILE B CA 1
ATOM 2376 C C . ILE B 1 111 ? -8.109 5.619 46.482 1.00 13.52 111 ILE B C 1
ATOM 2377 O O . ILE B 1 111 ? -8.108 6.579 47.252 1.00 14.17 111 ILE B O 1
ATOM 2382 N N . ALA B 1 112 ? -7.398 4.508 46.700 1.00 14.21 112 ALA B N 1
ATOM 2383 C CA . ALA B 1 112 ? -6.551 4.393 47.877 1.00 15.63 112 ALA B CA 1
ATOM 2384 C C . ALA B 1 112 ? -5.390 5.392 47.903 1.00 15.36 112 ALA B C 1
ATOM 2385 O O . ALA B 1 112 ? -5.053 5.906 48.974 1.00 16.78 112 ALA B O 1
ATOM 2387 N N . ARG B 1 113 ? -4.813 5.709 46.743 1.00 15.50 113 ARG B N 1
ATOM 2388 C CA . ARG B 1 113 ? -3.768 6.747 46.685 1.00 15.33 113 ARG B CA 1
ATOM 2389 C C . ARG B 1 113 ? -4.256 8.104 47.156 1.00 14.81 113 ARG B C 1
ATOM 2390 O O . ARG B 1 113 ? -3.536 8.843 47.827 1.00 14.73 113 ARG B O 1
ATOM 2398 N N . VAL B 1 114 ? -5.476 8.448 46.771 1.00 13.66 114 VAL B N 1
ATOM 2399 C CA . VAL B 1 114 ? -6.048 9.724 47.172 1.00 13.68 114 VAL B CA 1
ATOM 2400 C C . VAL B 1 114 ? -6.218 9.789 48.696 1.00 14.70 114 VAL B C 1
ATOM 2401 O O . VAL B 1 114 ? -5.797 10.756 49.333 1.00 16.09 114 VAL B O 1
ATOM 2405 N N . VAL B 1 115 ? -6.802 8.739 49.273 1.00 15.35 115 VAL B N 1
ATOM 2406 C CA . VAL B 1 115 ? -6.996 8.689 50.711 1.00 16.29 115 VAL B CA 1
ATOM 2407 C C . VAL B 1 115 ? -5.658 8.701 51.449 1.00 15.86 115 VAL B C 1
ATOM 2408 O O . VAL B 1 115 ? -5.515 9.420 52.446 1.00 17.20 115 VAL B O 1
ATOM 2412 N N . ALA B 1 116 ? -4.686 7.939 50.947 1.00 16.34 116 ALA B N 1
ATOM 2413 C CA . ALA B 1 116 ? -3.370 7.856 51.595 1.00 16.44 116 ALA B CA 1
ATOM 2414 C C . ALA B 1 116 ? -2.711 9.232 51.657 1.00 18.18 116 ALA B C 1
ATOM 2415 O O . ALA B 1 116 ? -2.127 9.600 52.675 1.00 19.29 116 ALA B O 1
ATOM 2417 N N . ALA B 1 117 ? -2.831 10.015 50.582 1.00 18.26 117 ALA B N 1
ATOM 2418 C CA . ALA B 1 117 ? 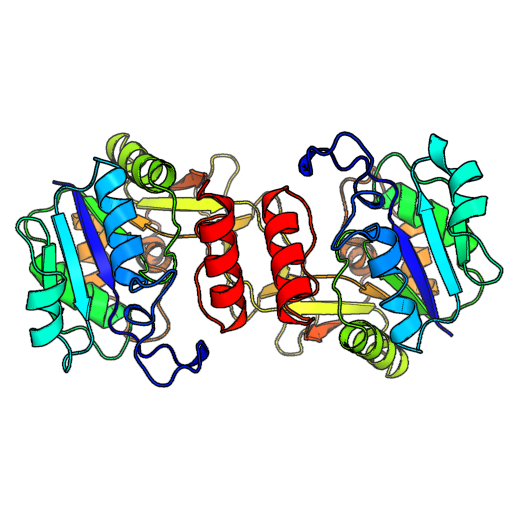-2.204 11.331 50.560 1.00 17.11 117 ALA B CA 1
ATOM 2419 C C . ALA B 1 117 ? -2.892 12.303 51.516 1.00 17.61 117 ALA B C 1
ATOM 2420 O O . ALA B 1 117 ? -2.236 13.153 52.126 1.00 17.92 117 ALA B O 1
ATOM 2422 N N . LEU B 1 118 ? -4.210 12.180 51.654 1.00 17.02 118 LEU B N 1
ATOM 2423 C CA . LEU B 1 118 ? -4.934 12.973 52.653 1.00 17.87 118 LEU B CA 1
ATOM 2424 C C . LEU B 1 118 ? -4.463 12.658 54.070 1.00 19.51 118 LEU B C 1
ATOM 2425 O O . LEU B 1 118 ? -4.300 13.567 54.882 1.00 20.50 118 LEU B O 1
ATOM 2430 N N . LYS B 1 119 ? -4.244 11.376 54.345 1.00 20.46 119 LYS B N 1
ATOM 2431 C CA . LYS B 1 119 ? -3.746 10.951 55.665 1.00 21.83 119 LYS B CA 1
ATOM 2432 C C . LYS B 1 119 ? -2.303 11.385 55.932 1.00 23.98 119 LYS B C 1
ATOM 2433 O O . LYS B 1 119 ? -1.908 11.549 57.092 1.00 27.17 119 LYS B O 1
ATOM 2439 N N . GLU B 1 120 ? -1.525 11.600 54.871 1.00 23.33 120 GLU B N 1
ATOM 2440 C CA . GLU B 1 120 ? -0.184 12.180 55.000 1.00 25.52 120 GLU B CA 1
ATOM 2441 C C . GLU B 1 120 ? -0.243 13.632 55.459 1.00 25.24 120 GLU B C 1
ATOM 2442 O O . GLU B 1 120 ? 0.738 14.164 55.986 1.00 27.59 120 GLU B O 1
ATOM 2448 N N . GLY B 1 121 ? -1.384 14.276 55.230 1.00 23.41 121 GLY B N 1
ATOM 2449 C CA . GLY B 1 121 ? -1.617 15.642 55.692 1.00 22.09 121 GLY B CA 1
ATOM 2450 C C . GLY B 1 121 ? -1.946 16.673 54.620 1.00 21.58 121 GLY B C 1
ATOM 2451 O O . GLY B 1 121 ? -2.137 17.850 54.931 1.00 22.62 121 GLY B O 1
ATOM 2452 N N . HIS B 1 122 ? -1.999 16.248 53.354 1.00 20.49 122 HIS B N 1
ATOM 2453 C CA . HIS B 1 122 ? -2.468 17.131 52.287 1.00 19.30 122 HIS B CA 1
ATOM 2454 C C . HIS B 1 122 ? -3.964 17.414 52.486 1.00 20.29 122 HIS B C 1
ATOM 2455 O O . HIS B 1 122 ? -4.737 16.494 52.769 1.00 22.97 122 HIS B O 1
ATOM 2462 N N . SER B 1 123 ? -4.357 18.678 52.341 1.00 19.27 123 SER B N 1
ATOM 2463 C CA . SER B 1 123 ? -5.743 19.131 52.542 1.00 18.24 123 SER B CA 1
ATOM 2464 C C . SER B 1 123 ? -6.644 18.820 51.360 1.00 16.61 123 SER B C 1
ATOM 2465 O O . SER B 1 123 ? -7.869 18.747 51.496 1.00 16.48 123 SER B O 1
ATOM 2468 N N . ALA B 1 124 ? -6.028 18.697 50.192 1.00 15.45 124 ALA B N 1
ATOM 2469 C CA . ALA B 1 124 ? -6.772 18.517 48.952 1.00 14.40 124 ALA B CA 1
ATOM 2470 C C . ALA B 1 124 ? -5.884 17.727 48.007 1.00 14.22 124 ALA B C 1
ATOM 2471 O O . ALA B 1 124 ? -4.714 18.052 47.843 1.00 13.88 124 ALA B O 1
ATOM 2473 N N . VAL B 1 125 ? -6.432 16.650 47.450 1.00 12.95 125 VAL B N 1
ATOM 2474 C CA . VAL B 1 125 ? -5.680 15.675 46.650 1.00 13.34 125 VAL B CA 1
ATOM 2475 C C . VAL B 1 125 ? -6.495 15.283 45.428 1.00 13.36 125 VAL B C 1
ATOM 2476 O O . VAL B 1 125 ? -7.673 14.931 45.537 1.00 14.21 125 VAL B O 1
ATOM 2480 N N . VAL B 1 126 ? -5.848 15.303 44.271 1.00 12.79 126 VAL B N 1
ATOM 2481 C CA . VAL B 1 126 ? -6.523 14.981 43.014 1.00 13.14 126 VAL B CA 1
ATOM 2482 C C . VAL B 1 126 ? -5.650 14.000 42.232 1.00 12.06 126 VAL B C 1
ATOM 2483 O O . VAL B 1 126 ? -4.438 14.158 42.167 1.00 13.22 126 VAL B O 1
ATOM 2487 N N . PRO B 1 127 ? -6.255 12.989 41.613 1.00 11.80 127 PRO B N 1
ATOM 2488 C CA . PRO B 1 127 ? -5.498 12.104 40.731 1.00 11.45 127 PRO B CA 1
ATOM 2489 C C . PRO B 1 127 ? -5.310 12.739 39.368 1.00 11.93 127 PRO B C 1
ATOM 2490 O O . PRO B 1 127 ? -6.204 13.421 38.870 1.00 12.07 127 PRO B O 1
ATOM 2494 N N . GLY B 1 128 ? -4.142 12.548 38.781 1.00 11.64 128 GLY B N 1
ATOM 2495 C CA . GLY B 1 128 ? -3.918 13.102 37.464 1.00 12.27 128 GLY B CA 1
ATOM 2496 C C . GLY B 1 128 ? -2.783 12.427 36.748 1.00 11.90 128 GLY B C 1
ATOM 2497 O O . GLY B 1 128 ? -1.978 11.737 37.364 1.00 12.83 128 GLY B O 1
ATOM 2498 N N . LEU B 1 129 ? -2.741 12.656 35.437 1.00 12.79 129 LEU B N 1
ATOM 2499 C CA . LEU B 1 129 ? -1.687 12.131 34.563 1.00 13.14 129 LEU B CA 1
ATOM 2500 C C . LEU B 1 129 ? -1.309 13.193 33.553 1.00 13.17 129 LEU B C 1
ATOM 2501 O O . LEU B 1 129 ? -2.104 14.081 33.254 1.00 13.17 129 LEU B O 1
ATOM 2506 N N . ALA B 1 130 ? -0.097 13.109 33.003 1.00 13.78 130 ALA B N 1
ATOM 2507 C CA . ALA B 1 130 ? 0.276 13.981 31.906 1.00 14.91 130 ALA B CA 1
ATOM 2508 C C . ALA B 1 130 ? -0.735 13.787 30.784 1.00 15.43 130 ALA B C 1
ATOM 2509 O O . ALA B 1 130 ? -1.172 12.666 30.514 1.00 16.51 130 ALA B O 1
ATOM 2511 N N . PRO B 1 131 ? -1.132 14.881 30.124 1.00 14.89 131 PRO B N 1
ATOM 2512 C CA . PRO B 1 131 ? -2.097 14.752 29.036 1.00 15.49 131 PRO B CA 1
ATOM 2513 C C . PRO B 1 131 ? -1.525 13.902 27.897 1.00 15.94 131 PRO B C 1
ATOM 2514 O O . PRO B 1 131 ? -0.341 14.018 27.579 1.00 16.23 131 PRO B O 1
ATOM 2518 N N . ALA B 1 132 ? -2.359 13.047 27.310 1.00 16.27 132 ALA B N 1
ATOM 2519 C CA . ALA B 1 132 ? -1.888 12.167 26.248 1.00 15.40 132 ALA B CA 1
ATOM 2520 C C . ALA B 1 132 ? -1.591 12.968 24.982 1.00 17.29 132 ALA B C 1
ATOM 2521 O O . ALA B 1 132 ? -0.700 12.615 24.217 1.00 19.07 132 ALA B O 1
ATOM 2523 N N . ASP B 1 133 ? -2.325 14.059 24.791 1.00 15.95 133 ASP B N 1
ATOM 2524 C CA . ASP B 1 133 ? -2.126 14.960 23.652 1.00 16.10 133 ASP B CA 1
ATOM 2525 C C . ASP B 1 133 ? -1.464 16.243 24.142 1.00 16.79 133 ASP B C 1
ATOM 2526 O O . ASP B 1 133 ? -1.649 16.641 25.296 1.00 18.24 133 ASP B O 1
ATOM 2531 N N . THR B 1 134 ? -0.711 16.903 23.275 1.00 15.08 134 THR B N 1
ATOM 2532 C CA . THR B 1 134 ? -0.221 18.236 23.547 1.00 14.10 134 THR B CA 1
ATOM 2533 C C . THR B 1 134 ? -1.395 19.200 23.731 1.00 13.64 134 THR B C 1
ATOM 2534 O O . THR B 1 134 ? -2.374 19.156 22.977 1.00 12.48 134 THR B O 1
ATOM 2538 N N . ILE B 1 135 ? -1.310 20.032 24.763 1.00 13.94 135 ILE B N 1
ATOM 2539 C CA . ILE B 1 135 ? -2.318 21.046 25.045 1.00 13.31 135 ILE B CA 1
ATOM 2540 C C . ILE B 1 135 ? -1.847 22.394 24.531 1.00 13.60 135 ILE B C 1
ATOM 2541 O O . ILE B 1 135 ? -0.709 22.795 24.773 1.00 14.59 135 ILE B O 1
ATOM 2546 N N . LYS B 1 136 ? -2.717 23.071 23.796 1.00 13.66 136 LYS B N 1
ATOM 2547 C CA . LYS B 1 136 ? -2.462 24.448 23.380 1.00 14.62 136 LYS B CA 1
ATOM 2548 C C . LYS B 1 136 ? -3.511 25.391 23.943 1.00 14.87 136 LYS B C 1
ATOM 2549 O O . LYS B 1 136 ? -4.669 25.007 24.113 1.00 14.35 136 LYS B O 1
ATOM 2555 N N . ALA B 1 137 ? -3.084 26.617 24.256 1.00 14.88 137 ALA B N 1
ATOM 2556 C CA . ALA B 1 137 ? -3.993 27.689 24.617 1.00 16.97 137 ALA B CA 1
ATOM 2557 C C . ALA B 1 137 ? -4.400 28.410 23.337 1.00 16.63 137 ALA B C 1
ATOM 2558 O O . ALA B 1 137 ? -3.549 28.677 22.494 1.00 17.40 137 ALA B O 1
ATOM 2560 N N . VAL B 1 138 ? -5.690 28.690 23.170 1.00 18.26 138 VAL B N 1
ATOM 2561 C CA . VAL B 1 138 ? -6.158 29.354 21.957 1.00 20.04 138 VAL B CA 1
ATOM 2562 C C . VAL B 1 138 ? -6.952 30.631 22.261 1.00 21.51 138 VAL B C 1
ATOM 2563 O O . VAL B 1 138 ? -7.504 30.779 23.356 1.00 24.75 138 VAL B O 1
ATOM 2567 N N . ASP B 1 139 ? -7.002 31.541 21.293 1.00 23.52 139 ASP B N 1
ATOM 2568 C CA . ASP B 1 139 ? -7.839 32.739 21.425 1.00 28.52 139 ASP B CA 1
ATOM 2569 C C . ASP B 1 139 ? -9.277 32.435 20.999 1.00 30.48 139 ASP B C 1
ATOM 2570 O O . ASP B 1 139 ? -9.630 31.273 20.791 1.00 32.66 139 ASP B O 1
ATOM 2575 N N . ALA B 1 140 ? -10.105 33.473 20.875 1.00 35.67 140 ALA B N 1
ATOM 2576 C CA . ALA B 1 140 ? -11.517 33.295 20.518 1.00 37.62 140 ALA B CA 1
ATOM 2577 C C . ALA B 1 140 ? -11.729 32.702 19.117 1.00 39.01 140 ALA B C 1
ATOM 2578 O O . ALA B 1 140 ? -12.725 32.013 18.882 1.00 41.45 140 ALA B O 1
ATOM 2580 N N . ASN B 1 141 ? -10.794 32.961 18.200 1.00 38.61 141 ASN B N 1
ATOM 2581 C CA . ASN B 1 141 ? -10.888 32.439 16.830 1.00 36.11 141 ASN B CA 1
ATOM 2582 C C . ASN B 1 141 ? -10.238 31.062 16.643 1.00 32.62 141 ASN B C 1
ATOM 2583 O O . ASN B 1 141 ? -10.214 30.527 15.536 1.00 33.23 141 ASN B O 1
ATOM 2588 N N . GLY B 1 142 ? -9.717 30.499 17.726 1.00 27.66 142 GLY B N 1
ATOM 2589 C CA . GLY B 1 142 ? -9.025 29.214 17.664 1.00 24.39 142 GLY B CA 1
ATOM 2590 C C . GLY B 1 142 ? -7.580 29.309 17.221 1.00 23.84 142 GLY B C 1
ATOM 2591 O O . GLY B 1 142 ? -6.969 28.298 16.879 1.00 21.20 142 GLY B O 1
ATOM 2592 N N . ALA B 1 143 ? -7.019 30.514 17.217 1.00 21.93 143 ALA B N 1
ATOM 2593 C CA . ALA B 1 143 ? -5.609 30.672 16.921 1.00 20.19 143 ALA B CA 1
ATOM 2594 C C . ALA B 1 143 ? -4.785 30.386 18.171 1.00 17.94 143 ALA B C 1
ATOM 2595 O O . ALA B 1 143 ? -5.188 30.740 19.282 1.00 18.94 143 ALA B O 1
ATOM 2597 N N . VAL B 1 144 ? -3.645 29.729 17.986 1.00 17.18 144 VAL B N 1
ATOM 2598 C CA . VAL B 1 144 ? -2.770 29.380 19.105 1.00 17.10 144 VAL B CA 1
ATOM 2599 C C . VAL B 1 144 ? -2.168 30.622 19.778 1.00 18.10 144 VAL B C 1
ATOM 2600 O O . VAL B 1 144 ? -1.547 31.460 19.118 1.00 20.42 144 VAL B O 1
ATOM 2604 N N . LEU B 1 145 ? -2.363 30.715 21.095 1.00 17.51 145 LEU B N 1
ATOM 2605 C CA . LEU B 1 145 ? -1.718 31.732 21.925 1.00 19.85 145 LEU B CA 1
ATOM 2606 C C . LEU B 1 145 ? -0.406 31.243 22.503 1.00 20.42 145 LEU B C 1
ATOM 2607 O O . LEU B 1 145 ? 0.505 32.032 22.758 1.00 23.35 145 LEU B O 1
ATOM 2612 N N . GLY B 1 146 ? -0.309 29.937 22.726 1.00 19.81 146 GLY B N 1
ATOM 2613 C CA . GLY B 1 146 ? 0.899 29.353 23.255 1.00 20.48 146 GLY B CA 1
ATOM 2614 C C . GLY B 1 146 ? 0.740 27.871 23.511 1.00 18.82 146 GLY B C 1
ATOM 2615 O O . GLY B 1 146 ? -0.381 27.338 23.506 1.00 19.03 146 GLY B O 1
ATOM 2616 N N . THR B 1 147 ? 1.872 27.220 23.723 1.00 20.07 147 THR B N 1
ATOM 2617 C CA . THR B 1 147 ? 1.903 25.810 24.041 1.00 20.36 147 THR B CA 1
ATOM 2618 C C . THR B 1 147 ? 2.582 25.650 25.390 1.00 20.99 147 THR B C 1
ATOM 2619 O O . THR B 1 147 ? 3.817 25.682 25.471 1.00 22.51 147 THR B O 1
ATOM 2623 N N . PRO B 1 148 ? 1.776 25.493 26.457 1.00 20.59 148 PRO B N 1
ATOM 2624 C CA . PRO B 1 148 ? 2.391 25.284 27.763 1.00 21.59 148 PRO B CA 1
ATOM 2625 C C . PRO B 1 148 ? 3.246 24.026 27.763 1.00 22.42 148 PRO B C 1
ATOM 2626 O O . PRO B 1 148 ? 2.993 23.101 26.990 1.00 23.80 148 PRO B O 1
ATOM 2630 N N . GLU B 1 149 ? 4.264 24.002 28.611 1.00 23.06 149 GLU B N 1
ATOM 2631 C CA . GLU B 1 149 ? 5.101 22.825 28.762 1.00 23.84 149 GLU B CA 1
ATOM 2632 C C . GLU B 1 149 ? 4.234 21.638 29.208 1.00 23.83 149 GLU B C 1
ATOM 2633 O O . GLU B 1 149 ? 3.673 21.655 30.307 1.00 22.30 149 GLU B O 1
ATOM 2639 N N . ARG B 1 150 ? 4.090 20.636 28.338 1.00 23.76 150 ARG B N 1
ATOM 2640 C CA . ARG B 1 150 ? 3.197 19.487 28.598 1.00 25.05 150 ARG B CA 1
ATOM 2641 C C . ARG B 1 150 ? 3.533 18.788 29.923 1.00 22.59 150 ARG B C 1
ATOM 2642 O O . ARG B 1 150 ? 2.635 18.359 30.649 1.00 21.14 150 ARG B O 1
ATOM 2650 N N . ALA B 1 151 ? 4.822 18.719 30.249 1.00 23.89 151 ALA B N 1
ATOM 2651 C CA . ALA B 1 151 ? 5.318 18.112 31.496 1.00 23.49 151 ALA B CA 1
ATOM 2652 C C . ALA B 1 151 ? 4.816 18.794 32.781 1.00 21.83 151 ALA B C 1
ATOM 2653 O O . ALA B 1 151 ? 4.812 18.189 33.857 1.00 24.00 151 ALA B O 1
ATOM 2655 N N . GLY B 1 152 ? 4.402 20.053 32.653 1.00 19.96 152 GLY B N 1
ATOM 2656 C CA . GLY B 1 152 ? 3.895 20.850 33.767 1.00 18.13 152 GLY B CA 1
ATOM 2657 C C . GLY B 1 152 ? 2.382 20.892 33.824 1.00 15.64 152 GLY B C 1
ATOM 2658 O O . GLY B 1 152 ? 1.818 21.714 34.533 1.00 17.62 152 GLY B O 1
ATOM 2659 N N . LEU B 1 153 ? 1.738 20.025 33.041 1.00 14.13 153 LEU B N 1
ATOM 2660 C CA . LEU B 1 153 ? 0.281 19.921 33.012 1.00 12.28 153 LEU B CA 1
ATOM 2661 C C . LEU B 1 153 ? -0.157 18.554 33.484 1.00 11.98 153 LEU B C 1
ATOM 2662 O O . LEU B 1 153 ? 0.540 17.541 33.284 1.00 11.22 153 LEU B O 1
ATOM 2667 N N . ARG B 1 154 ? -1.313 18.520 34.130 1.00 11.61 154 ARG B N 1
ATOM 2668 C CA . ARG B 1 154 ? -1.952 17.249 34.444 1.00 12.00 154 ARG B CA 1
ATOM 2669 C C . ARG B 1 154 ? -3.401 17.274 34.018 1.00 11.83 154 ARG B C 1
ATOM 2670 O O . ARG B 1 154 ? -4.125 18.259 34.274 1.00 11.30 154 ARG B O 1
ATOM 2678 N N . ALA B 1 155 ? -3.830 16.181 33.389 1.00 10.78 155 ALA B N 1
ATOM 2679 C CA . ALA B 1 155 ? -5.240 15.932 33.109 1.00 11.04 155 ALA B CA 1
ATOM 2680 C C . ALA B 1 155 ? -5.767 15.209 34.338 1.00 11.66 155 ALA B C 1
ATOM 2681 O O . ALA B 1 155 ? -5.312 14.107 34.677 1.00 12.41 155 ALA B O 1
ATOM 2683 N N . VAL B 1 156 ? -6.689 15.845 35.039 1.00 10.73 156 VAL B N 1
ATOM 2684 C CA . VAL B 1 156 ? -7.106 15.343 36.352 1.00 11.89 156 VAL B CA 1
ATOM 2685 C C . VAL B 1 156 ? -8.374 14.511 36.298 1.00 11.95 156 VAL B C 1
ATOM 2686 O O . VAL B 1 156 ? -9.174 14.613 35.360 1.00 12.09 156 VAL B O 1
ATOM 2690 N N . GLN B 1 157 ? -8.540 13.666 37.304 1.00 11.91 157 GLN B N 1
ATOM 2691 C CA . GLN B 1 157 ? -9.643 12.708 37.339 1.00 11.62 157 GLN B CA 1
ATOM 2692 C C . GLN B 1 157 ? -10.356 12.818 38.683 1.00 12.42 157 GLN B C 1
ATOM 2693 O O . GLN B 1 157 ? -10.240 13.841 39.372 1.00 13.08 157 GLN B O 1
ATOM 2699 N N . THR B 1 158 ? -11.113 11.780 39.043 1.00 12.95 158 THR B N 1
ATOM 2700 C CA . THR B 1 158 ? -11.741 11.692 40.367 1.00 13.20 158 THR B CA 1
ATOM 2701 C C . THR B 1 158 ? -11.491 10.277 40.891 1.00 12.98 158 THR B C 1
ATOM 2702 O O . THR B 1 158 ? -11.118 9.403 40.107 1.00 13.42 158 THR B O 1
ATOM 2706 N N . PRO B 1 159 ? -11.681 10.034 42.195 1.00 13.37 159 PRO B N 1
ATOM 2707 C CA . PRO B 1 159 ? -12.171 10.942 43.239 1.00 12.86 159 PRO B CA 1
ATOM 2708 C C . PRO B 1 159 ? -11.212 12.076 43.557 1.00 12.60 159 PRO B C 1
ATOM 2709 O O . PRO B 1 159 ? -9.997 11.883 43.556 1.00 13.49 159 PRO B O 1
ATOM 2713 N N . GLN B 1 160 ? -11.774 13.251 43.834 1.00 12.08 160 GLN B N 1
ATOM 2714 C CA . GLN B 1 160 ? -10.988 14.338 44.386 1.00 13.26 160 GLN B CA 1
ATOM 2715 C C . GLN B 1 160 ? -11.229 14.318 45.885 1.00 13.42 160 GLN B C 1
ATOM 2716 O O . GLN B 1 160 ? -12.378 14.291 46.320 1.00 14.59 160 GLN B O 1
ATOM 2722 N N . GLY B 1 161 ? -10.143 14.293 46.660 1.00 13.00 161 GLY B N 1
ATOM 2723 C CA . GLY B 1 161 ? -10.202 14.108 48.114 1.00 13.92 161 GLY B CA 1
ATOM 2724 C C . GLY B 1 161 ? -9.878 15.363 48.896 1.00 13.96 161 GLY B C 1
ATOM 2725 O O . GLY B 1 161 ? -8.992 16.129 48.519 1.00 14.21 161 GLY B O 1
ATOM 2726 N N . PHE B 1 162 ? -10.587 15.576 50.007 1.00 14.61 162 PHE B N 1
ATOM 2727 C CA . PHE B 1 162 ? -10.421 16.792 50.794 1.00 14.75 162 PHE B CA 1
ATOM 2728 C C . PHE B 1 162 ? -10.528 16.529 52.276 1.00 16.32 162 PHE B C 1
ATOM 2729 O O . PHE B 1 162 ? -11.255 15.630 52.692 1.00 17.03 162 PHE B O 1
ATOM 2737 N N . HIS B 1 163 ? -9.802 17.319 53.063 1.00 16.46 163 HIS B N 1
ATOM 2738 C CA . HIS B 1 163 ? -10.182 17.489 54.470 1.00 18.12 163 HIS B CA 1
ATOM 2739 C C . HIS B 1 163 ? -11.588 18.069 54.461 1.00 18.11 163 HIS B C 1
ATOM 2740 O O . HIS B 1 163 ? -11.873 19.032 53.749 1.00 17.58 163 HIS B O 1
ATOM 2747 N N . ALA B 1 164 ? -12.476 17.450 55.243 1.00 19.49 164 ALA B N 1
ATOM 2748 C CA . ALA B 1 164 ? -13.902 17.766 55.201 1.00 19.98 164 ALA B CA 1
ATOM 2749 C C . ALA B 1 164 ? -14.218 19.233 55.483 1.00 19.98 164 ALA B C 1
ATOM 2750 O O . ALA B 1 164 ? -15.047 19.828 54.807 1.00 20.93 164 ALA B O 1
ATOM 2752 N N . ASP B 1 165 ? -13.545 19.818 56.467 1.00 22.49 165 ASP B N 1
ATOM 2753 C CA . ASP B 1 165 ? -13.822 21.203 56.821 1.00 23.74 165 ASP B CA 1
ATOM 2754 C C . ASP B 1 165 ? -13.462 22.183 55.697 1.00 21.52 165 ASP B C 1
ATOM 2755 O O . ASP B 1 165 ? -14.178 23.158 55.470 1.00 22.46 165 ASP B O 1
ATOM 2760 N N . VAL B 1 166 ? -12.374 21.896 54.981 1.00 20.68 166 VAL B N 1
ATOM 2761 C CA . VAL B 1 166 ? -11.922 22.745 53.868 1.00 20.91 166 VAL B CA 1
ATOM 2762 C C . VAL B 1 166 ? -12.938 22.703 52.731 1.00 18.42 166 VAL B C 1
ATOM 2763 O O . VAL B 1 166 ? -13.317 23.745 52.175 1.00 18.58 166 VAL B O 1
ATOM 2767 N N . LEU B 1 167 ? -13.408 21.499 52.413 1.00 17.73 167 LEU B N 1
ATOM 2768 C CA . LEU B 1 167 ? -14.412 21.335 51.370 1.00 17.47 167 LEU B CA 1
ATOM 2769 C C . LEU B 1 167 ? -15.750 21.978 51.735 1.00 17.93 167 LEU B C 1
ATOM 2770 O O . LEU B 1 167 ? -16.364 22.642 50.909 1.00 17.40 167 LEU B O 1
ATOM 2775 N N . ARG B 1 168 ? -16.184 21.777 52.978 1.00 19.95 168 ARG B N 1
ATOM 2776 C CA . ARG B 1 168 ? -17.430 22.365 53.445 1.00 21.43 168 ARG B CA 1
ATOM 2777 C C . ARG B 1 168 ? -17.409 23.896 53.393 1.00 19.55 168 ARG B C 1
ATOM 2778 O O . ARG B 1 168 ? -18.360 24.510 52.924 1.00 20.26 168 ARG B O 1
ATOM 2786 N N . ARG B 1 169 ? -16.314 24.507 53.838 1.00 20.49 169 ARG B N 1
ATOM 2787 C CA . ARG B 1 169 ? -16.177 25.966 53.754 1.00 21.73 169 ARG B CA 1
ATOM 2788 C C . ARG B 1 169 ? -16.215 26.480 52.311 1.00 20.59 169 ARG B C 1
ATOM 2789 O O . ARG B 1 169 ? -16.766 27.554 52.044 1.00 22.34 169 ARG B O 1
ATOM 2797 N N . ALA B 1 170 ? -15.630 25.720 51.384 1.00 19.50 170 ALA B N 1
ATOM 2798 C CA . ALA B 1 170 ? -15.641 26.091 49.978 1.00 18.66 170 ALA B CA 1
ATOM 2799 C C . ALA B 1 170 ? -17.033 25.962 49.379 1.00 19.06 170 ALA B C 1
ATOM 2800 O O . ALA B 1 170 ? -17.481 26.842 48.647 1.00 18.28 170 ALA B O 1
ATOM 2802 N N . TYR B 1 171 ? -17.722 24.873 49.706 1.00 18.20 171 TYR B N 1
ATOM 2803 C CA . TYR B 1 171 ? -19.065 24.659 49.161 1.00 20.05 171 TYR B CA 1
ATOM 2804 C C . TYR B 1 171 ? -20.093 25.676 49.664 1.00 21.59 171 TYR B C 1
ATOM 2805 O O . TYR B 1 171 ? -21.049 26.008 48.945 1.00 24.00 171 TYR B O 1
ATOM 2814 N N . ALA B 1 172 ? -19.862 26.197 50.864 1.00 21.91 172 ALA B N 1
ATOM 2815 C CA . ALA B 1 172 ? -20.687 27.270 51.434 1.00 23.71 172 ALA B CA 1
ATOM 2816 C C . ALA B 1 172 ? -20.773 28.524 50.539 1.00 25.31 172 ALA B C 1
ATOM 2817 O O . ALA B 1 172 ? -21.783 29.237 50.560 1.00 26.78 172 ALA B O 1
ATOM 2819 N N . ARG B 1 173 ? -19.730 28.787 49.750 1.00 24.44 173 ARG B N 1
ATOM 2820 C CA . ARG B 1 173 ? -19.711 29.948 48.837 1.00 24.83 173 ARG B CA 1
ATOM 2821 C C . ARG B 1 173 ? -19.607 29.598 47.346 1.00 27.41 173 ARG B C 1
ATOM 2822 O O . ARG B 1 173 ? -19.218 30.444 46.524 1.00 27.57 173 ARG B O 1
ATOM 2830 N N . ALA B 1 174 ? -19.941 28.355 47.005 1.00 28.92 174 ALA B N 1
ATOM 2831 C CA . ALA B 1 174 ? -19.920 27.898 45.617 1.00 34.05 174 ALA B CA 1
ATOM 2832 C C . ALA B 1 174 ? -21.006 28.581 44.782 1.00 39.22 174 ALA B C 1
ATOM 2833 O O . ALA B 1 174 ? -22.086 28.897 45.291 1.00 39.79 174 ALA B O 1
ATOM 2835 N N . THR B 1 175 ? -20.700 28.816 43.508 1.00 47.12 175 THR B N 1
ATOM 2836 C CA . THR B 1 175 ? -21.663 29.361 42.551 1.00 55.61 175 THR B CA 1
ATOM 2837 C C . THR B 1 175 ? -22.286 28.220 41.748 1.00 62.87 175 THR B C 1
ATOM 2838 O O . THR B 1 175 ? -21.576 27.348 41.235 1.00 64.24 175 THR B O 1
ATOM 2842 N N . ALA B 1 176 ? -23.614 28.233 41.647 1.00 68.70 176 ALA B N 1
ATOM 2843 C CA . ALA B 1 176 ? -24.345 27.209 40.906 1.00 74.04 176 ALA B CA 1
ATOM 2844 C C . ALA B 1 176 ? -24.185 27.390 39.397 1.00 77.58 176 ALA B C 1
ATOM 2845 O O . ALA B 1 176 ? -24.569 28.424 38.841 1.00 79.79 176 ALA B O 1
ATOM 2847 N N . GLY B 1 177 ? -23.602 26.384 38.747 1.00 80.31 177 GLY B N 1
ATOM 2848 C CA . GLY B 1 177 ? -23.446 26.378 37.293 1.00 80.53 177 GLY B CA 1
ATOM 2849 C C . GLY B 1 177 ? -22.016 26.551 36.818 1.00 80.82 177 GLY B C 1
ATOM 2850 O O . GLY B 1 177 ? -21.341 27.516 37.187 1.00 77.73 177 GLY B O 1
ATOM 2851 N N . GLY B 1 178 ? -21.559 25.605 35.998 1.00 80.51 178 GLY B N 1
ATOM 2852 C CA . GLY B 1 178 ? -20.233 25.668 35.383 1.00 78.94 178 GLY B CA 1
ATOM 2853 C C . GLY B 1 178 ? -19.136 24.968 36.166 1.00 78.62 178 GLY B C 1
ATOM 2854 O O . GLY B 1 178 ? -18.198 24.425 35.575 1.00 79.43 178 GLY B O 1
ATOM 2855 N N . VAL B 1 179 ? -19.258 24.984 37.493 1.00 74.73 179 VAL B N 1
ATOM 2856 C CA . VAL B 1 179 ? -18.240 24.433 38.392 1.00 68.61 179 VAL B CA 1
ATOM 2857 C C . VAL B 1 179 ? -18.424 22.927 38.577 1.00 64.74 179 VAL B C 1
ATOM 2858 O O . VAL B 1 179 ? -19.321 22.483 39.301 1.00 68.80 179 VAL B O 1
ATOM 2862 N N . THR B 1 180 ? -17.573 22.143 37.920 1.00 56.79 180 THR B N 1
ATOM 2863 C CA . THR B 1 180 ? -17.658 20.681 38.003 1.00 48.33 180 THR B CA 1
ATOM 2864 C C . THR B 1 180 ? -16.312 20.022 38.364 1.00 41.45 180 THR B C 1
ATOM 2865 O O . THR B 1 180 ? -16.189 18.787 38.367 1.00 36.62 180 THR B O 1
ATOM 2869 N N . ASP B 1 181 ? -15.322 20.865 38.675 1.00 33.77 181 ASP B N 1
ATOM 2870 C CA . ASP B 1 181 ? -14.064 20.442 39.290 1.00 23.97 181 ASP B CA 1
ATOM 2871 C C . ASP B 1 181 ? -13.983 20.990 40.731 1.00 19.28 181 ASP B C 1
ATOM 2872 O O . ASP B 1 181 ? -13.877 22.198 40.992 1.00 19.04 181 ASP B O 1
ATOM 2877 N N . ASP B 1 182 ? -14.077 20.067 41.676 1.00 17.43 182 ASP B N 1
ATOM 2878 C CA . ASP B 1 182 ? -14.160 20.407 43.093 1.00 17.01 182 ASP B CA 1
ATOM 2879 C C . ASP B 1 182 ? -12.872 21.065 43.584 1.00 15.07 182 ASP B C 1
ATOM 2880 O O . ASP B 1 182 ? -12.899 21.968 44.419 1.00 14.32 182 ASP B O 1
ATOM 2885 N N . ALA B 1 183 ? -11.734 20.621 43.064 1.00 14.29 183 ALA B N 1
ATOM 2886 C CA . ALA B 1 183 ? -10.454 21.200 43.434 1.00 13.99 183 ALA B CA 1
ATOM 2887 C C . ALA B 1 183 ? -10.413 22.682 43.075 1.00 13.10 183 ALA B C 1
ATOM 2888 O O . ALA B 1 183 ? -9.933 23.482 43.863 1.00 12.96 183 ALA B O 1
ATOM 2890 N N . SER B 1 184 ? -10.952 23.045 41.915 1.00 13.69 184 SER B N 1
ATOM 2891 C CA . SER B 1 184 ? -11.015 24.455 41.506 1.00 14.66 184 SER B CA 1
ATOM 2892 C C . SER B 1 184 ? -11.688 25.315 42.558 1.00 14.68 184 SER B C 1
ATOM 2893 O O . SER B 1 184 ? -11.236 26.428 42.835 1.00 14.43 184 SER B O 1
ATOM 2896 N N . LEU B 1 185 ? -12.750 24.809 43.168 1.00 14.43 185 LEU B N 1
ATOM 2897 C CA . LEU B 1 185 ? -13.433 25.559 44.232 1.00 16.04 185 LEU B CA 1
ATOM 2898 C C . LEU B 1 185 ? -12.504 25.866 45.398 1.00 16.06 185 LEU B C 1
ATOM 2899 O O . LEU B 1 185 ? -12.416 26.996 45.878 1.00 16.51 185 LEU B O 1
ATOM 2904 N N . VAL B 1 186 ? -11.784 24.848 45.845 1.00 15.67 186 VAL B N 1
ATOM 2905 C CA . VAL B 1 186 ? -10.832 24.974 46.934 1.00 16.41 186 VAL B CA 1
ATOM 2906 C C . VAL B 1 186 ? -9.652 25.873 46.534 1.00 16.13 186 VAL B C 1
ATOM 2907 O O . VAL B 1 186 ? -9.136 26.648 47.343 1.00 16.41 186 VAL B O 1
ATOM 2911 N N . GLU B 1 187 ? -9.246 25.795 45.268 1.00 13.92 187 GLU B N 1
ATOM 2912 C CA . GLU B 1 187 ? -8.146 26.630 44.769 1.00 13.56 187 GLU B CA 1
ATOM 2913 C C . GLU B 1 187 ? -8.417 28.126 44.835 1.00 13.80 187 GLU B C 1
ATOM 2914 O O . GLU B 1 187 ? -7.469 28.922 44.809 1.00 13.55 187 GLU B O 1
ATOM 2920 N N . GLN B 1 188 ? -9.687 28.524 44.886 1.00 12.99 188 GLN B N 1
ATOM 2921 C CA . GLN B 1 188 ? -10.034 29.950 44.851 1.00 13.64 188 GLN B CA 1
ATOM 2922 C C . GLN B 1 188 ? -9.362 30.699 45.987 1.00 13.74 188 GLN B C 1
ATOM 2923 O O . GLN B 1 188 ? -9.025 31.874 45.848 1.00 15.14 188 GLN B O 1
ATOM 2929 N N . LEU B 1 189 ? -9.171 30.005 47.099 1.00 14.38 189 LEU B N 1
ATOM 2930 C CA . LEU B 1 189 ? -8.549 30.559 48.291 1.00 15.67 189 LEU B CA 1
ATOM 2931 C C . LEU B 1 189 ? -7.043 30.348 48.335 1.00 17.06 189 LEU B C 1
ATOM 2932 O O . LEU B 1 189 ? -6.372 30.769 49.276 1.00 18.06 189 LEU B O 1
ATOM 2937 N N . GLY B 1 190 ? -6.503 29.685 47.317 1.00 16.16 190 GLY B N 1
ATOM 2938 C CA . GLY B 1 190 ? -5.087 29.331 47.312 1.00 17.76 190 GLY B CA 1
ATOM 2939 C C . GLY B 1 190 ? -4.731 28.135 48.181 1.00 17.29 190 GLY B C 1
ATOM 2940 O O . GLY B 1 190 ? -3.555 27.889 48.452 1.00 19.00 190 GLY B O 1
ATOM 2941 N N . THR B 1 191 ? -5.731 27.365 48.605 1.00 17.06 191 THR B N 1
ATOM 2942 C CA . THR B 1 191 ? -5.470 26.130 49.343 1.00 17.49 191 THR B CA 1
ATOM 2943 C C . THR B 1 191 ? -4.624 25.218 48.449 1.00 16.74 191 THR B C 1
ATOM 2944 O O . THR B 1 191 ? -4.978 25.016 47.294 1.00 16.06 191 THR B O 1
ATOM 2948 N N . PRO B 1 192 ? -3.507 24.684 48.973 1.00 15.75 192 PRO B N 1
ATOM 2949 C CA . PRO B 1 192 ? -2.684 23.773 48.176 1.00 15.80 192 PRO B CA 1
ATOM 2950 C C . PRO B 1 192 ? -3.459 22.529 47.759 1.00 15.01 192 PRO B C 1
ATOM 2951 O O . PRO B 1 192 ? -4.253 21.993 48.544 1.00 16.02 192 PRO B O 1
ATOM 2955 N N . VAL B 1 193 ? -3.241 22.094 46.521 1.00 13.37 193 VAL B N 1
ATOM 2956 C CA . VAL B 1 193 ? -3.820 20.859 45.996 1.00 13.20 193 VAL B CA 1
ATOM 2957 C C . VAL B 1 193 ? -2.679 20.008 45.477 1.00 12.95 193 VAL B C 1
ATOM 2958 O O . VAL B 1 193 ? -1.841 20.489 44.709 1.00 14.97 193 VAL B O 1
ATOM 2962 N N . GLN B 1 194 ? -2.639 18.758 45.915 1.00 12.56 194 GLN B N 1
ATOM 2963 C CA . GLN B 1 194 ? -1.576 17.828 45.545 1.00 13.20 194 GLN B CA 1
ATOM 2964 C C . GLN B 1 194 ? -2.060 16.797 44.537 1.00 12.76 194 GLN B C 1
ATOM 2965 O O . GLN B 1 194 ? -3.093 16.152 44.741 1.00 13.93 194 GLN B O 1
ATOM 2971 N N . ILE B 1 195 ? -1.309 16.628 43.455 1.00 13.35 195 ILE B N 1
ATOM 2972 C CA . ILE B 1 195 ? -1.606 15.587 42.480 1.00 14.35 195 ILE B CA 1
ATOM 2973 C C . ILE B 1 195 ? -0.964 14.274 42.897 1.00 13.77 195 ILE B C 1
ATOM 2974 O O . ILE B 1 195 ? 0.217 14.245 43.275 1.00 16.25 195 ILE B O 1
ATOM 2979 N N . VAL B 1 196 ? -1.759 13.209 42.843 1.00 13.39 196 VAL B N 1
ATOM 2980 C CA . VAL B 1 196 ? -1.243 11.834 42.928 1.00 13.48 196 VAL B CA 1
ATOM 2981 C C . VAL B 1 196 ? -1.489 11.146 41.592 1.00 13.21 196 VAL B C 1
ATOM 2982 O O . VAL B 1 196 ? -2.297 11.614 40.791 1.00 12.78 196 VAL B O 1
ATOM 2986 N N . ASP B 1 197 ? -0.786 10.052 41.329 1.00 13.62 197 ASP B N 1
ATOM 2987 C CA . ASP B 1 197 ? -0.913 9.397 40.030 1.00 14.43 197 ASP B CA 1
ATOM 2988 C C . ASP B 1 197 ? -2.348 8.941 39.795 1.00 13.30 197 ASP B C 1
ATOM 2989 O O . ASP B 1 197 ? -2.959 8.264 40.640 1.00 14.43 197 ASP B O 1
ATOM 2994 N N . GLY B 1 198 ? -2.874 9.316 38.636 1.00 13.28 198 GLY B N 1
ATOM 2995 C CA . GLY B 1 198 ? -4.166 8.829 38.176 1.00 13.27 198 GLY B CA 1
ATOM 2996 C C . GLY B 1 198 ? -4.001 7.488 37.477 1.00 13.76 198 GLY B C 1
ATOM 2997 O O . GLY B 1 198 ? -3.074 6.730 37.777 1.00 14.27 198 GLY B O 1
ATOM 2998 N N . ASP B 1 199 ? -4.897 7.187 36.549 1.00 13.15 199 ASP B N 1
ATOM 2999 C CA . ASP B 1 199 ? -4.845 5.917 35.824 1.00 13.99 199 ASP B CA 1
ATOM 3000 C C . ASP B 1 199 ? -5.688 6.075 34.572 1.00 13.66 199 ASP B C 1
ATOM 3001 O O . ASP B 1 199 ? -6.818 6.553 34.654 1.00 13.20 199 ASP B O 1
ATOM 3006 N N . PRO B 1 200 ? -5.169 5.650 33.408 1.00 14.45 200 PRO B N 1
ATOM 3007 C CA . PRO B 1 200 ? -5.964 5.807 32.183 1.00 14.80 200 PRO B CA 1
ATOM 3008 C C . PRO B 1 200 ? -7.331 5.127 32.224 1.00 14.55 200 PRO B C 1
ATOM 3009 O O . PRO B 1 200 ? -8.223 5.521 31.480 1.00 15.12 200 PRO B O 1
ATOM 3013 N N . LEU B 1 201 ? -7.486 4.129 33.089 1.00 14.26 201 LEU B N 1
ATOM 3014 C CA . LEU B 1 201 ? -8.764 3.435 33.232 1.00 14.79 201 LEU B CA 1
ATOM 3015 C C . LEU B 1 201 ? -9.866 4.285 33.844 1.00 15.61 201 LEU B C 1
ATOM 3016 O O . LEU B 1 201 ? -11.039 3.936 33.722 1.00 16.36 201 LEU B O 1
ATOM 3021 N N . ALA B 1 202 ? -9.494 5.390 34.493 1.00 14.36 202 ALA B N 1
ATOM 3022 C CA . ALA B 1 202 ? -10.458 6.229 35.207 1.00 13.71 202 ALA B CA 1
ATOM 3023 C C . ALA B 1 202 ? -11.089 7.276 34.285 1.00 14.60 202 ALA B C 1
ATOM 3024 O O . ALA B 1 202 ? -11.476 8.339 34.758 1.00 14.51 202 ALA B O 1
ATOM 3026 N N . PHE B 1 203 ? -11.208 6.973 32.991 1.00 15.55 203 PHE B N 1
ATOM 3027 C CA . PHE B 1 203 ? -11.772 7.925 32.037 1.00 15.34 203 PHE B CA 1
ATOM 3028 C C . PHE B 1 203 ? -13.266 8.163 32.293 1.00 15.75 203 PHE B C 1
ATOM 3029 O O . PHE B 1 203 ? -13.973 7.279 32.808 1.00 16.09 203 PHE B O 1
ATOM 3037 N N . LYS B 1 204 ? -13.738 9.367 31.974 1.00 15.55 204 LYS B N 1
ATOM 3038 C CA . LYS B 1 204 ? -15.133 9.707 32.173 1.00 17.59 204 LYS B CA 1
ATOM 3039 C C . LYS B 1 204 ? -15.935 9.249 30.968 1.00 17.63 204 LYS B C 1
ATOM 3040 O O . LYS B 1 204 ? -15.658 9.657 29.831 1.00 19.75 204 LYS B O 1
ATOM 3046 N N . ILE B 1 205 ? -16.914 8.386 31.214 1.00 17.13 205 ILE B N 1
ATOM 3047 C CA . ILE B 1 205 ? -17.811 7.949 30.152 1.00 18.07 205 ILE B CA 1
ATOM 3048 C C . ILE B 1 205 ? -18.792 9.083 29.870 1.00 19.17 205 ILE B C 1
ATOM 3049 O O . ILE B 1 205 ? -19.543 9.489 30.755 1.00 20.63 205 ILE B O 1
ATOM 3054 N N . THR B 1 206 ? -18.739 9.619 28.652 1.00 20.51 206 THR B N 1
ATOM 3055 C CA . THR B 1 206 ? -19.520 10.805 28.290 1.00 21.91 206 THR B CA 1
ATOM 3056 C C . THR B 1 206 ? -20.328 10.571 27.020 1.00 23.59 206 THR B C 1
ATOM 3057 O O . THR B 1 206 ? -21.529 10.880 26.975 1.00 26.74 206 THR B O 1
ATOM 3061 N N . THR B 1 207 ? -19.666 10.035 26.000 1.00 21.51 207 THR B N 1
ATOM 3062 C CA . THR B 1 207 ? -20.264 9.845 24.678 1.00 22.69 207 THR B CA 1
ATOM 3063 C C . THR B 1 207 ? -20.633 8.383 24.425 1.00 22.59 207 THR B C 1
ATOM 3064 O O . THR B 1 207 ? -20.165 7.485 25.131 1.00 22.55 207 THR B O 1
ATOM 3068 N N . PRO B 1 208 ? -21.467 8.126 23.400 1.00 22.42 208 PRO B N 1
ATOM 3069 C CA . PRO B 1 208 ? -21.715 6.744 22.994 1.00 23.57 208 PRO B CA 1
ATOM 3070 C C . PRO B 1 208 ? -20.419 5.971 22.728 1.00 21.20 208 PRO B C 1
ATOM 3071 O O . PRO B 1 208 ? -20.333 4.794 23.076 1.00 22.27 208 PRO B O 1
ATOM 3075 N N . LEU B 1 209 ? -19.421 6.634 22.140 1.00 21.58 209 LEU B N 1
ATOM 3076 C CA . LEU B 1 209 ? -18.125 5.996 21.894 1.00 22.04 209 LEU B CA 1
ATOM 3077 C C . LEU B 1 209 ? -17.479 5.541 23.202 1.00 21.56 209 LEU B C 1
ATOM 3078 O O . LEU B 1 209 ? -17.013 4.404 23.302 1.00 21.20 209 LEU B O 1
ATOM 3083 N N . ASP B 1 210 ? -17.471 6.425 24.198 1.00 20.04 210 ASP B N 1
ATOM 3084 C CA . ASP B 1 210 ? -16.858 6.108 25.493 1.00 20.36 210 ASP B CA 1
ATOM 3085 C C . ASP B 1 210 ? -17.450 4.825 26.089 1.00 20.49 210 ASP B C 1
ATOM 3086 O O . ASP B 1 210 ? -16.735 4.022 26.708 1.00 20.38 210 ASP B O 1
ATOM 3091 N N . LEU B 1 211 ? -18.758 4.642 25.911 1.00 21.60 211 LEU B N 1
ATOM 3092 C CA . LEU B 1 211 ? -19.448 3.492 26.468 1.00 22.36 211 LEU B CA 1
ATOM 3093 C C . LEU B 1 211 ? -19.045 2.208 25.743 1.00 22.73 211 LEU B C 1
ATOM 3094 O O . LEU B 1 211 ? -18.822 1.175 26.375 1.00 23.47 211 LEU B O 1
ATOM 3099 N N . VAL B 1 212 ? -18.919 2.294 24.423 1.00 24.54 212 VAL B N 1
ATOM 3100 C CA . VAL B 1 212 ? -18.380 1.209 23.599 1.00 24.89 212 VAL B CA 1
ATOM 3101 C C . VAL B 1 212 ? -16.985 0.824 24.104 1.00 24.58 212 VAL B C 1
ATOM 3102 O O . VAL B 1 212 ? -16.697 -0.362 24.315 1.00 24.72 212 VAL B O 1
ATOM 3106 N N . LEU B 1 213 ? -16.153 1.833 24.350 1.00 22.95 213 LEU B N 1
ATOM 3107 C CA . LEU B 1 213 ? -14.802 1.605 24.868 1.00 21.74 213 LEU B CA 1
ATOM 3108 C C . LEU B 1 213 ? -14.832 0.965 26.260 1.00 20.31 213 LEU B C 1
ATOM 3109 O O . LEU B 1 213 ? -14.075 0.024 26.530 1.00 20.35 213 LEU B O 1
ATOM 3114 N N . ALA B 1 214 ? -15.730 1.445 27.123 1.00 18.34 214 ALA B N 1
ATOM 3115 C CA . ALA B 1 214 ? -15.820 0.903 28.478 1.00 17.71 214 ALA B CA 1
ATOM 3116 C C . ALA B 1 214 ? -16.237 -0.572 28.463 1.00 17.79 214 ALA B C 1
ATOM 3117 O O . ALA B 1 214 ? -15.703 -1.380 29.227 1.00 16.91 214 ALA B O 1
ATOM 3119 N N . GLU B 1 215 ? -17.183 -0.920 27.591 1.00 20.24 215 GLU B N 1
ATOM 3120 C CA . GLU B 1 215 ? -17.589 -2.326 27.445 1.00 20.15 215 GLU B CA 1
ATOM 3121 C C . GLU B 1 215 ? -16.402 -3.198 27.034 1.00 19.01 215 GLU B C 1
ATOM 3122 O O . GLU B 1 215 ? -16.236 -4.306 27.536 1.00 19.20 215 GLU B O 1
ATOM 3128 N N . ALA B 1 216 ? -15.570 -2.674 26.136 1.00 18.87 216 ALA B N 1
ATOM 3129 C CA . ALA B 1 216 ? -14.414 -3.399 25.636 1.00 18.69 216 ALA B CA 1
ATOM 3130 C C . ALA B 1 216 ? -13.348 -3.578 26.715 1.00 18.12 216 ALA B C 1
ATOM 3131 O O . ALA B 1 216 ? -12.697 -4.629 26.782 1.00 17.31 216 ALA B O 1
ATOM 3133 N N . VAL B 1 217 ? -13.183 -2.566 27.565 1.00 18.19 217 VAL B N 1
ATOM 3134 C CA . VAL B 1 217 ? -12.221 -2.657 28.669 1.00 19.83 217 VAL B CA 1
ATOM 3135 C C . VAL B 1 217 ? -12.679 -3.727 29.648 1.00 20.43 217 VAL B C 1
ATOM 3136 O O . VAL B 1 217 ? -11.893 -4.572 30.093 1.00 19.85 217 VAL B O 1
ATOM 3140 N N . LEU B 1 218 ? -13.965 -3.698 29.971 1.00 20.16 218 LEU B N 1
ATOM 3141 C CA . LEU B 1 218 ? -14.533 -4.648 30.915 1.00 23.29 218 LEU B CA 1
ATOM 3142 C C . LEU B 1 218 ? -14.359 -6.078 30.399 1.00 23.90 218 LEU B C 1
ATOM 3143 O O . LEU B 1 218 ? -13.912 -6.953 31.141 1.00 23.90 218 LEU B O 1
ATOM 3148 N N . ALA B 1 219 ? -14.683 -6.297 29.121 1.00 22.76 219 ALA B N 1
ATOM 3149 C CA . ALA B 1 219 ? -14.468 -7.589 28.461 1.00 24.98 219 ALA B CA 1
ATOM 3150 C C . ALA B 1 219 ? -12.995 -8.012 28.468 1.00 23.87 219 ALA B C 1
ATOM 3151 O O . ALA B 1 219 ? -12.683 -9.148 28.794 1.00 24.26 219 ALA B O 1
ATOM 3153 N N . HIS B 1 220 ? -12.093 -7.096 28.120 1.00 21.82 220 HIS B N 1
ATOM 3154 C CA . HIS B 1 220 ? -10.651 -7.369 28.126 1.00 21.49 220 HIS B CA 1
ATOM 3155 C C . HIS B 1 220 ? -10.129 -7.864 29.476 1.00 22.29 220 HIS B C 1
ATOM 3156 O O . HIS B 1 220 ? -9.332 -8.802 29.536 1.00 23.84 220 HIS B O 1
ATOM 3163 N N . HIS B 1 221 ? -10.586 -7.245 30.559 1.00 24.05 221 HIS B N 1
ATOM 3164 C CA . HIS B 1 221 ? -10.057 -7.584 31.878 1.00 28.06 221 HIS B CA 1
ATOM 3165 C C . HIS B 1 221 ? -10.782 -8.756 32.544 1.00 32.93 221 HIS B C 1
ATOM 3166 O O . HIS B 1 221 ? -10.374 -9.219 33.611 1.00 34.63 221 HIS B O 1
ATOM 3173 N N . HIS B 1 222 ? -11.828 -9.253 31.891 1.00 35.99 222 HIS B N 1
ATOM 3174 C CA . HIS B 1 222 ? -12.574 -10.413 32.376 1.00 42.93 222 HIS B CA 1
ATOM 3175 C C . HIS B 1 222 ? -12.149 -11.677 31.620 1.00 44.97 222 HIS B C 1
ATOM 3176 O O . HIS B 1 222 ? -12.550 -11.883 30.473 1.00 46.59 222 HIS B O 1
ATOM 3183 N N . HIS B 1 223 ? -11.329 -12.512 32.257 1.00 47.02 223 HIS B N 1
ATOM 3184 C CA . HIS B 1 223 ? -10.857 -13.751 31.626 1.00 48.39 223 HIS B CA 1
ATOM 3185 C C . HIS B 1 223 ? -11.780 -14.925 31.957 1.00 51.16 223 HIS B C 1
ATOM 3186 O O . HIS B 1 223 ? -11.741 -15.969 31.301 1.00 53.69 223 HIS B O 1
#

InterPro domains:
  IPR001228 2-C-methyl-D-erythritol 4-phosphate cytidylyltransferase [MF_00108] (2-218)
  IPR001228 2-C-methyl-D-erythritol 4-phosphate cytidylyltransferase [TIGR00453] (4-218)
  IPR018294 4-diphosphocytidyl-2C-methyl-D-erythritol synthase, conserved site [PS01295] (96-103)
  IPR029044 Nucleotide-diphospho-sugar transferases [G3DSA:3.90.550.10] (1-221)
  IPR029044 Nucleotide-diphospho-sugar transferases [SSF53448] (4-218)
  IPR034683 Cytidylyltransferase IspD/TarI [PF01128] (4-219)
  IPR034683 Cytidylyltransferase IspD/TarI [cd02516] (3-214)
  IPR050088 IspD/TarI cytidylyltransferase, baterial-type [PTHR32125] (3-219)

Secondary structure (DSSP, 8-state):
-EEEEEE-----GGGTSSS-GGGSEETTEEHHHHHHHHHHHHS--SEEEEEE-GGGHHHHHHHT-BTTEEEEE--SSHHHHHHHHHTT-TT-SEEEE--TT-TT--HHHHHHHHHHHHHT-SEEEEEE--SS-EEEE-TTSBEEE---GGGEEEE-S-EEEEHHHHHHHHTT--S-----HHHHHHTTT---EEEE--GGGPPP-SHHHHHHHHHHHHHT-/-EEEEEE-----TTTTSSS-GGGSEETTEEHHHHHHHHHHHTS---EEEEEE-GGGHHHHHHHH-BTTEEEEE--SSHHHHHHHHHTTS-S-SEEEE--TT-TT--HHHHHHHHHHHHHT-SEEEEEE--SS-EEEE-TTSBEEE---GGGEEEE-S-EEEEHHHHHHHHTTPPSSS---HHHHHHTTT---EEEE--GGGPPP-SHHHHHHHHHHHHHH--

Nearest PDB structures (foldseek):
  2xwm-assembly1_A  TM=9.976E-01  e=2.374E-46  Mycolicibacterium smegmatis MC2 155
  3q7u-assembly1_A  TM=9.590E-01  e=1.133E-33  Mycobacterium tuberculosis H37Rv
  3q80-assembly1_B  TM=9.597E-01  e=2.145E-33  Mycobacterium tuberculosis H37Rv
  7kmw-assembly4_D  TM=9.310E-01  e=8.696E-31  Mycobacterium avium subsp. paratuberculosis K-10
  7kmw-assembly2_B  TM=9.212E-01  e=1.123E-30  Mycobacterium avium subsp. paratuberculosis K-10

Solvent-accessible surface area: 18731 Å² total; per-residue (Å²): 70,3,0,0,0,0,13,6,15,48,76,13,146,154,6,194,50,84,121,32,31,6,32,11,53,0,53,64,47,38,0,0,54,29,2,1,53,10,0,118,73,18,69,46,29,81,68,6,0,0,0,0,18,79,96,49,15,108,108,4,111,158,110,26,32,44,160,81,11,40,8,27,47,6,16,140,48,37,10,73,4,0,35,52,0,7,141,20,1,45,148,11,85,13,0,0,0,1,17,2,11,11,5,25,6,22,49,53,0,0,35,96,0,16,60,9,1,146,140,51,62,33,0,0,0,0,3,52,77,26,95,30,41,7,0,29,10,54,113,127,15,29,22,126,26,38,48,101,140,68,22,8,65,13,3,6,8,0,4,0,0,42,13,90,10,0,90,126,0,20,92,152,36,116,108,18,74,51,66,10,1,0,16,11,0,41,113,43,64,18,105,2,24,14,30,114,8,26,81,37,0,42,45,1,17,45,60,29,27,32,27,21,0,68,16,6,55,74,112,123,197,54,4,0,0,0,0,13,5,19,48,60,15,117,159,6,165,51,68,106,35,31,7,29,13,70,0,44,72,40,33,0,0,61,31,2,0,59,11,0,97,68,19,68,37,24,87,72,2,2,0,0,0,20,89,88,42,15,109,105,2,107,157,105,12,38,34,182,37,4,73,9,28,46,6,18,142,35,37,6,69,2,0,40,52,0,9,144,34,0,45,135,17,107,11,0,0,0,0,22,4,10,10,5,26,7,20,55,60,0,0,30,79,0,1,57,5,2,127,143,51,68,33,0,0,0,0,2,56,59,10,86,27,18,3,0,29,10,56,120,116,11,24,26,127,27,46,48,140,92,72,23,7,63,15,4,8,9,0,4,0,0,45,5,76,25,0,87,149,4,18,93,109,29,98,76,41,72,41,83,16,1,0,21,9,2,31,134,148,60,23,101,2,35,18,24,98,6,33,76,38,0,43,52,0,16,52,74,39,29,34,38,21,0,70,22,4,56,70,86,106,152,199